Protein AF-H2Y505-F1 (afdb_monomer)

Foldseek 3Di:
DDDDDDDDDDDDDDDPDDPPPDAQQFPPQQRQWGDDPQLEIAAAPAQSDLAADQDQGAGPPRHARAEYAHANRQNCQEQELRRCLNRQNHQEYAHEHHQHAYYDPNSCVSHLNHQYYHHAQYAHQAQYQNCLSNQNHAYYAHANYAHADYDLCSCVSHLNHAYYHHDQYAHQAARPHDRLNHQEYAHANYAYQDHAAPQSNQNHAYYHHAHYAHAADELRRDHLNYQEDAHAQYQYALVRQYQQSVQNHAYDHHANHQRNDDQELVSCVHRQLNYAEAHHANRQHAHHDLCNCQSNQNHAEYEHEQYAYQADDLSNCVRNLNYQAYEHANYQYADDLVRLVSVVVVFCSNCVVPQADPVRHGDQTRYPQQRHAHNVARWGWDDPSDPDDPAAIWTDNDPPDTDGPPDPDDDPDD

Organism: Ciona savignyi (NCBI:txid51511)

Radius of gyration: 29.07 Å; Cα contacts (8 Å, |Δi|>4): 1034; chains: 1; bounding box: 89×59×88 Å

pLDDT: mean 82.42, std 20.09, range [23.16, 98.88]

Solvent-accessible surface area (backbone atoms only — not comparable to full-atom values): 20834 Å² total; per-residue (Å²): 136,88,79,93,78,84,88,83,90,81,82,92,74,92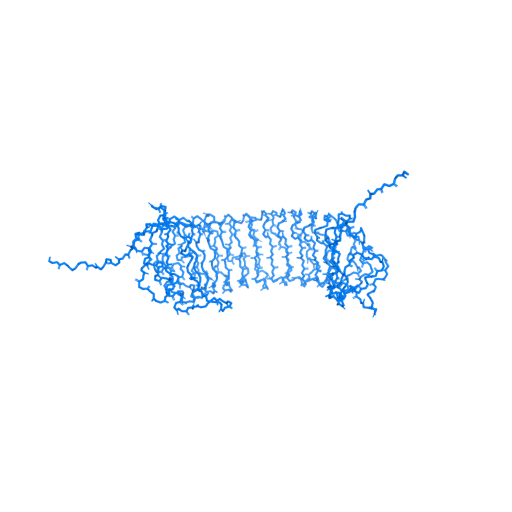,70,91,72,74,86,73,76,75,73,61,72,40,46,88,74,40,72,71,34,49,46,46,99,81,22,35,39,40,35,61,53,69,65,58,47,66,62,62,50,79,57,84,57,49,42,80,92,74,39,60,40,30,30,43,36,41,27,41,15,73,67,39,31,62,47,41,35,70,44,37,53,48,36,53,65,22,30,30,47,32,55,26,45,18,55,29,48,48,63,40,84,49,30,46,68,48,26,46,56,23,28,32,45,33,42,26,40,24,46,27,53,51,80,53,74,53,56,32,66,23,51,51,22,30,36,42,31,46,22,38,25,49,27,41,60,68,63,69,63,62,45,73,32,21,68,48,26,28,34,45,32,44,23,38,28,50,25,53,60,49,71,81,52,68,44,51,47,24,31,33,43,30,44,23,38,27,50,26,43,48,69,60,71,39,50,79,30,62,50,27,30,35,45,34,39,28,39,29,42,27,39,51,50,36,50,78,28,49,28,47,49,24,31,32,44,34,42,24,37,26,52,26,29,44,92,22,51,39,49,49,48,28,58,50,22,29,33,44,32,43,22,34,14,60,42,41,44,66,40,36,45,74,64,45,59,47,21,38,50,49,21,26,35,43,32,50,22,44,10,61,30,53,46,68,45,41,62,32,42,48,66,26,42,50,23,29,35,42,30,54,20,42,21,49,25,41,72,66,63,67,56,38,58,65,52,27,81,52,42,49,38,41,36,58,26,58,19,54,25,53,77,47,68,63,41,51,51,37,54,49,52,51,30,51,57,25,35,74,76,46,57,46,41,99,88,66,47,82,53,77,68,29,40,47,49,83,56,30,46,29,59,88,45,84,23,36,46,44,66,71,80,55,91,92,57,97,63,66,54,27,40,25,70,51,106,84,47,70,55,60,69,69,79,82,69,83,78,78,89,126

Mean predicted aligned error: 10.56 Å

Sequence (414 aa):
MKSTLLFCFCFVFISFGVLGKVGKNCPAGIPLCRCRRKGVVICKKTDCLQRLPTGNITLEEGRQITSIVVSRQRSFEIIRSRDLTVLPNLKSARFFDNGIYAVLRGAFSYTPNIERLDLHKNRLSAIPHEIKSLRHLRQLNLGGNEISSIRFDAFSGNPRLQKLILKRNKLETFPGSLPPSLVKISIGGNLIPSFGDLRYLSNLKILRAEFNRLTTIGSSSLPPSLAELSICSNALSSDGLDVSNLTRLKRLRLGGNVGIGPITRETFFKGANRLRELEIGHSNIDVIEPDSFACMRHLVVVDIGGNSLHTVDQELFAHNDNLRRVMVSGNPLQCDCLLVSTLESLNQRLLGRFPREIDGSPRSSAVDLDHVVCADVDMRLTFPQNPPTTTAASLSRDASSKSSCTTLLPVPDT

Nearest PDB structures (foldseek):
  4qxe-assembly1_A  TM=5.244E-01  e=1.304E-12  Homo sapiens
  4bss-assembly2_E  TM=6.843E-01  e=5.361E-10  Homo sapiens
  4p8s-assembly1_A  TM=4.103E-01  e=1.188E-09  Rattus norvegicus
  5ijc-assembly1_A  TM=4.330E-01  e=1.360E-08  Mus musculus
  7mlm-assembly1_A  TM=3.959E-01  e=1.429E-08  Mus musculus

InterPro domains:
  IPR001611 Leucine-rich repeat [PF13855] (97-147)
  IPR001611 Leucine-rich repeat [PF13855] (274-333)
  IPR001611 Leucine-rich repeat [PS51450] (136-157)
  IPR003591 Leucine-rich repeat, typical subtype [SM00369] (111-133)
  IPR003591 Leucine-rich repeat, typical subtype [SM00369] (134-157)
  IPR003591 Leucine-rich repeat, typical subtype [SM00369] (159-181)
  IPR003591 Leucine-rich repeat, typical subtype [SM00369] (201-224)
  IPR003591 Leucine-rich repeat, typical subtype [SM00369] (296-319)
  IPR032675 Leucine-rich repeat domain superfamily [G3DSA:3.80.10.10] (22-265)
  IPR032675 Leucine-rich repeat domain superfamily [G3DSA:3.80.10.10] (266-381)
  IPR050541 Leucine-rich repeat and transmembrane domain-containing protein [PTHR24369] (19-257)

Structure (mmCIF, N/CA/C/O backbone):
data_AF-H2Y505-F1
#
_entry.id   AF-H2Y505-F1
#
loop_
_atom_site.group_PDB
_atom_site.id
_atom_site.type_symbol
_atom_site.label_atom_id
_atom_site.label_alt_id
_atom_site.label_comp_id
_atom_site.label_asym_id
_atom_site.label_entity_id
_atom_site.label_seq_id
_atom_site.pdbx_PDB_ins_code
_atom_site.Cartn_x
_atom_site.Cartn_y
_atom_site.Cartn_z
_atom_site.occupancy
_atom_site.B_iso_or_equiv
_atom_site.auth_seq_id
_atom_site.auth_comp_id
_atom_site.auth_asym_id
_atom_site.auth_atom_id
_atom_site.pdbx_PDB_model_num
ATOM 1 N N . MET A 1 1 ? -69.281 39.384 -6.650 1.00 36.25 1 MET A N 1
ATOM 2 C CA . MET A 1 1 ? -67.851 39.753 -6.793 1.00 36.25 1 MET A CA 1
ATOM 3 C C . MET A 1 1 ? -66.995 38.592 -6.313 1.00 36.25 1 MET A C 1
ATOM 5 O O . MET A 1 1 ? -67.315 38.051 -5.262 1.00 36.25 1 MET A O 1
ATOM 9 N N . LYS A 1 2 ? -65.904 38.306 -7.044 1.00 25.31 2 LYS A N 1
ATOM 10 C CA . LYS A 1 2 ? -64.914 37.217 -6.869 1.00 25.31 2 LYS A CA 1
ATOM 11 C C . LYS A 1 2 ? -65.392 35.847 -7.361 1.00 25.31 2 LYS A C 1
ATOM 13 O O . LYS A 1 2 ? -66.509 35.459 -7.070 1.00 25.31 2 LYS A O 1
ATOM 18 N N . SER A 1 3 ? -64.600 35.022 -8.031 1.00 27.77 3 SER A N 1
ATOM 19 C CA . SER A 1 3 ? -63.367 35.156 -8.821 1.00 27.77 3 SER A CA 1
ATOM 20 C C . SER A 1 3 ? -63.188 33.754 -9.397 1.00 27.77 3 SER A C 1
ATOM 22 O O . SER A 1 3 ? -63.045 32.804 -8.632 1.00 27.77 3 SER A O 1
ATOM 24 N N . THR A 1 4 ? -63.257 33.611 -10.712 1.00 27.30 4 THR A N 1
ATOM 25 C CA . THR A 1 4 ? -63.106 32.334 -11.414 1.00 27.30 4 THR A CA 1
ATOM 26 C C . THR A 1 4 ? -61.642 31.897 -11.363 1.00 27.30 4 THR A C 1
ATOM 28 O O . THR A 1 4 ? -60.775 32.653 -11.795 1.00 27.30 4 THR A O 1
ATOM 31 N N . LEU A 1 5 ? -61.354 30.690 -10.866 1.00 29.95 5 LEU A N 1
ATOM 32 C CA . LEU A 1 5 ? -60.088 30.005 -11.137 1.00 29.95 5 LEU A CA 1
ATOM 33 C C . LEU A 1 5 ? -60.382 28.670 -11.824 1.00 29.95 5 LEU A C 1
ATOM 35 O O . LEU A 1 5 ? -61.207 27.879 -11.372 1.00 29.95 5 LEU A O 1
ATOM 39 N N . LEU A 1 6 ? -59.722 28.505 -12.962 1.00 27.92 6 LEU A N 1
ATOM 40 C CA . LEU A 1 6 ? -59.905 27.473 -13.965 1.00 27.92 6 LEU A CA 1
ATOM 41 C C . LEU A 1 6 ? -59.331 26.127 -13.488 1.00 27.92 6 LEU A C 1
ATOM 43 O O . LEU A 1 6 ? -58.218 26.061 -12.968 1.00 27.92 6 LEU A O 1
ATOM 47 N N . PHE A 1 7 ? -60.098 25.062 -13.709 1.00 27.47 7 PHE A N 1
ATOM 48 C CA . PHE A 1 7 ? -59.689 23.663 -13.589 1.00 27.47 7 PHE A CA 1
ATOM 49 C C . PHE A 1 7 ? -58.640 23.297 -14.651 1.00 27.47 7 PHE A C 1
ATOM 51 O O . PHE A 1 7 ? -5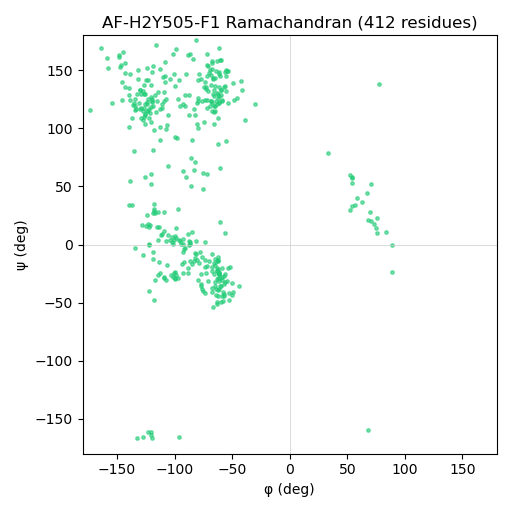8.791 23.669 -15.813 1.00 27.47 7 PHE A O 1
ATOM 58 N N . CYS A 1 8 ? -57.667 22.452 -14.296 1.00 23.16 8 CYS A N 1
ATOM 59 C CA . CYS A 1 8 ? -57.075 21.516 -15.252 1.00 23.16 8 CYS A CA 1
ATOM 60 C C . CYS A 1 8 ? -56.688 20.205 -14.546 1.00 23.16 8 CYS A C 1
ATOM 62 O O . CYS A 1 8 ? -55.998 20.204 -13.528 1.00 23.16 8 CYS A O 1
ATOM 64 N N . PHE A 1 9 ? -57.216 19.103 -15.078 1.00 29.28 9 PHE A N 1
ATOM 65 C CA . PHE A 1 9 ? -57.098 17.720 -14.611 1.00 29.28 9 PHE A CA 1
ATOM 66 C C . PHE A 1 9 ? -55.685 17.153 -14.807 1.00 29.28 9 PHE A C 1
ATOM 68 O O . PHE A 1 9 ? -55.068 17.396 -15.840 1.00 29.28 9 PHE A O 1
ATOM 75 N N . CYS A 1 10 ? -55.242 16.265 -13.909 1.00 23.75 10 CYS A N 1
ATOM 76 C CA . CYS A 1 10 ? -54.328 15.180 -14.277 1.00 23.75 10 CYS A CA 1
ATOM 77 C C . CYS A 1 10 ? -54.593 13.907 -13.460 1.00 23.75 10 CYS A C 1
ATOM 79 O O . CYS A 1 10 ? -54.917 13.946 -12.277 1.00 23.75 10 CYS A O 1
ATOM 81 N N . PHE A 1 11 ? -54.503 12.794 -14.181 1.00 24.81 11 PHE A N 1
ATOM 82 C CA . PHE A 1 11 ? -55.021 11.459 -13.912 1.00 24.81 11 PHE A CA 1
ATOM 83 C C . PHE A 1 11 ? -54.489 10.758 -12.655 1.00 24.81 11 PHE A C 1
ATOM 85 O O . PHE A 1 11 ? -53.310 10.817 -12.314 1.00 24.81 11 PHE A O 1
ATOM 92 N N . VAL A 1 12 ? -55.378 9.957 -12.063 1.00 27.55 12 VAL A N 1
ATOM 93 C CA . VAL A 1 12 ? -55.048 8.826 -11.195 1.00 27.55 12 VAL A CA 1
ATOM 94 C C . VAL A 1 12 ? -54.323 7.762 -12.027 1.00 27.55 12 VAL A C 1
ATOM 96 O O . VAL A 1 12 ? -54.906 7.198 -12.948 1.00 27.55 12 VAL A O 1
ATOM 99 N N . PHE A 1 13 ? -53.081 7.442 -11.663 1.00 24.62 13 PHE A N 1
ATOM 100 C CA . PHE A 1 13 ? -52.464 6.150 -11.965 1.00 24.62 13 PHE A CA 1
ATOM 101 C C . PHE A 1 13 ? -52.065 5.481 -10.652 1.00 24.62 13 PHE A C 1
ATOM 103 O O . PHE A 1 13 ? -51.192 5.944 -9.917 1.00 24.62 13 PHE A O 1
ATOM 110 N N . ILE A 1 14 ? -52.743 4.375 -10.361 1.00 31.66 14 ILE A N 1
ATOM 111 C CA . ILE A 1 14 ? -52.411 3.448 -9.286 1.00 31.66 14 ILE A CA 1
ATOM 112 C C . ILE A 1 14 ? -51.063 2.818 -9.641 1.00 31.66 14 ILE A C 1
ATOM 114 O O . ILE A 1 14 ? -50.960 2.066 -10.608 1.00 31.66 14 ILE A O 1
ATOM 118 N N . SER A 1 15 ? -50.029 3.106 -8.853 1.00 26.03 15 SER A N 1
ATOM 119 C CA . SER A 1 15 ? -48.807 2.305 -8.838 1.00 26.03 15 SER A CA 1
ATOM 120 C C . SER A 1 15 ? -48.725 1.569 -7.505 1.00 26.03 15 SER A C 1
ATOM 122 O O . SER A 1 15 ? -48.660 2.166 -6.431 1.00 26.03 15 SER A O 1
ATOM 124 N N . PHE A 1 16 ? -48.756 0.239 -7.584 1.00 32.66 16 PHE A N 1
ATOM 125 C CA . PHE A 1 16 ? -48.368 -0.660 -6.503 1.00 32.66 16 PHE A CA 1
ATOM 126 C C . PHE A 1 16 ? -46.879 -0.433 -6.195 1.00 32.66 16 PHE A C 1
ATOM 128 O O . PHE A 1 16 ? -45.991 -1.088 -6.739 1.00 32.66 16 PHE A O 1
ATOM 135 N N . GLY A 1 17 ? -46.596 0.544 -5.336 1.00 26.64 17 GLY A N 1
ATOM 136 C CA . GLY A 1 17 ? -45.273 0.781 -4.778 1.00 26.64 17 GLY A CA 1
ATOM 137 C C . GLY A 1 17 ? -44.968 -0.271 -3.718 1.00 26.64 17 GLY A C 1
ATOM 138 O O . GLY A 1 17 ? -45.514 -0.229 -2.619 1.00 26.64 17 GLY A O 1
ATOM 139 N N . VAL A 1 18 ? -44.107 -1.223 -4.074 1.00 30.98 18 VAL A N 1
ATOM 140 C CA . VAL A 1 18 ? -43.495 -2.246 -3.215 1.00 30.98 18 VAL A CA 1
ATOM 141 C C . VAL A 1 18 ? -43.327 -1.756 -1.770 1.00 30.98 18 VAL A C 1
ATOM 143 O O . VAL A 1 18 ? -42.608 -0.787 -1.524 1.00 30.98 18 VAL A O 1
ATOM 146 N N . LEU A 1 19 ? -43.938 -2.466 -0.810 1.00 29.95 19 LEU A N 1
ATOM 147 C CA . LEU A 1 19 ? -43.668 -2.329 0.625 1.00 29.95 19 LEU A CA 1
ATOM 148 C C . LEU A 1 19 ? -42.168 -2.543 0.895 1.00 29.95 19 LEU A C 1
ATOM 150 O O . LEU A 1 19 ? -41.694 -3.647 1.177 1.00 29.95 19 LEU A O 1
ATOM 154 N N . GLY A 1 20 ? -41.396 -1.463 0.829 1.00 30.56 20 GLY A N 1
ATOM 155 C CA . GLY A 1 20 ? -40.049 -1.409 1.364 1.00 30.56 20 GLY A CA 1
ATOM 156 C C . GLY A 1 20 ? -40.144 -1.536 2.877 1.00 30.56 20 GLY A C 1
ATOM 157 O O . GLY A 1 20 ? -40.536 -0.588 3.547 1.00 30.56 20 GLY A O 1
ATOM 158 N N . LYS A 1 21 ? -39.814 -2.720 3.411 1.00 33.97 21 LYS A N 1
ATOM 159 C CA . LYS A 1 21 ? -39.753 -3.018 4.852 1.00 33.97 21 LYS A CA 1
ATOM 160 C C . LYS A 1 21 ? -39.174 -1.833 5.633 1.00 33.97 21 LYS A C 1
ATOM 162 O O . LYS A 1 21 ? -37.962 -1.596 5.588 1.00 33.97 21 LYS A O 1
ATOM 167 N N . VAL A 1 22 ? -40.048 -1.133 6.357 1.00 41.34 22 VAL A N 1
ATOM 168 C CA . VAL A 1 22 ? -39.707 -0.112 7.350 1.00 41.34 22 VAL A CA 1
ATOM 169 C C . VAL A 1 22 ? -38.633 -0.704 8.263 1.00 41.34 22 VAL A C 1
ATOM 171 O O . VAL A 1 22 ? -38.759 -1.828 8.757 1.00 41.34 22 VAL A O 1
ATOM 174 N N . GLY A 1 23 ? -37.500 -0.012 8.379 1.00 46.41 23 GLY A N 1
ATOM 175 C CA . GLY A 1 23 ? -36.385 -0.477 9.194 1.00 46.41 23 GLY A CA 1
ATOM 176 C C . GLY A 1 23 ? -36.840 -0.649 10.639 1.00 46.41 23 GLY A C 1
ATOM 177 O O . GLY A 1 23 ? -37.350 0.301 11.217 1.00 46.41 23 GLY A O 1
ATOM 178 N N . LYS A 1 24 ? -36.652 -1.855 11.192 1.00 53.84 24 LYS A N 1
ATOM 179 C CA . LYS A 1 24 ? -36.883 -2.177 12.610 1.00 53.84 24 LYS A CA 1
ATOM 180 C C . LYS A 1 24 ? -36.366 -1.052 13.509 1.00 53.84 24 LYS A C 1
ATOM 182 O O . LYS A 1 24 ? -35.241 -0.585 13.289 1.00 53.84 24 LYS A O 1
ATOM 187 N N . ASN A 1 25 ? -37.185 -0.635 14.472 1.00 61.84 25 ASN A N 1
ATOM 188 C CA . ASN A 1 25 ? -36.977 0.589 15.231 1.00 61.84 25 ASN A CA 1
ATOM 189 C C . ASN A 1 25 ? -35.621 0.536 15.941 1.00 61.84 25 ASN A C 1
ATOM 191 O O . ASN A 1 25 ? -35.309 -0.400 16.680 1.00 61.84 25 ASN A O 1
ATOM 195 N N . CYS A 1 26 ? -34.780 1.537 15.679 1.00 67.00 26 CYS A N 1
ATOM 196 C CA . CYS A 1 26 ? -33.621 1.757 16.524 1.00 67.00 26 CYS A CA 1
ATOM 197 C C . CYS A 1 26 ? -34.093 2.213 17.913 1.00 67.00 26 CYS A C 1
ATOM 199 O O . CYS A 1 26 ? -35.134 2.860 18.022 1.00 67.00 26 CYS A O 1
ATOM 201 N N . PRO A 1 27 ? -33.330 1.918 18.973 1.00 67.69 27 PRO A N 1
ATOM 202 C CA . PRO A 1 27 ? -33.655 2.379 20.319 1.00 67.69 27 PRO A CA 1
ATOM 203 C C . PRO A 1 27 ? -33.830 3.898 20.375 1.00 67.69 27 PRO A C 1
ATOM 205 O O . PRO A 1 27 ? -33.167 4.624 19.631 1.00 67.69 27 PRO A O 1
ATOM 208 N N . ALA A 1 28 ? -34.686 4.375 21.284 1.00 63.84 28 ALA A N 1
ATOM 209 C CA . ALA A 1 28 ? -35.160 5.764 21.341 1.00 63.84 28 ALA A CA 1
ATOM 210 C C . ALA A 1 28 ? -34.047 6.839 21.384 1.00 63.84 28 ALA A C 1
ATOM 212 O O . ALA A 1 28 ? -34.285 7.983 21.015 1.00 63.84 28 ALA A O 1
ATOM 213 N N . GLY A 1 29 ? -32.816 6.482 21.771 1.00 64.50 29 GLY A N 1
ATOM 214 C CA . GLY A 1 29 ? -31.655 7.381 21.772 1.00 64.50 29 GLY A CA 1
ATOM 215 C C . GLY A 1 29 ? -30.941 7.575 20.423 1.00 64.50 29 GLY A C 1
ATOM 216 O O . GLY A 1 29 ? -30.049 8.413 20.343 1.00 64.50 29 GLY A O 1
ATOM 217 N N . ILE A 1 30 ? -31.290 6.816 19.376 1.00 73.75 30 ILE A N 1
ATOM 218 C CA . ILE A 1 30 ? -30.682 6.890 18.028 1.00 73.75 30 ILE A CA 1
ATOM 219 C C . ILE A 1 30 ? -31.731 6.780 16.905 1.00 73.75 30 ILE A C 1
ATOM 221 O O . ILE A 1 30 ? -31.601 5.936 16.012 1.00 73.75 30 ILE A O 1
ATOM 225 N N . PRO A 1 31 ? -32.772 7.632 16.902 1.00 65.38 31 PRO A N 1
ATOM 226 C CA . PRO A 1 31 ? -33.913 7.479 15.997 1.00 65.38 31 PRO A CA 1
ATOM 227 C C . PRO A 1 31 ? -33.545 7.672 14.518 1.00 65.38 31 PRO A C 1
ATOM 229 O O . PRO A 1 31 ? -34.196 7.122 13.637 1.00 65.38 31 PRO A O 1
ATOM 232 N N . LEU A 1 32 ? -32.478 8.425 14.231 1.00 79.19 32 LEU A N 1
ATOM 233 C CA . LEU A 1 32 ? -32.007 8.699 12.869 1.00 79.19 32 LEU A CA 1
ATOM 234 C C . LEU A 1 32 ? -30.959 7.695 12.362 1.00 79.19 32 LEU A C 1
ATOM 236 O O . LEU A 1 32 ? -30.524 7.780 11.208 1.00 79.19 32 LEU A O 1
ATOM 240 N N . CYS A 1 33 ? -30.531 6.756 13.206 1.00 83.12 33 CYS A N 1
ATOM 241 C CA . CYS A 1 33 ? -29.621 5.692 12.804 1.00 83.12 33 CYS A CA 1
ATOM 242 C C . CYS A 1 33 ? -30.394 4.503 12.224 1.00 83.12 33 CYS A C 1
ATOM 244 O O . CYS A 1 33 ? -31.599 4.353 12.403 1.00 83.12 33 CYS A O 1
ATOM 246 N N . ARG A 1 34 ? -29.683 3.619 11.519 1.00 85.62 34 ARG A N 1
ATOM 247 C CA . ARG A 1 34 ? -30.233 2.368 10.988 1.00 85.62 34 ARG A CA 1
ATOM 248 C C . ARG A 1 34 ? -29.715 1.175 11.778 1.00 85.62 34 ARG A C 1
ATOM 250 O O . ARG A 1 34 ? -28.504 0.953 11.835 1.00 85.62 34 ARG A O 1
ATOM 257 N N . CYS A 1 35 ? -30.631 0.359 12.285 1.00 82.88 35 CYS A N 1
ATOM 258 C CA . CYS A 1 35 ? -30.327 -0.845 13.047 1.00 82.88 35 CYS A CA 1
ATOM 259 C C . CYS A 1 35 ? -30.551 -2.098 12.189 1.00 82.88 35 CYS A C 1
ATOM 261 O O . CYS A 1 35 ? -31.451 -2.157 11.348 1.00 82.88 35 CYS A O 1
ATOM 263 N N . ARG A 1 36 ? -29.688 -3.109 12.341 1.00 82.12 36 ARG A N 1
ATOM 264 C CA . ARG A 1 36 ? -29.784 -4.391 11.619 1.00 82.12 36 ARG A CA 1
ATOM 265 C C . ARG A 1 36 ? -29.825 -5.567 12.591 1.00 82.12 36 ARG A C 1
ATOM 267 O O . ARG A 1 36 ? -29.188 -5.529 13.638 1.00 82.12 36 ARG A O 1
ATOM 274 N N . ARG A 1 37 ? -30.472 -6.666 12.171 1.00 69.88 37 ARG A N 1
ATOM 275 C CA . ARG A 1 37 ? -30.708 -7.899 12.961 1.00 69.88 37 ARG A CA 1
ATOM 276 C C . ARG A 1 37 ? -29.463 -8.526 13.625 1.00 69.88 37 ARG A C 1
ATOM 278 O O . ARG A 1 37 ? -29.628 -9.309 14.552 1.00 69.88 37 ARG A O 1
ATOM 285 N N . LYS A 1 38 ? -28.242 -8.210 13.175 1.00 76.00 38 LYS A N 1
ATOM 286 C CA . LYS A 1 38 ? -26.969 -8.749 13.701 1.00 76.00 38 LYS A CA 1
ATOM 287 C C . LYS A 1 38 ? -26.272 -7.824 14.719 1.00 76.00 38 LYS A C 1
ATOM 289 O O . LYS A 1 38 ? -25.048 -7.779 14.730 1.00 76.00 38 LYS A O 1
ATOM 294 N N . GLY A 1 39 ? -27.009 -7.026 15.496 1.00 83.81 39 GLY A N 1
ATOM 295 C CA . GLY A 1 39 ? -26.377 -6.144 16.489 1.00 83.81 39 GLY A CA 1
ATOM 296 C C . GLY A 1 39 ? -25.594 -4.980 15.869 1.00 83.81 39 GLY A C 1
ATOM 297 O O . GLY A 1 39 ? -24.606 -4.536 16.448 1.00 83.81 39 GLY A O 1
ATOM 298 N N . VAL A 1 40 ? -25.977 -4.524 14.667 1.00 87.69 40 VAL A N 1
ATOM 299 C CA . VAL A 1 40 ? -25.247 -3.472 13.935 1.00 87.69 40 VAL A CA 1
ATOM 300 C C . VAL A 1 40 ? -26.049 -2.179 13.923 1.00 87.69 40 VAL A C 1
ATOM 302 O O . VAL A 1 40 ? -27.166 -2.160 13.402 1.00 87.69 40 VAL A O 1
ATOM 305 N N . VAL A 1 41 ? -25.438 -1.103 14.414 1.00 88.50 41 VAL A N 1
ATOM 306 C CA . VAL A 1 41 ? -25.968 0.265 14.386 1.00 88.50 41 VAL A 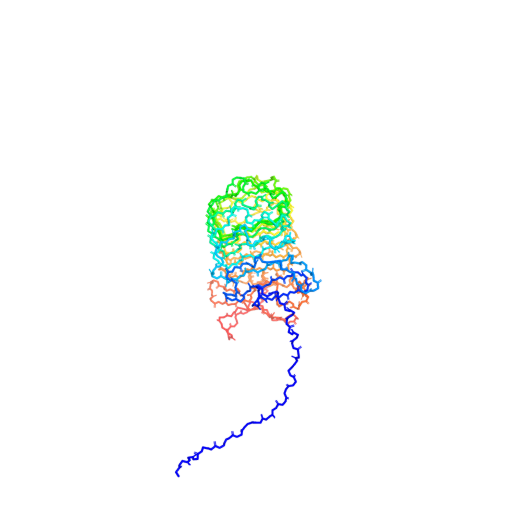CA 1
ATOM 307 C C . VAL A 1 41 ? -25.170 1.108 13.393 1.00 88.50 41 VAL A C 1
ATOM 309 O O . VAL A 1 41 ? -23.939 1.090 13.398 1.00 88.50 41 VAL A O 1
ATOM 312 N N . ILE A 1 42 ? -25.864 1.832 12.512 1.00 89.44 42 ILE A N 1
ATOM 313 C CA . ILE A 1 42 ? -25.258 2.640 11.448 1.00 89.44 42 ILE A CA 1
ATOM 314 C C . ILE A 1 42 ? -25.826 4.063 11.478 1.00 89.44 42 ILE A C 1
ATOM 316 O O . ILE A 1 42 ? -26.961 4.291 11.068 1.00 89.44 42 ILE A O 1
ATOM 320 N N . CYS A 1 43 ? -25.000 5.018 11.887 1.00 89.31 43 CYS A N 1
ATOM 321 C CA . CYS A 1 43 ? -25.274 6.449 11.955 1.00 89.31 43 CYS A CA 1
ATOM 322 C C . CYS A 1 43 ? -24.403 7.173 10.913 1.00 89.31 43 CYS A C 1
ATOM 324 O O . CYS A 1 43 ? -23.247 7.504 11.169 1.00 89.31 43 CYS A O 1
ATOM 326 N N . LYS A 1 44 ? -24.925 7.332 9.689 1.00 88.94 44 LYS A N 1
ATOM 327 C CA . LYS A 1 44 ? -24.204 7.970 8.563 1.00 88.94 44 LYS A CA 1
ATOM 328 C C . LYS A 1 44 ? -24.873 9.228 8.017 1.00 88.94 44 LYS A C 1
ATOM 330 O O . LYS A 1 44 ? -24.272 9.917 7.196 1.00 88.94 44 LYS A O 1
ATOM 335 N N . LYS A 1 45 ? -26.127 9.481 8.404 1.00 86.69 45 LYS A N 1
ATOM 336 C CA . LYS A 1 45 ? -26.820 10.715 8.037 1.00 86.69 45 LYS A CA 1
ATOM 337 C C . LYS A 1 45 ? -26.089 11.860 8.733 1.00 86.69 45 LYS A C 1
ATOM 339 O O . LYS A 1 45 ? -25.728 11.724 9.898 1.00 86.69 45 LYS A O 1
ATOM 344 N N . THR A 1 46 ? -25.799 12.929 8.008 1.00 85.94 46 THR A N 1
ATOM 345 C CA . THR A 1 46 ? -25.034 14.060 8.542 1.00 85.94 46 THR A CA 1
ATOM 346 C C . THR A 1 46 ? -25.693 14.615 9.797 1.00 85.94 46 THR A C 1
ATOM 348 O O . THR A 1 46 ? -26.909 14.804 9.801 1.00 85.94 46 THR A O 1
ATOM 351 N N . ASP A 1 47 ? -24.890 14.825 10.840 1.00 82.88 47 ASP A N 1
ATOM 352 C CA . ASP A 1 47 ? -25.295 15.436 12.116 1.00 82.88 47 ASP A CA 1
ATOM 353 C C . ASP A 1 47 ? -26.525 14.780 12.782 1.00 82.88 47 ASP A C 1
ATOM 355 O O . ASP A 1 47 ? -27.288 15.408 13.509 1.00 82.88 47 ASP A O 1
ATOM 359 N N . CYS A 1 48 ? -26.715 13.480 12.546 1.00 78.88 48 CYS A N 1
ATOM 360 C CA . CYS A 1 48 ? -27.787 12.679 13.133 1.00 78.88 48 CYS A CA 1
ATOM 361 C C . CYS A 1 48 ? -27.496 12.175 14.556 1.00 78.88 48 CYS A C 1
ATOM 363 O O . CYS A 1 48 ? -28.397 11.653 15.213 1.00 78.88 48 CYS A O 1
ATOM 365 N N . LEU A 1 49 ? -26.248 12.294 15.015 1.00 75.56 49 LEU A N 1
ATOM 366 C CA . LEU A 1 49 ? -25.767 11.810 16.301 1.00 75.56 49 LEU A CA 1
ATOM 367 C C . LEU A 1 49 ? -24.815 12.835 16.927 1.00 75.56 49 LEU A C 1
ATOM 369 O O . LEU A 1 49 ? -23.639 12.897 16.579 1.00 75.56 49 LEU A O 1
ATOM 373 N N . GLN A 1 50 ? -25.315 13.611 17.888 1.00 68.88 50 GLN A N 1
ATOM 374 C CA . GLN A 1 50 ? -24.481 14.548 18.651 1.00 68.88 50 GLN A CA 1
ATOM 375 C C . GLN A 1 50 ? -23.642 13.843 19.727 1.00 68.88 50 GLN A C 1
ATOM 377 O O . GLN A 1 50 ? -22.515 14.241 20.003 1.00 68.88 50 GLN A O 1
ATOM 382 N N . ARG A 1 51 ? -24.182 12.780 20.333 1.00 68.31 51 ARG A N 1
ATOM 383 C CA . ARG A 1 51 ? -23.510 11.952 21.342 1.00 68.31 51 ARG A CA 1
ATOM 384 C C . ARG A 1 51 ? -23.956 10.504 21.226 1.00 68.31 51 ARG A C 1
ATOM 386 O O . ARG A 1 51 ? -25.073 10.238 20.784 1.00 68.31 51 ARG A O 1
ATOM 393 N N . LEU A 1 52 ? -23.108 9.577 21.660 1.00 69.38 52 LEU A N 1
ATOM 394 C CA . LEU A 1 52 ? -23.536 8.195 21.850 1.00 69.38 52 LEU A CA 1
ATOM 395 C C . LEU A 1 52 ? -24.553 8.130 23.006 1.00 69.38 52 LEU A C 1
ATOM 397 O O . LEU A 1 52 ? -24.418 8.894 23.969 1.00 69.38 52 LEU A O 1
ATOM 401 N N . PRO A 1 53 ? -25.599 7.288 22.927 1.00 65.25 53 PRO A N 1
ATOM 402 C CA . PRO A 1 53 ? -26.604 7.248 23.983 1.00 65.25 53 PRO A CA 1
ATOM 403 C C . PRO A 1 53 ? -26.006 6.673 25.264 1.00 65.25 53 PRO A C 1
ATOM 405 O O . PRO A 1 53 ? -25.160 5.790 25.217 1.00 65.25 53 PRO A O 1
ATOM 408 N N . THR A 1 54 ? -26.457 7.179 26.409 1.00 59.66 54 THR A N 1
ATOM 409 C CA . THR A 1 54 ? -25.922 6.837 27.737 1.00 59.66 54 THR A CA 1
ATOM 410 C C . THR A 1 54 ? -26.804 5.858 28.521 1.00 59.66 54 THR A C 1
ATOM 412 O O . THR A 1 54 ? -26.473 5.530 29.655 1.00 59.66 54 THR A O 1
ATOM 415 N N . GLY A 1 55 ? -27.917 5.383 27.943 1.00 60.81 55 GLY A N 1
ATOM 416 C CA . GLY A 1 55 ? -28.798 4.356 28.527 1.00 60.81 55 GLY A CA 1
ATOM 417 C C . GLY A 1 55 ? -28.577 2.970 27.914 1.00 60.81 55 GLY A C 1
ATOM 418 O O . GLY A 1 55 ? -27.977 2.872 26.851 1.00 60.81 55 GLY A O 1
ATOM 419 N N . ASN A 1 56 ? -29.056 1.900 28.557 1.00 59.81 56 ASN A N 1
ATOM 420 C CA . ASN A 1 56 ? -28.864 0.526 28.080 1.00 59.81 56 ASN A CA 1
ATOM 421 C C . ASN A 1 56 ? -29.538 0.335 26.705 1.00 59.81 56 ASN A C 1
ATOM 423 O O . ASN A 1 56 ? -30.763 0.355 26.597 1.00 59.81 56 ASN A O 1
ATOM 427 N N . ILE A 1 57 ? -28.739 0.211 25.642 1.00 63.78 57 ILE A N 1
ATOM 428 C CA . ILE A 1 57 ? -29.235 0.145 24.264 1.00 63.78 57 ILE A CA 1
ATOM 429 C C . ILE A 1 57 ? -29.294 -1.320 23.830 1.00 63.78 57 ILE A C 1
ATOM 431 O O . ILE A 1 57 ? -28.327 -1.863 23.290 1.00 63.78 57 ILE A O 1
ATOM 435 N N . THR A 1 58 ? -30.432 -1.973 24.032 1.00 64.25 58 THR A N 1
ATOM 436 C CA . THR A 1 58 ? -30.714 -3.267 23.400 1.00 64.25 58 THR A CA 1
ATOM 437 C C . THR A 1 58 ? -31.536 -3.045 22.137 1.00 64.25 58 THR A C 1
ATOM 439 O O . THR A 1 58 ? -32.382 -2.156 22.066 1.00 64.25 58 THR A O 1
ATOM 442 N N . LEU A 1 59 ? -31.251 -3.819 21.089 1.00 67.25 59 LEU A N 1
ATOM 443 C CA . LEU A 1 59 ? -32.145 -3.876 19.934 1.00 67.25 59 LEU A CA 1
ATOM 444 C C . LEU A 1 59 ? -33.416 -4.649 20.322 1.00 67.25 59 LEU A C 1
ATOM 446 O O . LEU A 1 59 ? -33.415 -5.386 21.312 1.00 67.25 59 LEU A O 1
ATOM 450 N N . GLU A 1 60 ? -34.473 -4.525 19.512 1.00 64.94 60 GLU A N 1
ATOM 451 C CA . GLU A 1 60 ? -35.679 -5.360 19.625 1.00 64.94 60 GLU A CA 1
ATOM 452 C C . GLU A 1 60 ? -35.314 -6.839 19.874 1.00 64.94 60 GLU A C 1
ATOM 454 O O . GLU A 1 60 ? -34.357 -7.354 19.284 1.00 64.94 60 GLU A O 1
ATOM 459 N N . GLU A 1 61 ? -36.085 -7.513 20.736 1.00 67.25 61 GLU A N 1
ATOM 460 C CA . GLU A 1 61 ? -35.863 -8.907 21.174 1.00 67.25 61 GLU A CA 1
ATOM 461 C C . GLU A 1 61 ? -34.634 -9.102 22.098 1.00 67.25 61 GLU A C 1
ATOM 463 O O . GLU A 1 61 ? -34.111 -10.207 22.208 1.00 67.25 61 GLU A O 1
ATOM 468 N N . GLY A 1 62 ? -34.129 -8.045 22.751 1.00 69.44 62 GLY A N 1
ATOM 469 C CA . GLY A 1 62 ? -33.039 -8.154 23.736 1.00 69.44 62 GLY A CA 1
ATOM 470 C C . GLY A 1 62 ? -31.649 -8.382 23.129 1.00 69.44 62 GLY A C 1
ATOM 471 O O . GLY A 1 62 ? -30.702 -8.737 23.833 1.00 69.44 62 GLY A O 1
ATOM 472 N N . ARG A 1 63 ? -31.490 -8.176 21.815 1.00 76.25 63 ARG A N 1
ATOM 473 C CA . ARG A 1 63 ? -30.216 -8.416 21.123 1.00 76.25 63 ARG A CA 1
ATOM 474 C C . ARG A 1 63 ? -29.191 -7.338 21.473 1.00 76.25 63 ARG A C 1
ATOM 476 O O . ARG A 1 63 ? -29.473 -6.140 21.419 1.00 76.25 63 ARG A O 1
ATOM 483 N N . GLN A 1 64 ? -27.967 -7.771 21.749 1.00 81.50 64 GLN A N 1
ATOM 484 C CA . GLN A 1 64 ? -26.854 -6.884 22.076 1.00 81.50 64 GLN A CA 1
ATOM 485 C C . GLN A 1 64 ? -26.246 -6.240 20.822 1.00 81.50 64 GLN A C 1
ATOM 487 O O . GLN A 1 64 ? -26.181 -6.846 19.748 1.00 81.50 64 GLN A O 1
ATOM 492 N N . ILE A 1 65 ? -25.764 -5.006 20.966 1.00 86.88 65 ILE A N 1
ATOM 493 C CA . ILE A 1 65 ? -25.028 -4.305 19.912 1.00 86.88 65 ILE A CA 1
ATOM 494 C C . ILE A 1 65 ? -23.575 -4.782 19.915 1.00 86.88 65 ILE A C 1
ATOM 496 O O . ILE A 1 65 ? -22.858 -4.643 20.902 1.00 86.88 65 ILE A O 1
ATOM 500 N N . THR A 1 66 ? -23.129 -5.308 18.779 1.00 91.44 66 THR A N 1
ATOM 501 C CA . THR A 1 66 ? -21.768 -5.821 18.576 1.00 91.44 66 THR A CA 1
ATOM 502 C C . THR A 1 66 ? -20.976 -4.989 17.573 1.00 91.44 66 THR A C 1
ATOM 504 O O . THR A 1 66 ? -19.751 -5.112 17.500 1.00 91.44 66 THR A O 1
ATOM 507 N N . SER A 1 67 ? -21.639 -4.137 16.785 1.00 92.81 67 SER A N 1
ATOM 508 C CA . SER A 1 67 ? -20.970 -3.216 15.872 1.00 92.81 67 SER A CA 1
ATOM 509 C C . SER A 1 67 ? -21.671 -1.870 15.791 1.00 92.81 67 SER A C 1
ATOM 511 O O . SER A 1 67 ? -22.884 -1.796 15.604 1.00 92.81 67 SER A O 1
ATOM 513 N N . ILE A 1 68 ? -20.876 -0.807 15.837 1.00 91.19 68 ILE A N 1
ATOM 514 C CA . ILE A 1 68 ? -21.342 0.557 15.628 1.00 91.19 68 ILE A CA 1
ATOM 515 C C . ILE A 1 68 ? -20.549 1.228 14.512 1.00 91.19 68 ILE A C 1
ATOM 517 O O . ILE A 1 68 ? -19.343 1.017 14.351 1.00 91.19 68 ILE A O 1
ATOM 521 N N . VAL A 1 69 ? -21.258 2.012 13.707 1.00 93.00 69 VAL A N 1
ATOM 522 C CA . VAL A 1 69 ? -20.702 2.836 12.640 1.00 93.00 69 VAL A CA 1
ATOM 523 C C . VAL A 1 69 ? -21.229 4.242 12.805 1.00 93.00 69 VAL A C 1
ATOM 525 O O . VAL A 1 69 ? -22.429 4.453 12.675 1.00 93.00 69 VAL A O 1
ATOM 528 N N . VAL A 1 70 ? -20.335 5.187 13.032 1.00 92.38 70 VAL A N 1
ATOM 529 C CA . VAL A 1 70 ? -20.636 6.609 13.144 1.00 92.38 70 VAL A CA 1
ATOM 530 C C . VAL A 1 70 ? -19.742 7.333 12.153 1.00 92.38 70 VAL A C 1
ATOM 532 O O . VAL A 1 70 ? -18.518 7.205 12.213 1.00 92.38 70 VAL A O 1
ATOM 535 N N . SER A 1 71 ? -20.343 8.059 11.220 1.00 94.50 71 SER A N 1
ATOM 536 C CA . SER A 1 71 ? -19.596 8.886 10.274 1.00 94.50 71 SER A CA 1
ATOM 537 C C . SER A 1 71 ? -20.359 10.137 9.895 1.00 94.50 71 SER A C 1
ATOM 539 O O . SER A 1 71 ? -21.590 10.083 9.833 1.00 94.50 71 SER A O 1
ATOM 541 N N . ARG A 1 72 ? -19.644 11.200 9.522 1.00 92.88 72 ARG A N 1
ATOM 542 C CA . ARG A 1 72 ? -20.195 12.501 9.112 1.00 92.88 72 ARG A CA 1
ATOM 543 C C . ARG A 1 72 ? -20.976 13.200 10.224 1.00 92.88 72 ARG A C 1
ATOM 545 O O . ARG A 1 72 ? -22.014 13.803 9.966 1.00 92.88 72 ARG A O 1
ATOM 552 N N . GLN A 1 73 ? -20.505 13.070 11.459 1.00 90.81 73 GLN A N 1
ATOM 553 C CA . GLN A 1 73 ? -21.068 13.743 12.627 1.00 90.81 73 GLN A CA 1
ATOM 554 C C . GLN A 1 73 ? -20.127 14.867 13.051 1.00 90.81 73 GLN A C 1
ATOM 556 O O . GLN A 1 73 ? -19.098 14.594 13.663 1.00 90.81 73 GLN A O 1
ATOM 561 N N . ARG A 1 74 ? -20.458 16.122 12.730 1.00 86.06 74 ARG A N 1
ATOM 562 C CA . ARG A 1 74 ? -19.583 17.273 13.012 1.00 86.06 74 ARG A CA 1
ATOM 563 C C . ARG A 1 74 ? -19.386 17.499 14.506 1.00 86.06 74 ARG A C 1
ATOM 565 O O . ARG A 1 74 ? -18.318 17.913 14.912 1.00 86.06 74 ARG A O 1
ATOM 572 N N . SER A 1 75 ? -20.395 17.189 15.317 1.00 84.94 75 SER A N 1
ATOM 573 C CA . SER A 1 75 ? -20.332 17.347 16.776 1.00 84.94 75 SER A CA 1
ATOM 574 C C . SER A 1 75 ? -19.627 16.189 17.499 1.00 84.94 75 SER A C 1
ATOM 576 O O . SER A 1 75 ? -19.413 16.263 18.708 1.00 84.94 75 SER A O 1
ATOM 578 N N . PHE A 1 76 ? -19.276 15.102 16.800 1.00 86.06 76 PHE A N 1
ATOM 579 C CA . PHE A 1 76 ? -18.655 13.920 17.405 1.00 86.06 76 PHE A CA 1
ATOM 580 C C . PHE A 1 76 ? -17.122 14.017 17.345 1.00 86.06 76 PHE A C 1
ATOM 582 O O . PHE A 1 76 ? -16.457 13.226 16.685 1.00 86.06 76 PHE A O 1
ATOM 589 N N . GLU A 1 77 ? -16.566 15.019 18.026 1.00 91.19 77 GLU A N 1
ATOM 590 C CA . GLU A 1 77 ? -15.146 15.400 17.929 1.00 91.19 77 GLU A CA 1
ATOM 591 C C . GLU A 1 77 ? -14.233 14.712 18.964 1.00 91.19 77 GLU A C 1
ATOM 593 O O . GLU A 1 77 ? -13.006 14.725 18.845 1.00 91.19 77 GLU A O 1
ATOM 598 N N . ILE A 1 78 ? -14.814 14.106 20.002 1.00 92.69 78 ILE A N 1
ATOM 599 C CA . ILE A 1 78 ? -14.076 13.461 21.094 1.00 92.69 78 ILE A CA 1
ATOM 600 C C . ILE A 1 78 ? -14.767 12.158 21.479 1.00 92.69 78 ILE A C 1
ATOM 602 O O . ILE A 1 78 ? -15.977 12.158 21.703 1.00 92.69 78 ILE A O 1
ATOM 606 N N . ILE A 1 79 ? -13.994 11.082 21.652 1.00 92.50 79 ILE A N 1
ATOM 607 C CA . ILE A 1 79 ? -14.476 9.834 22.266 1.00 92.50 79 ILE A CA 1
ATOM 608 C C . ILE A 1 79 ? -14.134 9.847 23.756 1.00 92.50 79 ILE A C 1
ATOM 610 O O . ILE A 1 79 ? -12.964 9.897 24.135 1.00 92.50 79 ILE A O 1
ATOM 614 N N . ARG A 1 80 ? -15.147 9.787 24.617 1.00 91.44 80 ARG A N 1
ATOM 615 C CA . ARG A 1 80 ? -15.018 9.811 26.080 1.00 91.44 80 ARG A CA 1
ATOM 616 C C . ARG A 1 80 ? -15.322 8.439 26.680 1.00 91.44 80 ARG A C 1
ATOM 618 O O . ARG A 1 80 ? -16.074 7.660 26.108 1.00 91.44 80 ARG A O 1
ATOM 625 N N . SER A 1 81 ? -14.813 8.183 27.888 1.00 85.12 81 SER A N 1
ATOM 626 C CA . SER A 1 81 ? -15.081 6.948 28.657 1.00 85.12 81 SER A CA 1
ATOM 627 C C . SER A 1 81 ? -16.574 6.615 28.766 1.00 85.12 81 SER A C 1
ATOM 629 O O . SER A 1 81 ? -16.983 5.486 28.510 1.00 85.12 81 SER A O 1
ATOM 631 N N . ARG A 1 82 ? -17.407 7.625 29.043 1.00 83.00 82 ARG A N 1
ATOM 632 C CA . ARG A 1 82 ? -18.865 7.476 29.188 1.00 83.00 82 ARG A CA 1
ATOM 633 C C . ARG A 1 82 ? -19.621 7.170 27.894 1.00 83.00 82 ARG A C 1
ATOM 635 O O . ARG A 1 82 ? -20.787 6.807 27.969 1.00 83.00 82 ARG A O 1
ATOM 642 N N . ASP A 1 83 ? -19.002 7.346 26.730 1.00 83.25 83 ASP A N 1
ATOM 643 C CA . ASP A 1 83 ? -19.718 7.250 25.457 1.00 83.25 83 ASP A CA 1
ATOM 644 C C . ASP A 1 83 ? -19.978 5.786 25.056 1.00 83.25 83 ASP A C 1
ATOM 646 O O . ASP A 1 83 ? -20.926 5.497 24.330 1.00 83.25 83 ASP A O 1
ATOM 650 N N . LEU A 1 84 ? -19.144 4.852 25.531 1.00 85.75 84 LEU A N 1
ATOM 651 C CA . LEU A 1 84 ? -19.202 3.429 25.170 1.00 85.75 84 LEU A CA 1
ATOM 652 C C . LEU A 1 84 ? -19.575 2.501 26.334 1.00 85.75 84 LEU A C 1
ATOM 654 O O . LEU A 1 84 ? -19.633 1.287 26.143 1.00 85.75 84 LEU A O 1
ATOM 658 N N . THR A 1 85 ? -19.880 3.048 27.515 1.00 84.69 85 THR A N 1
ATOM 659 C CA . THR A 1 85 ? -20.273 2.274 28.712 1.00 84.69 85 THR A CA 1
ATOM 660 C C . THR A 1 85 ? -21.476 1.367 28.467 1.00 84.69 85 THR A C 1
ATOM 662 O O . THR A 1 85 ? -21.556 0.281 29.031 1.00 84.69 85 THR A O 1
ATOM 665 N N . VAL A 1 86 ? -22.394 1.782 27.593 1.00 81.00 86 VAL A N 1
ATOM 666 C CA . VAL A 1 86 ? -23.638 1.056 27.296 1.00 81.00 86 VAL A CA 1
ATOM 667 C C . VAL A 1 86 ? -23.502 0.006 26.194 1.00 81.00 86 VAL A C 1
ATOM 669 O O . VAL A 1 86 ? -24.489 -0.620 25.812 1.00 81.00 86 VAL A O 1
ATOM 672 N N . LEU A 1 87 ? -22.294 -0.191 25.657 1.00 86.75 87 LEU A N 1
ATOM 673 C CA . LEU A 1 87 ? -22.016 -1.125 24.563 1.00 86.75 87 LEU A CA 1
ATOM 674 C C . LEU A 1 87 ? -20.991 -2.207 24.966 1.00 86.75 87 LEU A C 1
ATOM 676 O O . LEU A 1 87 ? -20.032 -2.429 24.226 1.00 86.75 87 LEU A O 1
ATOM 680 N N . PRO A 1 88 ? -21.169 -2.941 26.083 1.00 87.69 88 PRO A N 1
ATOM 681 C CA . PRO A 1 88 ? -20.127 -3.823 26.627 1.00 87.69 88 PRO A CA 1
ATOM 682 C C . PRO A 1 88 ? -19.714 -4.982 25.700 1.00 87.69 88 PRO A C 1
ATOM 684 O O . PRO A 1 88 ? -18.616 -5.527 25.808 1.00 87.69 88 PRO A O 1
ATOM 687 N N . ASN A 1 89 ? -20.572 -5.340 24.741 1.00 90.12 89 ASN A N 1
ATOM 688 C CA . ASN A 1 89 ? -20.362 -6.446 23.801 1.00 90.12 89 ASN A CA 1
ATOM 689 C C . ASN A 1 89 ? -19.828 -5.992 22.434 1.00 90.12 89 ASN A C 1
ATOM 691 O O . ASN A 1 89 ? -19.868 -6.745 21.454 1.00 90.12 89 ASN A O 1
ATOM 695 N N . LEU A 1 90 ? -19.342 -4.752 22.342 1.00 92.56 90 LEU A N 1
ATOM 696 C CA . LEU A 1 90 ? -18.860 -4.182 21.095 1.00 92.56 90 LEU A CA 1
ATOM 697 C C . LEU A 1 90 ? -17.603 -4.915 20.605 1.00 92.56 90 LEU A C 1
ATOM 699 O O . LEU A 1 90 ? -16.560 -4.900 21.250 1.00 92.56 90 LEU A O 1
ATOM 703 N N . LYS A 1 91 ? -17.701 -5.514 19.416 1.00 96.00 91 LYS A N 1
ATOM 704 C CA . LYS A 1 91 ? -16.583 -6.149 18.701 1.00 96.00 91 LYS A CA 1
ATOM 705 C C . LYS A 1 91 ? -16.013 -5.255 17.607 1.00 96.00 91 LYS A C 1
ATOM 707 O O . LYS A 1 91 ? -14.838 -5.361 17.265 1.00 96.00 91 LYS A O 1
ATOM 712 N N . SER A 1 92 ? -16.830 -4.374 17.026 1.00 97.06 92 SER A N 1
ATOM 713 C CA . SER A 1 92 ? -16.388 -3.451 15.979 1.00 97.06 92 SER A CA 1
ATOM 714 C C . SER A 1 92 ? -16.892 -2.033 16.213 1.00 97.06 92 SER A C 1
ATOM 716 O O . SER A 1 92 ? -18.088 -1.763 16.109 1.00 97.06 92 SER A O 1
ATOM 718 N N . ALA A 1 93 ? -15.954 -1.121 16.438 1.00 96.19 93 ALA A N 1
ATOM 719 C CA . ALA A 1 93 ? -16.200 0.295 16.637 1.00 96.19 93 ALA A CA 1
ATOM 720 C C . ALA A 1 93 ? -15.628 1.085 15.453 1.00 96.19 93 ALA A C 1
ATOM 722 O O . ALA A 1 93 ? -14.428 1.028 15.179 1.00 96.19 93 ALA A O 1
ATOM 723 N N . ARG A 1 94 ? -16.485 1.773 14.693 1.00 96.94 94 ARG A N 1
ATOM 724 C CA . ARG A 1 94 ? -16.069 2.561 13.525 1.00 96.94 94 ARG A CA 1
ATOM 725 C C . ARG A 1 94 ? -16.564 3.994 13.663 1.00 96.94 94 ARG A C 1
ATOM 727 O O . ARG A 1 94 ? -17.741 4.237 13.426 1.00 96.94 94 ARG A O 1
ATOM 734 N N . PHE A 1 95 ? -15.669 4.913 14.006 1.00 95.44 95 PHE A N 1
ATOM 735 C CA . PHE A 1 95 ? -15.930 6.345 14.133 1.00 95.44 95 PHE A CA 1
ATOM 736 C C . PHE A 1 95 ? -15.040 7.088 13.133 1.00 95.44 95 PHE A C 1
ATOM 738 O O . PHE A 1 95 ? -13.961 7.546 13.485 1.00 95.44 95 PHE A O 1
ATOM 745 N N . PHE A 1 96 ? -15.448 7.160 11.870 1.00 96.94 96 PHE A N 1
ATOM 746 C CA . PHE A 1 96 ? -14.628 7.728 10.794 1.00 96.94 96 PHE A CA 1
ATOM 747 C C . PHE A 1 96 ? -15.308 8.935 10.164 1.00 96.94 96 PHE A C 1
ATOM 749 O O . PHE A 1 96 ? -16.532 8.973 10.145 1.00 96.94 96 PHE A O 1
ATOM 756 N N . ASP A 1 97 ? -14.553 9.869 9.586 1.00 96.31 97 ASP A N 1
ATOM 757 C CA . ASP A 1 97 ? -15.131 11.048 8.916 1.00 96.31 97 ASP A CA 1
ATOM 758 C C . ASP A 1 97 ? -15.999 11.893 9.875 1.00 96.31 97 ASP A C 1
ATOM 760 O O . ASP A 1 97 ? -17.089 12.321 9.511 1.00 96.31 97 ASP A O 1
ATOM 764 N N . ASN A 1 98 ? -15.567 12.065 11.134 1.00 93.94 98 ASN A N 1
ATOM 765 C CA . ASN A 1 98 ? -16.291 12.830 12.172 1.00 93.94 98 ASN A CA 1
ATOM 766 C C . ASN A 1 98 ? -15.503 14.039 12.701 1.00 93.94 98 ASN A C 1
ATOM 768 O O . ASN A 1 98 ? -16.022 14.814 13.492 1.00 93.94 98 ASN A O 1
ATOM 772 N N . GLY A 1 99 ? -14.241 14.206 12.296 1.00 95.06 99 GLY A N 1
ATOM 773 C CA . GLY A 1 99 ? -13.392 15.279 12.814 1.00 95.06 99 GLY A CA 1
ATOM 774 C C . GLY A 1 99 ? -12.866 15.029 14.230 1.00 95.06 99 GLY A C 1
ATOM 775 O O . GLY A 1 99 ? -12.499 15.989 14.900 1.00 95.06 99 GLY A O 1
ATOM 776 N N . ILE A 1 100 ? -12.806 13.766 14.675 1.00 95.62 100 ILE A N 1
ATOM 777 C CA . ILE A 1 100 ? -12.331 13.408 16.019 1.00 95.62 100 ILE A CA 1
ATOM 778 C C . ILE A 1 100 ? -10.878 13.843 16.200 1.00 95.62 100 ILE A C 1
ATOM 780 O O . ILE A 1 100 ? -10.010 13.371 15.470 1.00 95.62 100 ILE A O 1
ATOM 784 N N . TYR A 1 101 ? -10.597 14.682 17.189 1.00 96.62 101 TYR A N 1
ATOM 785 C CA . TYR A 1 101 ? -9.230 15.119 17.488 1.00 96.62 101 TYR A CA 1
ATOM 786 C C . TYR A 1 101 ? -8.664 14.485 18.763 1.00 96.62 101 TYR A C 1
ATOM 788 O O . TYR A 1 101 ? -7.449 14.451 18.939 1.00 96.62 101 TYR A O 1
ATOM 796 N N . ALA A 1 102 ? -9.518 13.930 19.632 1.00 96.00 102 ALA A N 1
ATOM 797 C CA . ALA A 1 102 ? -9.088 13.307 20.881 1.00 96.00 102 ALA A CA 1
ATOM 798 C C . ALA A 1 102 ? -9.894 12.052 21.250 1.00 96.00 102 ALA A C 1
ATOM 800 O O . ALA A 1 102 ? -11.099 11.940 21.018 1.00 96.00 102 ALA A O 1
ATOM 801 N N . VAL A 1 103 ? -9.214 11.116 21.907 1.00 95.94 103 VAL A N 1
ATOM 802 C CA . VAL A 1 103 ? -9.809 9.967 22.596 1.00 95.94 103 VAL A CA 1
ATOM 803 C C . VAL A 1 103 ? -9.344 10.066 24.043 1.00 95.94 103 VAL A C 1
ATOM 805 O O . VAL A 1 103 ? -8.147 10.076 24.304 1.00 95.94 103 VAL A O 1
ATOM 808 N N . LEU A 1 104 ? -10.278 10.244 24.976 1.00 95.00 104 LEU A N 1
ATOM 809 C CA . LEU A 1 104 ? -9.949 10.523 26.373 1.00 95.00 104 LEU A CA 1
ATOM 810 C C . LEU A 1 104 ? -9.672 9.244 27.158 1.00 95.00 104 LEU A C 1
ATOM 812 O O . LEU A 1 104 ? -10.174 8.169 26.825 1.00 95.00 104 LEU A O 1
ATOM 816 N N . ARG A 1 105 ? -8.963 9.397 28.280 1.00 94.69 105 ARG A N 1
ATOM 817 C CA . ARG A 1 105 ? -8.639 8.311 29.207 1.00 94.69 105 ARG A CA 1
ATOM 818 C C . ARG A 1 105 ? -9.852 7.431 29.506 1.00 94.69 105 ARG A C 1
ATOM 820 O O . ARG A 1 105 ? -10.908 7.903 29.924 1.00 94.69 105 ARG A O 1
ATOM 827 N N . GLY A 1 106 ? -9.670 6.130 29.300 1.00 92.19 106 GLY A N 1
ATOM 828 C CA . GLY A 1 106 ? -10.690 5.119 29.560 1.00 92.19 106 GLY A CA 1
ATOM 829 C C . GLY A 1 106 ? -11.815 5.040 28.526 1.00 92.19 106 GLY A C 1
ATOM 830 O O . GLY A 1 106 ? -12.768 4.306 28.762 1.00 92.19 106 GLY A O 1
ATOM 831 N N . ALA A 1 107 ? -11.707 5.730 27.379 1.00 93.50 107 ALA A N 1
ATOM 832 C CA . ALA A 1 107 ? -12.669 5.668 26.267 1.00 93.50 107 ALA A CA 1
ATOM 833 C C . ALA A 1 107 ? -13.131 4.245 25.917 1.00 93.50 107 ALA A C 1
ATOM 835 O O . ALA A 1 107 ? -14.292 4.044 25.578 1.00 93.50 107 ALA A O 1
ATOM 836 N N . PHE A 1 108 ? -12.233 3.262 26.022 1.00 94.44 108 PHE A N 1
ATOM 837 C CA . PHE A 1 108 ? -12.505 1.869 25.673 1.00 94.44 108 PHE A CA 1
ATOM 838 C C . PHE A 1 108 ? -12.537 0.902 26.869 1.00 94.44 108 PHE A C 1
ATOM 840 O O . PHE A 1 108 ? -12.629 -0.307 26.661 1.00 94.44 108 PHE A O 1
ATOM 847 N N . SER A 1 109 ? -12.494 1.397 28.114 1.00 92.06 109 SER A N 1
ATOM 848 C CA . SER A 1 109 ? -12.413 0.546 29.317 1.00 92.06 109 SER A CA 1
ATOM 849 C C . SER A 1 109 ? -13.609 -0.395 29.478 1.00 92.06 109 SER A C 1
ATOM 851 O O . SER A 1 109 ? -13.454 -1.503 29.980 1.00 92.06 109 SER A O 1
ATOM 853 N N . TYR A 1 110 ? -14.792 0.026 29.024 1.00 90.44 110 TYR A N 1
ATOM 854 C CA . TYR A 1 110 ? -16.029 -0.759 29.094 1.00 90.44 110 TYR A CA 1
ATOM 855 C C . TYR A 1 110 ? -16.291 -1.596 27.839 1.00 90.44 110 TYR A C 1
ATOM 857 O O . TYR A 1 110 ? -17.282 -2.314 27.770 1.00 90.44 110 TYR A O 1
ATOM 865 N N . THR A 1 111 ? -15.399 -1.537 26.850 1.00 93.19 111 THR A N 1
ATOM 866 C CA . THR A 1 111 ? -15.501 -2.289 25.594 1.00 93.19 111 THR A CA 1
ATOM 867 C C . THR A 1 111 ? -14.234 -3.113 25.341 1.00 93.19 111 THR A C 1
ATOM 869 O O . THR A 1 111 ? -13.579 -2.937 24.309 1.00 93.19 111 THR A O 1
ATOM 872 N N . PRO A 1 112 ? -13.851 -4.023 26.260 1.00 92.44 112 PRO A N 1
ATOM 873 C CA . PRO A 1 112 ? -12.578 -4.745 26.173 1.00 92.44 112 PRO A CA 1
ATOM 874 C C . PRO A 1 112 ? -12.516 -5.727 24.989 1.00 92.44 112 PRO A C 1
ATOM 876 O O . PRO A 1 112 ? -11.432 -6.104 24.544 1.00 92.44 112 PRO A O 1
ATOM 879 N N . ASN A 1 113 ? -13.675 -6.118 24.450 1.00 95.88 113 ASN A N 1
ATOM 880 C CA . ASN A 1 113 ? -13.819 -7.120 23.392 1.00 95.88 113 ASN A CA 1
ATOM 881 C C . ASN A 1 113 ? -13.721 -6.551 21.965 1.00 95.88 113 ASN A C 1
ATOM 883 O O . ASN A 1 113 ? -13.999 -7.271 21.004 1.00 95.88 113 ASN A O 1
ATOM 887 N N . ILE A 1 114 ? -13.343 -5.277 21.794 1.00 97.81 114 ILE A N 1
ATOM 888 C CA . ILE A 1 114 ? -13.189 -4.690 20.458 1.00 97.81 114 ILE A CA 1
ATOM 889 C C . ILE A 1 114 ? -12.074 -5.420 19.696 1.00 97.81 114 ILE A C 1
ATOM 891 O O . ILE A 1 114 ? -10.906 -5.413 20.076 1.00 97.81 114 ILE A O 1
ATOM 895 N N . GLU A 1 115 ? -12.444 -5.996 18.555 1.00 98.69 115 GLU A N 1
ATOM 896 C CA . GLU A 1 115 ? -11.545 -6.644 17.600 1.00 98.69 115 GLU A CA 1
ATOM 897 C C . GLU A 1 115 ? -11.214 -5.729 16.414 1.00 98.69 115 GLU A C 1
ATOM 899 O O . GLU A 1 115 ? -10.184 -5.892 15.754 1.00 98.69 115 GLU A O 1
ATOM 904 N N . ARG A 1 116 ? -12.078 -4.752 16.117 1.00 98.75 116 ARG A N 1
ATOM 905 C CA . ARG A 1 116 ? -11.881 -3.795 15.024 1.00 98.75 116 ARG A CA 1
ATOM 906 C C . ARG A 1 116 ? -12.178 -2.371 15.470 1.00 98.75 116 ARG A C 1
ATOM 908 O O . ARG A 1 116 ? -13.333 -2.057 15.755 1.00 98.75 116 ARG A O 1
ATOM 915 N N . LEU A 1 117 ? -11.164 -1.514 15.394 1.00 98.69 117 LEU A N 1
ATOM 916 C CA . LEU A 1 117 ? -11.266 -0.075 15.614 1.00 98.69 117 LEU A CA 1
ATOM 917 C C . LEU A 1 117 ? -10.937 0.674 14.316 1.00 98.69 117 LEU A C 1
ATOM 919 O O . LEU A 1 117 ? -9.880 0.477 13.715 1.00 98.69 117 LEU A O 1
ATOM 923 N N . ASP A 1 118 ? -11.862 1.512 13.861 1.00 98.69 118 ASP A N 1
ATOM 924 C CA . ASP A 1 118 ? -11.718 2.304 12.639 1.00 98.69 118 ASP A CA 1
ATOM 925 C C . ASP A 1 118 ? -11.961 3.783 12.947 1.00 98.69 118 ASP A C 1
ATOM 927 O O . ASP A 1 118 ? -13.086 4.178 13.243 1.00 98.69 118 ASP A O 1
ATOM 931 N N . LEU A 1 119 ? -10.894 4.573 12.897 1.00 98.38 119 LEU A N 1
ATOM 932 C CA . LEU A 1 119 ? -10.834 6.000 13.210 1.00 98.38 119 LEU A CA 1
ATOM 933 C C . LEU A 1 119 ? -10.278 6.801 12.019 1.00 98.38 119 LEU A C 1
ATOM 935 O O . LEU A 1 119 ? -9.682 7.862 12.206 1.00 98.38 119 LEU A O 1
ATOM 939 N N . HIS A 1 120 ? -10.414 6.289 10.792 1.00 98.62 120 HIS A N 1
ATOM 940 C CA . HIS A 1 120 ? -9.884 6.962 9.605 1.00 98.62 120 HIS A CA 1
ATOM 941 C C . HIS A 1 120 ? -10.610 8.283 9.300 1.00 98.62 120 HIS A C 1
ATOM 943 O O . HIS A 1 120 ? -11.767 8.452 9.680 1.00 98.62 120 HIS A O 1
ATOM 949 N N . LYS A 1 121 ? -9.966 9.193 8.557 1.00 98.19 121 LYS A N 1
ATOM 950 C CA . LYS A 1 121 ? -10.537 10.507 8.197 1.00 98.19 121 LYS A CA 1
ATOM 951 C C . LYS A 1 121 ? -11.012 11.285 9.431 1.00 98.19 121 LYS A C 1
ATOM 953 O O . LYS A 1 121 ? -12.166 11.686 9.522 1.00 98.19 121 LYS A O 1
ATOM 958 N N . ASN A 1 122 ? -10.136 11.447 10.408 1.00 98.31 122 ASN A N 1
ATOM 959 C CA . ASN A 1 122 ? -10.374 12.285 11.580 1.00 98.31 122 ASN A CA 1
ATOM 960 C C . ASN A 1 122 ? -9.193 13.266 11.722 1.00 98.31 122 ASN A C 1
ATOM 962 O O . ASN A 1 122 ? -8.440 13.455 10.770 1.00 98.31 122 ASN A O 1
ATOM 966 N N . ARG A 1 123 ? -9.052 13.926 12.872 1.00 97.94 123 ARG A N 1
ATOM 967 C CA . ARG A 1 123 ? -8.016 14.935 13.145 1.00 97.94 123 ARG A CA 1
ATOM 968 C C . ARG A 1 123 ? -7.088 14.508 14.285 1.00 97.94 123 ARG A C 1
ATOM 970 O O . ARG A 1 123 ? -6.623 15.338 15.059 1.00 97.94 123 ARG A O 1
ATOM 977 N N . LEU A 1 124 ? -6.863 13.204 14.449 1.00 98.38 124 LEU A N 1
ATOM 978 C CA . LEU A 1 124 ? -5.978 12.699 15.499 1.00 98.38 124 LEU A CA 1
ATOM 979 C C . LEU A 1 124 ? -4.533 13.101 15.186 1.00 98.38 124 LEU A C 1
ATOM 981 O O . LEU A 1 124 ? -4.013 12.741 14.132 1.00 98.38 124 LEU A O 1
ATOM 985 N N . SER A 1 125 ? -3.878 13.801 16.109 1.00 97.44 125 SER A N 1
ATOM 986 C CA . SER A 1 125 ? -2.464 14.193 15.998 1.00 97.44 125 SER A CA 1
ATOM 987 C C . SER A 1 125 ? -1.490 13.125 16.512 1.00 97.44 125 SER A C 1
ATOM 989 O O . SER A 1 125 ? -0.295 13.178 16.236 1.00 97.44 125 SER A O 1
ATOM 991 N N . ALA A 1 126 ? -1.993 12.128 17.242 1.00 96.69 126 ALA A N 1
ATOM 992 C CA . ALA A 1 126 ? -1.220 11.011 17.771 1.00 96.69 126 ALA A CA 1
ATOM 993 C C . ALA A 1 126 ? -2.076 9.740 17.849 1.00 96.69 126 ALA A C 1
ATOM 995 O O . ALA A 1 126 ? -3.309 9.793 17.824 1.00 96.69 126 ALA A O 1
ATOM 996 N N . ILE A 1 127 ? -1.422 8.584 17.981 1.00 96.69 127 ILE A N 1
ATOM 997 C CA . ILE A 1 127 ? -2.116 7.336 18.313 1.00 96.69 127 ILE A CA 1
ATOM 998 C C . ILE A 1 127 ? -2.643 7.431 19.755 1.00 96.69 127 ILE A C 1
ATOM 1000 O O . ILE A 1 127 ? -1.836 7.622 20.667 1.00 96.69 127 ILE A O 1
ATOM 1004 N N . PRO A 1 128 ? -3.958 7.261 19.994 1.00 95.56 128 PRO A N 1
ATOM 1005 C CA . PRO A 1 128 ? -4.506 7.303 21.344 1.00 95.56 128 PRO A CA 1
ATOM 1006 C C . PRO A 1 128 ? -3.905 6.239 22.256 1.00 95.56 128 PRO A C 1
ATOM 1008 O O . PRO A 1 128 ? -3.871 5.065 21.890 1.00 95.56 128 PRO A O 1
ATOM 1011 N N . HIS A 1 129 ? -3.505 6.610 23.471 1.00 95.25 129 HIS A N 1
ATOM 1012 C CA . HIS A 1 129 ? -2.944 5.667 24.445 1.00 95.25 129 HIS A CA 1
ATOM 1013 C C . HIS A 1 129 ? -3.944 4.555 24.818 1.00 95.25 129 HIS A C 1
ATOM 1015 O O . HIS A 1 129 ? -3.573 3.415 25.106 1.00 95.25 129 HIS A O 1
ATOM 1021 N N . GLU A 1 130 ? -5.234 4.867 24.755 1.00 95.31 130 GLU A N 1
ATOM 1022 C CA . GLU A 1 130 ? -6.353 4.009 25.129 1.00 95.31 130 GLU A CA 1
ATOM 1023 C C . GLU A 1 130 ? -6.430 2.735 24.285 1.00 95.31 130 GLU A C 1
ATOM 1025 O O . GLU A 1 130 ? -6.969 1.734 24.766 1.00 95.31 130 GLU A O 1
ATOM 1030 N N . ILE A 1 131 ? -5.862 2.715 23.070 1.00 96.38 131 ILE A N 1
ATOM 1031 C CA . ILE A 1 131 ? -5.857 1.501 22.238 1.00 96.38 131 ILE A CA 1
ATOM 1032 C C . ILE A 1 131 ? -5.114 0.348 22.915 1.00 96.38 131 ILE A C 1
ATOM 1034 O O . ILE A 1 131 ? -5.451 -0.806 22.658 1.00 96.38 131 ILE A O 1
ATOM 1038 N N . LYS A 1 132 ? -4.163 0.628 23.821 1.00 95.25 132 LYS A N 1
ATOM 1039 C CA . LYS A 1 132 ? -3.427 -0.404 24.569 1.00 95.25 132 LYS A CA 1
ATOM 1040 C C . LYS A 1 132 ? -4.337 -1.272 25.441 1.00 95.25 132 LYS A C 1
ATOM 1042 O O . LYS A 1 132 ? -3.987 -2.404 25.756 1.00 95.25 132 LYS A O 1
ATOM 1047 N N . SER A 1 133 ? -5.508 -0.768 25.835 1.00 94.88 133 SER A N 1
ATOM 1048 C CA . SER A 1 133 ? -6.487 -1.556 26.597 1.00 94.88 133 SER A CA 1
ATOM 1049 C C . SER A 1 133 ? -7.173 -2.641 25.752 1.00 94.88 133 SER A C 1
ATOM 1051 O O . SER A 1 133 ? -7.697 -3.614 26.295 1.00 94.88 133 SER A O 1
ATOM 1053 N N . LEU A 1 134 ? -7.132 -2.526 24.419 1.00 97.44 134 LEU A N 1
ATOM 1054 C CA . LEU A 1 134 ? -7.829 -3.407 23.483 1.00 97.44 134 LEU A CA 1
ATOM 1055 C C . LEU A 1 134 ? -7.011 -4.668 23.162 1.00 97.44 134 LEU A C 1
ATOM 1057 O O . LEU A 1 134 ? -6.472 -4.835 22.064 1.00 97.44 134 LEU A O 1
ATOM 1061 N N . ARG A 1 135 ? -6.948 -5.599 24.118 1.00 97.50 135 ARG A N 1
ATOM 1062 C CA . ARG A 1 135 ? -6.161 -6.848 24.012 1.00 97.50 135 ARG A CA 1
ATOM 1063 C C . ARG A 1 135 ? -6.622 -7.788 22.889 1.00 97.50 135 ARG A C 1
ATOM 1065 O O . ARG A 1 135 ? -5.844 -8.611 22.404 1.00 97.50 135 ARG A O 1
ATOM 1072 N N . HIS A 1 136 ? -7.879 -7.662 22.460 1.00 98.25 136 HIS A N 1
ATOM 1073 C CA . HIS A 1 136 ? -8.475 -8.459 21.383 1.00 98.25 136 HIS A CA 1
ATOM 1074 C C . HIS A 1 136 ? -8.405 -7.788 20.004 1.00 98.25 136 HIS A C 1
ATOM 1076 O O . HIS A 1 136 ? -8.855 -8.384 19.023 1.00 98.25 136 HIS A O 1
ATOM 1082 N N . LEU A 1 137 ? -7.819 -6.588 19.903 1.00 98.75 137 LEU A N 1
ATOM 1083 C CA . LEU A 1 137 ? -7.765 -5.819 18.665 1.00 98.75 137 LEU A CA 1
ATOM 1084 C C . LEU A 1 137 ? -7.000 -6.577 17.572 1.00 98.75 137 LEU A C 1
ATOM 1086 O O . LEU A 1 137 ? -5.835 -6.926 17.735 1.00 98.75 137 LEU A O 1
ATOM 1090 N N . ARG A 1 138 ? -7.663 -6.801 16.436 1.00 98.81 138 ARG A N 1
ATOM 1091 C CA . ARG A 1 138 ? -7.116 -7.444 15.231 1.00 98.81 138 ARG A CA 1
ATOM 1092 C C . ARG A 1 138 ? -6.933 -6.466 14.081 1.00 98.81 138 ARG A C 1
ATOM 1094 O O . ARG A 1 138 ? -6.073 -6.679 13.229 1.00 98.81 138 ARG A O 1
ATOM 1101 N N . GLN A 1 139 ? -7.752 -5.417 14.018 1.00 98.88 139 GLN A N 1
ATOM 1102 C CA . GLN A 1 139 ? -7.727 -4.447 12.926 1.00 98.88 139 GLN A CA 1
ATOM 1103 C C . GLN A 1 139 ? -7.814 -3.024 13.468 1.00 98.88 139 GLN A C 1
ATOM 1105 O O . GLN A 1 139 ? -8.804 -2.666 14.106 1.00 98.88 139 GLN A O 1
ATOM 1110 N N . LEU A 1 140 ? -6.808 -2.216 13.144 1.00 98.81 140 LEU A N 1
ATOM 1111 C CA . LEU A 1 140 ? -6.740 -0.802 13.483 1.00 98.81 140 LEU A CA 1
ATOM 1112 C C . LEU A 1 140 ? -6.570 0.023 12.209 1.00 98.81 140 LEU A C 1
ATOM 1114 O O . LEU A 1 140 ? -5.652 -0.208 11.419 1.00 98.81 140 LEU A O 1
ATOM 1118 N N . ASN A 1 141 ? -7.466 0.983 12.004 1.00 98.88 141 ASN A N 1
ATOM 1119 C CA . ASN A 1 141 ? -7.387 1.924 10.896 1.00 98.88 141 ASN A CA 1
ATOM 1120 C C . ASN A 1 141 ? -7.388 3.360 11.417 1.00 98.88 141 ASN A C 1
ATOM 1122 O O . ASN A 1 141 ? -8.379 3.817 11.975 1.00 98.88 141 ASN A O 1
ATOM 1126 N N . LEU A 1 142 ? -6.276 4.049 11.202 1.00 98.69 142 LEU A N 1
ATOM 1127 C CA . LEU A 1 142 ? -6.004 5.432 11.582 1.00 98.69 142 LEU A CA 1
ATOM 1128 C C . LEU A 1 142 ? -5.629 6.273 10.349 1.00 98.69 142 LEU A C 1
ATOM 1130 O O . LEU A 1 142 ? -5.036 7.338 10.482 1.00 98.69 142 LEU A O 1
ATOM 1134 N N . GLY A 1 143 ? -5.928 5.806 9.133 1.00 98.69 143 GLY A N 1
ATOM 1135 C CA . GLY A 1 143 ? -5.525 6.523 7.924 1.00 98.69 143 GLY A CA 1
ATOM 1136 C C . GLY A 1 143 ? -6.277 7.843 7.712 1.00 98.69 143 GLY A C 1
ATOM 1137 O O . GLY A 1 143 ? -7.446 7.946 8.069 1.00 98.69 143 GLY A O 1
ATOM 1138 N N . GLY A 1 144 ? -5.664 8.841 7.080 1.00 98.56 144 GLY A N 1
ATOM 1139 C CA . GLY A 1 144 ? -6.286 10.157 6.899 1.00 98.56 144 GLY A CA 1
ATOM 1140 C C . GLY A 1 144 ? -6.472 10.892 8.225 1.00 98.56 144 GLY A C 1
ATOM 1141 O O . GLY A 1 144 ? -7.568 11.372 8.487 1.00 98.56 144 GLY A O 1
ATOM 1142 N N . ASN A 1 145 ? -5.454 10.879 9.080 1.00 98.75 145 ASN A N 1
ATOM 1143 C CA . ASN A 1 145 ? -5.378 11.681 10.300 1.00 98.75 145 ASN A CA 1
ATOM 1144 C C . ASN A 1 145 ? -4.148 12.602 10.197 1.00 98.75 145 ASN A C 1
ATOM 1146 O O . ASN A 1 145 ? -3.572 12.767 9.121 1.00 98.75 145 ASN A O 1
ATOM 1150 N N . GLU A 1 146 ? -3.742 13.212 11.305 1.00 98.25 146 GLU A N 1
ATOM 1151 C CA . GLU A 1 146 ? -2.629 14.158 11.372 1.00 98.25 146 GLU A CA 1
ATOM 1152 C C . GLU A 1 146 ? -1.463 13.622 12.212 1.00 98.25 146 GLU A C 1
ATOM 1154 O O . GLU A 1 146 ? -0.713 14.389 12.808 1.00 98.25 146 GLU A O 1
ATOM 1159 N N . ILE A 1 147 ? -1.314 12.296 12.274 1.00 98.25 147 ILE A N 1
ATOM 1160 C CA . ILE A 1 147 ? -0.320 11.635 13.122 1.00 98.25 147 ILE A CA 1
ATOM 1161 C C . ILE A 1 147 ? 1.075 11.861 12.538 1.00 98.25 147 ILE A C 1
ATOM 1163 O O . ILE A 1 147 ? 1.353 11.396 11.433 1.00 98.25 147 ILE A O 1
ATOM 1167 N N . SER A 1 148 ? 1.950 12.539 13.281 1.00 96.31 148 SER A N 1
ATOM 1168 C CA . SER A 1 148 ? 3.328 12.829 12.854 1.00 96.31 148 SER A CA 1
ATOM 1169 C C . SER A 1 148 ? 4.377 11.876 13.426 1.00 96.31 148 SER A C 1
ATOM 1171 O O . SER A 1 148 ? 5.408 11.635 12.806 1.00 96.31 148 SER A O 1
ATOM 1173 N N . SER A 1 149 ? 4.107 11.274 14.585 1.00 93.38 149 SER A N 1
ATOM 1174 C CA . SER A 1 149 ? 5.012 10.324 15.234 1.00 93.38 149 SER A CA 1
ATOM 1175 C C . SER A 1 149 ? 4.254 9.190 15.918 1.00 93.38 149 SER A C 1
ATOM 1177 O O . SER A 1 149 ? 3.074 9.303 16.265 1.00 93.38 149 SER A O 1
ATOM 1179 N N . ILE A 1 150 ? 4.940 8.062 16.103 1.00 94.75 150 ILE A N 1
ATOM 1180 C CA . ILE A 1 150 ? 4.417 6.891 16.805 1.00 94.75 150 ILE A CA 1
ATOM 1181 C C . ILE A 1 150 ? 5.374 6.564 17.941 1.00 94.75 150 ILE A C 1
ATOM 1183 O O . ILE A 1 150 ? 6.550 6.289 17.719 1.00 94.75 150 ILE A O 1
ATOM 1187 N N . ARG A 1 151 ? 4.858 6.574 19.170 1.00 92.38 151 ARG A N 1
ATOM 1188 C CA . ARG A 1 151 ? 5.623 6.148 20.344 1.00 92.38 151 ARG A CA 1
ATOM 1189 C C . ARG A 1 151 ? 6.052 4.687 20.208 1.00 92.38 151 ARG A C 1
ATOM 1191 O O . ARG A 1 151 ? 5.269 3.860 19.740 1.00 92.38 151 ARG A O 1
ATOM 1198 N N . PHE A 1 152 ? 7.237 4.354 20.720 1.00 89.94 152 PHE A N 1
ATOM 1199 C CA . PHE A 1 152 ? 7.779 2.989 20.681 1.00 89.94 152 PHE A CA 1
ATOM 1200 C C . PHE A 1 152 ? 6.858 1.947 21.340 1.00 89.94 152 PHE A C 1
ATOM 1202 O O . PHE A 1 152 ? 6.881 0.777 20.989 1.00 89.94 152 PHE A O 1
ATOM 1209 N N . ASP A 1 153 ? 6.032 2.353 22.301 1.00 92.31 153 ASP A N 1
ATOM 1210 C CA . ASP A 1 153 ? 5.145 1.468 23.045 1.00 92.31 153 ASP A CA 1
ATOM 1211 C C . ASP A 1 153 ? 3.692 1.508 22.551 1.00 92.31 153 ASP A C 1
ATOM 1213 O O . ASP A 1 153 ? 2.840 0.864 23.158 1.00 92.31 153 ASP A O 1
ATOM 1217 N N . ALA A 1 154 ? 3.375 2.241 21.476 1.00 95.06 154 ALA A N 1
ATOM 1218 C CA . ALA A 1 154 ? 1.995 2.539 21.072 1.00 95.06 154 ALA A CA 1
ATOM 1219 C C . ALA A 1 154 ? 1.109 1.292 20.888 1.00 95.06 154 ALA A C 1
ATOM 1221 O O . ALA A 1 154 ? -0.089 1.348 21.161 1.00 95.06 154 ALA A O 1
ATOM 1222 N N . PHE A 1 155 ? 1.696 0.165 20.473 1.00 96.38 155 PHE A N 1
ATOM 1223 C CA . PHE A 1 155 ? 0.985 -1.085 20.184 1.00 96.38 155 PHE A CA 1
ATOM 1224 C C . PHE A 1 155 ? 1.270 -2.221 21.181 1.00 96.38 155 PHE A C 1
ATOM 1226 O O . PHE A 1 155 ? 0.843 -3.353 20.948 1.00 96.38 155 PHE A O 1
ATOM 1233 N N . SER A 1 156 ? 1.961 -1.953 22.297 1.00 95.12 156 SER A N 1
ATOM 1234 C CA . SER A 1 156 ? 2.375 -2.994 23.259 1.00 95.12 156 SER A CA 1
ATOM 1235 C C . SER A 1 156 ? 1.202 -3.754 23.894 1.00 95.12 156 SER A C 1
ATOM 1237 O O . SER A 1 156 ? 1.340 -4.912 24.278 1.00 95.12 156 SER A O 1
ATOM 1239 N N . GLY A 1 157 ? 0.019 -3.136 23.954 1.00 96.25 157 GLY A N 1
ATOM 1240 C CA . GLY A 1 157 ? -1.212 -3.752 24.456 1.00 96.25 157 GLY A CA 1
ATOM 1241 C C . GLY A 1 157 ? -2.025 -4.540 23.419 1.00 96.25 157 GLY A C 1
ATOM 1242 O O . GLY A 1 157 ? -3.097 -5.050 23.749 1.00 96.25 157 GLY A O 1
ATOM 1243 N N . ASN A 1 158 ? -1.557 -4.653 22.169 1.00 97.81 158 ASN A N 1
ATOM 1244 C CA . ASN A 1 158 ? -2.321 -5.229 21.054 1.00 97.81 158 ASN A CA 1
ATOM 1245 C C . ASN A 1 158 ? -1.635 -6.464 20.427 1.00 97.81 158 ASN A C 1
ATOM 1247 O O . ASN A 1 158 ? -1.363 -6.476 19.224 1.00 97.81 158 ASN A O 1
ATOM 1251 N N . PRO A 1 159 ? -1.396 -7.551 21.187 1.00 97.50 159 PRO A N 1
ATOM 1252 C CA . PRO A 1 159 ? -0.627 -8.707 20.711 1.00 97.50 159 PRO A CA 1
ATOM 1253 C C . PRO A 1 159 ? -1.303 -9.479 19.569 1.00 97.50 159 PRO A C 1
ATOM 1255 O O . PRO A 1 159 ? -0.655 -10.273 18.892 1.00 97.50 159 PRO A O 1
ATOM 1258 N N . ARG A 1 160 ? -2.603 -9.263 19.329 1.00 98.44 160 ARG A N 1
ATOM 1259 C CA . ARG A 1 160 ? -3.394 -9.927 18.277 1.00 98.44 160 ARG A CA 1
ATOM 1260 C C . ARG A 1 160 ? -3.591 -9.069 17.021 1.00 98.44 160 ARG A C 1
ATOM 1262 O O . ARG A 1 160 ? -4.370 -9.460 16.149 1.00 98.44 160 ARG A O 1
ATOM 1269 N N . LEU A 1 161 ? -2.935 -7.911 16.927 1.00 98.75 161 LEU A N 1
ATOM 1270 C CA . LEU A 1 161 ? -3.129 -6.978 15.823 1.00 98.75 161 LEU A CA 1
ATOM 1271 C C . LEU A 1 161 ? -2.598 -7.565 14.509 1.00 98.75 161 LEU A C 1
ATOM 1273 O O . LEU A 1 161 ? -1.404 -7.737 14.324 1.00 98.75 161 LEU A O 1
ATOM 1277 N N . GLN A 1 162 ? -3.496 -7.820 13.560 1.00 98.81 162 GLN A N 1
ATOM 1278 C CA . GLN A 1 162 ? -3.171 -8.421 12.263 1.00 98.81 162 GLN A CA 1
ATOM 1279 C C . GLN A 1 162 ? -3.109 -7.395 11.131 1.00 98.81 162 GLN A C 1
ATOM 1281 O O . GLN A 1 162 ? -2.431 -7.614 10.126 1.00 98.81 162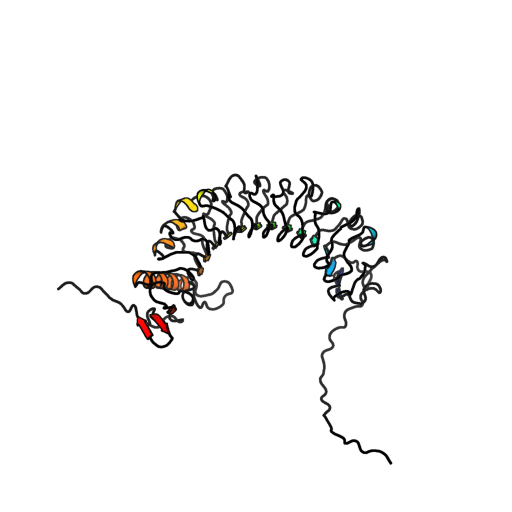 GLN A O 1
ATOM 1286 N N . LYS A 1 163 ? -3.850 -6.290 11.250 1.00 98.88 163 LYS A N 1
ATOM 1287 C CA . LYS A 1 163 ? -3.955 -5.276 10.201 1.00 98.88 163 LYS A CA 1
ATOM 1288 C C . LYS A 1 163 ? -3.845 -3.876 10.783 1.00 98.88 163 LYS A C 1
ATOM 1290 O O . LYS A 1 163 ? -4.714 -3.466 11.552 1.00 98.88 163 LYS A O 1
ATOM 1295 N N . LEU A 1 164 ? -2.839 -3.142 10.324 1.00 98.75 164 LEU A N 1
ATOM 1296 C CA . LEU A 1 164 ? -2.590 -1.753 10.689 1.00 98.75 164 LEU A CA 1
ATOM 1297 C C . LEU A 1 164 ? -2.642 -0.867 9.439 1.00 98.75 164 LEU A C 1
ATOM 1299 O O . LEU A 1 164 ? -1.930 -1.105 8.464 1.00 98.75 164 LEU A O 1
ATOM 1303 N N . ILE A 1 165 ? -3.510 0.145 9.454 1.00 98.81 165 ILE A N 1
ATOM 1304 C CA . ILE A 1 165 ? -3.600 1.159 8.398 1.00 98.81 165 ILE A CA 1
ATOM 1305 C C . ILE A 1 165 ? -3.305 2.531 9.003 1.00 98.81 165 ILE A C 1
ATOM 1307 O O . ILE A 1 165 ? -4.053 3.008 9.849 1.00 98.81 165 ILE A O 1
ATOM 1311 N N . LEU A 1 166 ? -2.255 3.170 8.503 1.00 98.50 166 LEU A N 1
ATOM 1312 C CA . LEU A 1 166 ? -1.763 4.503 8.859 1.00 98.50 166 LEU A CA 1
ATOM 1313 C C . LEU A 1 166 ? -1.577 5.386 7.612 1.00 98.50 166 LEU A C 1
ATOM 1315 O O . LEU A 1 166 ? -0.892 6.403 7.664 1.00 98.50 166 LEU A O 1
ATOM 1319 N N . LYS A 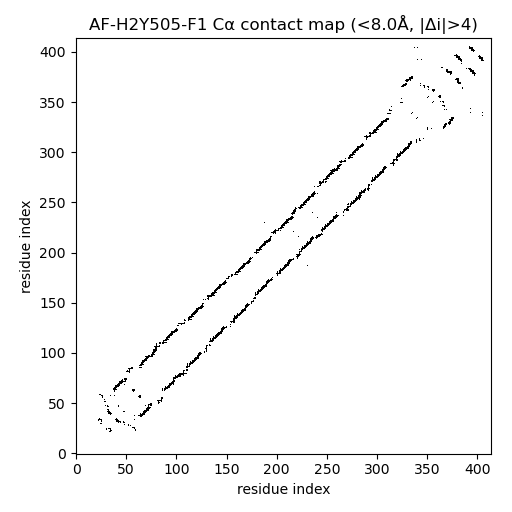1 167 ? -2.174 5.006 6.475 1.00 98.12 167 LYS A N 1
ATOM 1320 C CA . LYS A 1 167 ? -2.046 5.748 5.213 1.00 98.12 167 LYS A CA 1
ATOM 1321 C C . LYS A 1 167 ? -2.476 7.213 5.349 1.00 98.12 167 LYS A C 1
ATOM 1323 O O . LYS A 1 167 ? -3.445 7.467 6.060 1.00 98.12 167 LYS A O 1
ATOM 1328 N N . ARG A 1 168 ? -1.885 8.138 4.590 1.00 98.38 168 ARG A N 1
ATOM 1329 C CA . ARG A 1 168 ? -2.263 9.564 4.575 1.00 98.38 168 ARG A CA 1
ATOM 1330 C C . ARG A 1 168 ? -2.233 10.162 5.985 1.00 98.38 168 ARG A C 1
ATOM 1332 O O . ARG A 1 168 ? -3.264 10.588 6.493 1.00 98.38 168 ARG A O 1
ATOM 1339 N N . ASN A 1 169 ? -1.076 10.079 6.626 1.00 98.69 169 ASN A N 1
ATOM 1340 C CA . ASN A 1 169 ? -0.761 10.766 7.877 1.00 98.69 169 ASN A CA 1
ATOM 1341 C C . ASN A 1 169 ? 0.458 11.672 7.618 1.00 98.69 169 ASN A C 1
ATOM 1343 O O . ASN A 1 169 ? 0.741 12.008 6.469 1.00 98.69 169 ASN A O 1
ATOM 1347 N N . LYS A 1 170 ? 1.155 12.103 8.668 1.00 98.00 170 LYS A N 1
ATOM 1348 C CA . LYS A 1 170 ? 2.332 12.977 8.598 1.00 98.00 170 LYS A CA 1
ATOM 1349 C C . LYS A 1 170 ? 3.584 12.267 9.140 1.00 98.00 170 LYS A C 1
ATOM 1351 O O . LYS A 1 170 ? 4.460 12.923 9.683 1.00 98.00 170 LYS A O 1
ATOM 1356 N N . LEU A 1 171 ? 3.640 10.932 9.071 1.00 97.81 171 LEU A N 1
ATOM 1357 C CA . LEU A 1 171 ? 4.716 10.147 9.687 1.00 97.81 171 LEU A CA 1
ATOM 1358 C C . LEU A 1 171 ? 6.050 10.408 8.988 1.00 97.81 171 LEU A C 1
ATOM 1360 O O . LEU A 1 171 ? 6.173 10.140 7.797 1.00 97.81 171 LEU A O 1
ATOM 1364 N N . GLU A 1 172 ? 7.046 10.861 9.741 1.00 96.31 172 GLU A N 1
ATOM 1365 C CA . GLU A 1 172 ? 8.417 11.074 9.247 1.00 96.31 172 GLU A CA 1
ATOM 1366 C C . GLU A 1 172 ? 9.327 9.865 9.488 1.00 96.31 172 GLU A C 1
ATOM 1368 O O . GLU A 1 172 ? 10.371 9.725 8.861 1.00 96.31 172 GLU A O 1
ATOM 1373 N N . THR A 1 173 ? 8.923 8.949 10.368 1.00 94.81 173 THR A N 1
ATOM 1374 C CA . THR A 1 173 ? 9.669 7.727 10.679 1.00 94.81 173 THR A CA 1
ATOM 1375 C C . THR A 1 173 ? 8.757 6.509 10.643 1.00 94.81 173 THR A C 1
ATOM 1377 O O . THR A 1 173 ? 7.550 6.588 10.905 1.00 94.81 173 THR A O 1
ATOM 1380 N N . PHE A 1 174 ? 9.327 5.355 10.296 1.00 92.88 174 PHE A N 1
ATOM 1381 C CA . PHE A 1 174 ? 8.609 4.091 10.393 1.00 92.88 174 PHE A CA 1
ATOM 1382 C C . PHE A 1 174 ? 8.473 3.668 11.870 1.00 92.88 174 PHE A C 1
ATOM 1384 O O . PHE A 1 174 ? 9.422 3.822 12.641 1.00 92.88 174 PHE A O 1
ATOM 1391 N N . PRO A 1 175 ? 7.322 3.120 12.304 1.00 87.25 175 PRO A N 1
ATOM 1392 C CA . PRO A 1 175 ? 7.157 2.644 13.677 1.00 87.25 175 PRO A CA 1
ATOM 1393 C C . PRO A 1 175 ? 8.082 1.454 13.982 1.00 87.25 175 PRO A C 1
ATOM 1395 O O . PRO A 1 175 ? 7.902 0.371 13.431 1.00 87.25 175 PRO A O 1
ATOM 1398 N N . GLY A 1 176 ? 9.038 1.640 14.898 1.00 78.62 176 GLY A N 1
ATOM 1399 C CA . GLY A 1 176 ? 10.074 0.636 15.185 1.00 78.62 176 GLY A CA 1
ATOM 1400 C C . GLY A 1 176 ? 9.598 -0.623 15.924 1.00 78.62 176 GLY A C 1
ATOM 1401 O O . GLY A 1 176 ? 10.125 -1.703 15.679 1.00 78.62 176 GLY A O 1
ATOM 1402 N N . SER A 1 177 ? 8.584 -0.524 16.792 1.00 89.69 177 SER A N 1
ATOM 1403 C CA . SER A 1 177 ? 8.083 -1.656 17.591 1.00 89.69 177 SER A CA 1
ATOM 1404 C C . SER A 1 177 ? 6.632 -1.968 17.240 1.00 89.69 177 SER A C 1
ATOM 1406 O O . SER A 1 177 ? 5.685 -1.306 17.680 1.00 89.69 177 SER A O 1
ATOM 1408 N N . LEU A 1 178 ? 6.466 -2.976 16.391 1.00 95.75 178 LEU A N 1
ATOM 1409 C CA . LEU A 1 178 ? 5.177 -3.443 15.912 1.00 95.75 178 LEU A CA 1
ATOM 1410 C C . LEU A 1 178 ? 4.867 -4.856 16.439 1.00 95.75 178 LEU A C 1
ATOM 1412 O O . LEU A 1 178 ? 5.777 -5.654 16.647 1.00 95.75 178 LEU A O 1
ATOM 1416 N N . PRO A 1 179 ? 3.587 -5.227 16.623 1.00 96.25 179 PRO A N 1
ATOM 1417 C CA . PRO A 1 179 ? 3.235 -6.584 17.034 1.00 96.25 179 PRO A CA 1
ATOM 1418 C C . PRO A 1 179 ? 3.639 -7.635 15.974 1.00 96.25 179 PRO A C 1
ATOM 1420 O O . PRO A 1 179 ? 3.227 -7.504 14.817 1.00 96.25 179 PRO A O 1
ATOM 1423 N N . PRO A 1 180 ? 4.332 -8.735 16.343 1.00 96.69 180 PRO A N 1
ATOM 1424 C CA . PRO A 1 180 ? 4.704 -9.813 15.409 1.00 96.69 180 PRO A CA 1
ATOM 1425 C C . PRO A 1 180 ? 3.523 -10.559 14.762 1.00 96.69 180 PRO A C 1
ATOM 1427 O O . PRO A 1 180 ? 3.699 -11.343 13.828 1.00 96.69 180 PRO A O 1
ATOM 1430 N N . SER A 1 181 ? 2.301 -10.339 15.252 1.00 98.12 181 SER A N 1
ATOM 1431 C CA . SER A 1 181 ? 1.062 -10.887 14.692 1.00 98.12 181 SER A CA 1
ATOM 1432 C C . SER A 1 181 ? 0.572 -10.158 13.437 1.00 98.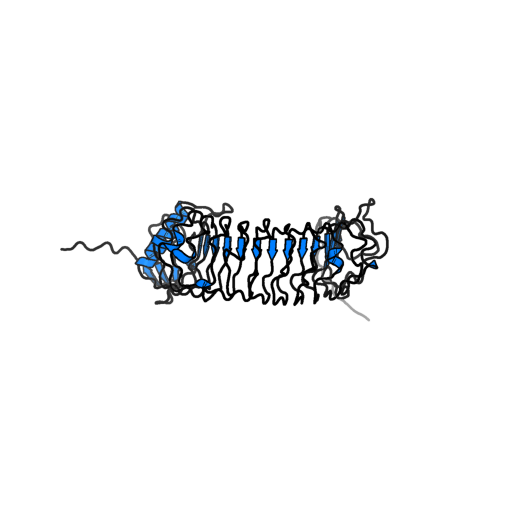12 181 SER A C 1
ATOM 1434 O O . SER A 1 181 ? -0.380 -10.624 12.799 1.00 98.12 181 SER A O 1
ATOM 1436 N N . LEU A 1 182 ? 1.207 -9.044 13.054 1.00 98.62 182 LEU A N 1
ATOM 1437 C CA . LEU A 1 182 ? 0.832 -8.283 11.869 1.00 98.62 182 LEU A CA 1
ATOM 1438 C C . LEU A 1 182 ? 0.993 -9.108 10.593 1.00 98.62 182 LEU A C 1
ATOM 1440 O O . LEU A 1 182 ? 2.041 -9.669 10.295 1.00 98.62 182 LEU A O 1
ATOM 1444 N N . VAL A 1 183 ? -0.071 -9.106 9.797 1.00 98.81 183 VAL A N 1
ATOM 1445 C CA . VAL A 1 183 ? -0.142 -9.724 8.470 1.00 98.81 183 VAL A CA 1
ATOM 1446 C C . VAL A 1 183 ? -0.146 -8.656 7.380 1.00 98.81 183 VAL A C 1
ATOM 1448 O O . VAL A 1 183 ? 0.338 -8.893 6.271 1.00 98.81 183 VAL A O 1
ATOM 1451 N N . LYS A 1 184 ? -0.702 -7.475 7.676 1.00 98.81 184 LYS A N 1
ATOM 1452 C CA . LYS A 1 184 ? -0.814 -6.368 6.729 1.00 98.81 184 LYS A CA 1
ATOM 1453 C C . LYS A 1 184 ? -0.517 -5.022 7.378 1.00 98.81 184 LYS A C 1
ATOM 1455 O O . LYS A 1 184 ? -1.184 -4.639 8.340 1.00 98.81 184 LYS A O 1
ATOM 1460 N N . ILE A 1 185 ? 0.378 -4.271 6.746 1.00 98.50 185 ILE A N 1
ATOM 1461 C CA . ILE A 1 185 ? 0.687 -2.880 7.077 1.00 98.50 185 ILE A CA 1
ATOM 1462 C C . ILE A 1 185 ? 0.394 -2.009 5.852 1.00 98.50 185 ILE A C 1
ATOM 1464 O O . ILE A 1 185 ? 0.662 -2.383 4.708 1.00 98.50 185 ILE A O 1
ATOM 1468 N N . SER A 1 186 ? -0.230 -0.854 6.067 1.00 98.56 186 SER A N 1
ATOM 1469 C CA . SER A 1 186 ? -0.452 0.142 5.016 1.00 98.56 186 SER A CA 1
ATOM 1470 C C . SER A 1 186 ? -0.158 1.538 5.550 1.00 98.56 186 SER A C 1
ATOM 1472 O O . SER A 1 186 ? -0.928 2.058 6.353 1.00 98.56 186 SER A O 1
ATOM 1474 N N . ILE A 1 187 ? 0.938 2.124 5.087 1.00 97.88 187 ILE A N 1
ATOM 1475 C CA . ILE A 1 187 ? 1.524 3.399 5.524 1.00 97.88 187 ILE A CA 1
ATOM 1476 C C . ILE A 1 187 ? 1.719 4.372 4.349 1.00 97.88 187 ILE A C 1
ATOM 1478 O O . ILE A 1 187 ? 2.462 5.338 4.469 1.00 97.88 187 ILE A O 1
ATOM 1482 N N . GLY A 1 188 ? 1.080 4.135 3.201 1.00 98.19 188 GLY A N 1
ATOM 1483 C CA . GLY A 1 188 ? 1.262 5.000 2.036 1.00 98.19 188 GLY A CA 1
ATOM 1484 C C . GLY A 1 188 ? 0.770 6.440 2.241 1.00 98.19 188 GLY A C 1
ATOM 1485 O O . GLY A 1 188 ? -0.181 6.659 2.992 1.00 98.19 188 GLY A O 1
ATOM 1486 N N . GLY A 1 189 ? 1.378 7.425 1.586 1.00 98.12 189 GLY A N 1
ATOM 1487 C CA . GLY A 1 189 ? 1.079 8.848 1.777 1.00 98.12 189 GLY A CA 1
ATOM 1488 C C . GLY A 1 189 ? 1.571 9.359 3.129 1.00 98.12 189 GLY A C 1
ATOM 1489 O O . GLY A 1 189 ? 0.777 9.880 3.907 1.00 98.12 189 GLY A O 1
ATOM 1490 N N . ASN A 1 190 ? 2.842 9.125 3.435 1.00 98.50 190 ASN A N 1
ATOM 1491 C CA . ASN A 1 190 ? 3.546 9.660 4.602 1.00 98.50 190 ASN A CA 1
ATOM 1492 C C . ASN A 1 190 ? 4.906 10.219 4.130 1.00 98.50 190 ASN A C 1
ATOM 1494 O O . ASN A 1 190 ? 5.108 10.431 2.936 1.00 98.50 190 ASN A O 1
ATOM 1498 N N . LEU A 1 191 ? 5.827 10.506 5.047 1.00 97.56 191 LEU A N 1
ATOM 1499 C CA . LEU A 1 191 ? 7.131 11.117 4.773 1.00 97.56 191 LEU A CA 1
ATOM 1500 C C . LEU A 1 191 ? 8.290 10.194 5.187 1.00 97.56 191 LEU A C 1
ATOM 1502 O O . LEU A 1 191 ? 9.368 10.672 5.520 1.00 97.56 191 LEU A O 1
ATOM 1506 N N . ILE A 1 192 ? 8.064 8.876 5.187 1.00 96.38 192 ILE A N 1
ATOM 1507 C CA . ILE A 1 192 ? 8.993 7.886 5.748 1.00 96.38 192 ILE A CA 1
ATOM 1508 C C . ILE A 1 192 ? 10.180 7.662 4.790 1.00 96.38 192 ILE A C 1
ATOM 1510 O O . ILE A 1 192 ? 9.938 7.277 3.643 1.00 96.38 192 ILE A O 1
ATOM 1514 N N . PRO A 1 193 ? 11.439 7.844 5.240 1.00 94.88 193 PRO A N 1
ATOM 1515 C CA . PRO A 1 193 ? 12.626 7.659 4.404 1.00 94.88 193 PRO A CA 1
ATOM 1516 C C . PRO A 1 193 ? 13.164 6.221 4.391 1.00 94.88 193 PRO A C 1
ATOM 1518 O O . PRO A 1 193 ? 13.830 5.817 3.444 1.00 94.88 193 PRO A O 1
ATOM 1521 N N . SER A 1 194 ? 12.888 5.428 5.430 1.00 94.06 194 SER A N 1
ATOM 1522 C CA . SER A 1 194 ? 13.307 4.026 5.523 1.00 94.06 194 SER A CA 1
ATOM 1523 C C . SER A 1 194 ? 12.444 3.249 6.522 1.00 94.06 194 SER A C 1
ATOM 1525 O O . SER A 1 194 ? 11.772 3.834 7.374 1.00 94.06 194 SER A O 1
ATOM 1527 N N . PHE A 1 195 ? 12.444 1.917 6.417 1.00 92.19 195 PHE A N 1
ATOM 1528 C CA . PHE A 1 195 ? 11.653 1.041 7.291 1.00 92.19 195 PHE A CA 1
ATOM 1529 C C . PHE A 1 195 ? 12.364 0.611 8.584 1.00 92.19 195 PHE A C 1
ATOM 1531 O O . PHE A 1 195 ? 11.693 0.194 9.527 1.00 92.19 195 PHE A O 1
ATOM 1538 N N . GLY A 1 196 ? 13.696 0.688 8.641 1.00 90.94 196 GLY A N 1
ATOM 1539 C CA . GLY A 1 196 ? 14.477 -0.040 9.648 1.00 90.94 196 GLY A CA 1
ATOM 1540 C C . GLY A 1 196 ? 14.434 -1.560 9.424 1.00 90.94 196 GLY A C 1
ATOM 1541 O O . GLY A 1 196 ? 14.143 -2.015 8.320 1.00 90.94 196 GLY A O 1
ATOM 1542 N N . ASP A 1 197 ? 14.732 -2.353 10.458 1.00 92.38 197 ASP A N 1
ATOM 1543 C CA . ASP A 1 197 ? 14.679 -3.822 10.385 1.00 92.38 197 ASP A CA 1
ATOM 1544 C C . ASP A 1 197 ? 13.273 -4.343 10.721 1.00 92.38 197 ASP A C 1
ATOM 1546 O O . ASP A 1 197 ? 12.829 -4.267 11.866 1.00 92.38 197 ASP A O 1
ATOM 1550 N N . LEU A 1 198 ? 12.575 -4.898 9.728 1.00 93.94 198 LEU A N 1
ATOM 1551 C CA . LEU A 1 198 ? 11.256 -5.523 9.863 1.00 93.94 198 LEU A CA 1
ATOM 1552 C C . LEU A 1 198 ? 11.303 -7.053 9.802 1.00 93.94 198 LEU A C 1
ATOM 1554 O O . LEU A 1 198 ? 10.246 -7.691 9.761 1.00 93.94 198 LEU A O 1
ATOM 1558 N N . ARG A 1 199 ? 12.487 -7.681 9.805 1.00 93.44 199 ARG A N 1
ATOM 1559 C CA . ARG A 1 199 ? 12.619 -9.147 9.681 1.00 93.44 199 ARG A CA 1
ATOM 1560 C C . ARG A 1 199 ? 11.950 -9.903 10.827 1.00 93.44 199 ARG A C 1
ATOM 1562 O O . ARG A 1 199 ? 11.506 -11.034 10.636 1.00 93.44 199 ARG A O 1
ATOM 1569 N N . TYR A 1 200 ? 11.804 -9.266 11.989 1.00 94.06 200 TYR A N 1
ATOM 1570 C CA . TYR A 1 200 ? 11.091 -9.825 13.139 1.00 94.06 200 TYR A CA 1
ATOM 1571 C C . TYR A 1 200 ? 9.581 -10.029 12.891 1.00 94.06 200 TYR A C 1
ATOM 1573 O O . TYR A 1 200 ? 8.934 -10.804 13.598 1.00 94.06 200 TYR A O 1
ATOM 1581 N N . LEU A 1 201 ? 8.995 -9.380 11.875 1.00 96.12 201 LEU A N 1
ATOM 1582 C CA . LEU A 1 201 ? 7.583 -9.519 11.503 1.00 96.12 201 LEU A CA 1
ATOM 1583 C C . LEU A 1 201 ? 7.347 -10.755 10.619 1.00 96.12 201 LEU A C 1
ATOM 1585 O O . LEU A 1 201 ? 6.906 -10.667 9.472 1.00 96.12 201 LEU A O 1
ATOM 1589 N N . SER A 1 202 ? 7.595 -11.940 11.173 1.00 95.25 202 SER A N 1
ATOM 1590 C CA . SER A 1 202 ? 7.542 -13.226 10.457 1.00 95.25 202 SER A CA 1
ATOM 1591 C C . SER A 1 202 ? 6.182 -13.562 9.824 1.00 95.25 202 SER A C 1
ATOM 1593 O O . SER A 1 202 ? 6.121 -14.335 8.868 1.00 95.25 202 SER A O 1
ATOM 1595 N N . ASN A 1 203 ? 5.086 -12.947 10.281 1.00 97.81 203 ASN A N 1
ATOM 1596 C CA . ASN A 1 203 ? 3.741 -13.138 9.724 1.00 97.81 203 ASN A CA 1
ATOM 1597 C C . ASN A 1 203 ? 3.352 -12.128 8.635 1.00 97.81 203 ASN A C 1
ATOM 1599 O O . ASN A 1 203 ? 2.282 -12.277 8.030 1.00 97.81 203 ASN A O 1
ATOM 1603 N N . LEU A 1 204 ? 4.180 -11.111 8.379 1.00 98.00 204 LEU A N 1
ATOM 1604 C CA . LEU A 1 204 ? 3.841 -10.017 7.477 1.00 98.00 204 LEU A CA 1
ATOM 1605 C C . LEU A 1 204 ? 3.791 -10.503 6.026 1.00 98.00 204 LEU A C 1
ATOM 1607 O O . LEU A 1 204 ? 4.775 -10.965 5.468 1.00 98.00 204 LEU A O 1
ATOM 1611 N N . LYS A 1 205 ? 2.625 -10.373 5.390 1.00 98.38 205 LYS A N 1
ATOM 1612 C CA . LYS A 1 205 ? 2.406 -10.799 3.998 1.00 98.38 205 LYS A CA 1
ATOM 1613 C C . LYS A 1 205 ? 2.244 -9.628 3.042 1.00 98.38 205 LYS A C 1
ATOM 1615 O O . LYS A 1 205 ? 2.492 -9.790 1.852 1.00 98.38 205 LYS A O 1
ATOM 1620 N N . ILE A 1 206 ? 1.756 -8.491 3.535 1.00 98.69 206 ILE A N 1
ATOM 1621 C CA . ILE A 1 206 ? 1.396 -7.337 2.709 1.00 98.69 206 ILE A CA 1
ATOM 1622 C C . ILE A 1 206 ? 1.965 -6.070 3.343 1.00 98.69 206 ILE A C 1
ATOM 1624 O O . ILE A 1 206 ? 1.517 -5.674 4.423 1.00 98.69 206 ILE A O 1
ATOM 1628 N N . LEU A 1 207 ? 2.873 -5.406 2.632 1.00 97.88 207 LEU A N 1
ATOM 1629 C CA . LEU A 1 207 ? 3.391 -4.087 2.984 1.00 97.88 207 LEU A CA 1
ATOM 1630 C C . LEU A 1 207 ? 3.079 -3.094 1.862 1.00 97.88 207 LEU A C 1
ATOM 1632 O O . LEU A 1 207 ? 3.429 -3.307 0.703 1.00 97.88 207 LEU A O 1
ATOM 1636 N N . ARG A 1 208 ? 2.374 -2.018 2.215 1.00 98.62 208 ARG A N 1
ATOM 1637 C CA . ARG A 1 208 ? 2.003 -0.934 1.299 1.00 98.62 208 ARG A CA 1
ATOM 1638 C C . ARG A 1 208 ? 2.516 0.393 1.835 1.00 98.62 208 ARG A C 1
ATOM 1640 O O . ARG A 1 208 ? 2.078 0.811 2.909 1.00 98.62 208 ARG A O 1
ATOM 1647 N N . ALA A 1 209 ? 3.439 1.011 1.118 1.00 97.69 209 ALA A N 1
ATOM 1648 C CA . ALA A 1 209 ? 4.117 2.249 1.473 1.00 97.69 209 ALA A CA 1
ATOM 1649 C C . ALA A 1 209 ? 4.282 3.173 0.255 1.00 97.69 209 ALA A C 1
ATOM 1651 O O . ALA A 1 209 ? 5.263 3.904 0.150 1.00 97.69 209 ALA A O 1
ATOM 1652 N N . GLU A 1 210 ? 3.306 3.157 -0.654 1.00 98.12 210 GLU A N 1
ATOM 1653 C CA . GLU A 1 210 ? 3.228 4.096 -1.774 1.00 98.12 210 GLU A CA 1
ATOM 1654 C C . GLU A 1 210 ? 3.287 5.564 -1.312 1.00 98.12 210 GLU A C 1
ATOM 1656 O O . GLU A 1 210 ? 2.790 5.866 -0.230 1.00 98.12 210 GLU A O 1
ATOM 1661 N N . PHE A 1 211 ? 3.827 6.489 -2.106 1.00 98.06 211 PHE A N 1
ATOM 1662 C CA . PHE A 1 211 ? 3.896 7.918 -1.753 1.00 98.06 211 PHE A CA 1
ATOM 1663 C C . PHE A 1 211 ? 4.570 8.156 -0.389 1.00 98.06 211 PHE A C 1
ATOM 1665 O O . PHE A 1 211 ? 3.954 8.680 0.543 1.00 98.06 211 PHE A O 1
ATOM 1672 N N . ASN A 1 212 ? 5.812 7.697 -0.254 1.00 98.06 212 ASN A N 1
ATOM 1673 C CA . ASN A 1 212 ? 6.699 8.000 0.871 1.00 98.06 212 ASN A CA 1
ATOM 1674 C C . ASN A 1 212 ? 7.995 8.632 0.330 1.00 98.06 212 ASN A C 1
ATOM 1676 O O . ASN A 1 212 ? 8.016 9.156 -0.782 1.00 98.06 212 ASN A O 1
ATOM 1680 N N . ARG A 1 213 ? 9.067 8.636 1.127 1.00 96.81 213 ARG A N 1
ATOM 1681 C CA . ARG A 1 213 ? 10.384 9.167 0.751 1.00 96.81 213 ARG A CA 1
ATOM 1682 C C . ARG A 1 213 ? 11.455 8.075 0.773 1.00 96.81 213 ARG A C 1
ATOM 1684 O O . ARG A 1 213 ? 12.610 8.364 1.065 1.00 96.81 213 ARG A O 1
ATOM 1691 N N . LEU A 1 214 ? 11.061 6.823 0.529 1.00 95.75 214 LEU A N 1
ATOM 1692 C CA . LEU A 1 214 ? 11.968 5.680 0.612 1.00 95.75 214 LEU A CA 1
ATOM 1693 C C . LEU A 1 214 ? 13.061 5.812 -0.442 1.00 95.75 214 LEU A C 1
ATOM 1695 O O . LEU A 1 214 ? 12.744 5.913 -1.625 1.00 95.75 214 LEU A O 1
ATOM 1699 N N . THR A 1 215 ? 14.317 5.787 -0.011 1.00 93.31 215 THR A N 1
ATOM 1700 C CA . THR A 1 215 ? 15.485 5.787 -0.907 1.00 93.31 215 THR A CA 1
ATOM 1701 C C . THR A 1 215 ? 16.080 4.398 -1.075 1.00 93.31 215 THR A C 1
ATOM 1703 O O . THR A 1 215 ? 16.675 4.107 -2.108 1.00 93.31 215 THR A O 1
ATOM 1706 N N . THR A 1 216 ? 15.868 3.515 -0.094 1.00 90.88 216 THR A N 1
ATOM 1707 C CA . THR A 1 216 ? 16.326 2.128 -0.144 1.00 90.88 216 THR A CA 1
ATOM 1708 C C . THR A 1 216 ? 15.285 1.151 0.405 1.00 90.88 216 THR A C 1
ATOM 1710 O O . THR A 1 216 ? 14.538 1.434 1.348 1.00 90.88 216 THR A O 1
ATOM 1713 N N . ILE A 1 217 ? 15.265 -0.040 -0.181 1.00 89.25 217 ILE A N 1
ATOM 1714 C CA . ILE A 1 217 ? 14.688 -1.270 0.347 1.00 89.25 217 ILE A CA 1
ATOM 1715 C C . ILE A 1 217 ? 15.721 -2.385 0.184 1.00 89.25 217 ILE A C 1
ATOM 1717 O O . ILE A 1 217 ? 16.447 -2.427 -0.803 1.00 89.25 217 ILE A O 1
ATOM 1721 N N . GLY A 1 218 ? 15.809 -3.291 1.153 1.00 76.38 218 GLY A N 1
ATOM 1722 C CA . GLY A 1 218 ? 16.849 -4.312 1.118 1.00 76.38 218 GLY A CA 1
ATOM 1723 C C . GLY A 1 218 ? 16.441 -5.627 1.751 1.00 76.38 218 GLY A C 1
ATOM 1724 O O . GLY A 1 218 ? 15.532 -5.698 2.585 1.00 76.38 218 GLY A O 1
ATOM 1725 N N . SER A 1 219 ? 17.181 -6.674 1.398 1.00 69.31 219 SER A N 1
ATOM 1726 C CA . SER A 1 219 ? 17.069 -8.014 1.981 1.00 69.31 219 SER A CA 1
ATOM 1727 C C . SER A 1 219 ? 17.236 -8.044 3.505 1.00 69.31 219 SER A C 1
ATOM 1729 O O . SER A 1 219 ? 16.717 -8.947 4.171 1.00 69.31 219 SER A O 1
ATOM 1731 N N . SER A 1 220 ? 17.944 -7.053 4.053 1.00 77.12 220 SER A N 1
ATOM 1732 C CA . SER A 1 220 ? 18.199 -6.873 5.481 1.00 77.12 220 SER A CA 1
ATOM 1733 C C . SER A 1 220 ? 17.086 -6.131 6.227 1.00 77.12 220 SER A C 1
ATOM 1735 O O . SER A 1 220 ? 17.030 -6.231 7.450 1.00 77.12 220 SER A O 1
ATOM 1737 N N . SER A 1 221 ? 16.187 -5.423 5.530 1.00 87.75 221 SER A N 1
ATOM 1738 C CA . SER A 1 221 ? 15.125 -4.624 6.158 1.00 87.75 221 SER A CA 1
ATOM 1739 C C . SER A 1 221 ? 13.750 -5.277 6.105 1.00 87.75 221 SER A C 1
ATOM 1741 O O . SER A 1 221 ? 12.916 -5.011 6.965 1.00 87.75 221 SER A O 1
ATOM 1743 N N . LEU A 1 222 ? 13.481 -6.146 5.132 1.00 93.50 222 LEU A N 1
ATOM 1744 C CA . LEU A 1 222 ? 12.149 -6.707 4.905 1.00 93.50 222 LEU A CA 1
ATOM 1745 C C . LEU A 1 222 ? 12.064 -8.205 5.259 1.00 93.50 222 LEU A C 1
ATOM 1747 O O . LEU A 1 222 ? 13.015 -8.951 5.028 1.00 93.50 222 LEU A O 1
ATOM 1751 N N . PRO A 1 223 ? 10.925 -8.691 5.797 1.00 93.69 223 PRO A N 1
ATOM 1752 C CA . PRO A 1 223 ? 10.788 -10.094 6.163 1.00 93.69 223 PRO A CA 1
ATOM 1753 C C . PRO A 1 223 ? 10.542 -10.990 4.929 1.00 93.69 223 PRO A C 1
ATOM 1755 O O . PRO A 1 223 ? 9.741 -10.638 4.055 1.00 93.69 223 PRO A O 1
ATOM 1758 N N . PRO A 1 224 ? 11.122 -12.208 4.885 1.00 92.69 224 PRO A N 1
ATOM 1759 C CA . PRO A 1 224 ? 10.981 -13.145 3.759 1.00 92.69 224 PRO A CA 1
ATOM 1760 C C . PRO A 1 224 ? 9.557 -13.713 3.602 1.00 92.69 224 PRO A C 1
ATOM 1762 O O . PRO A 1 224 ? 9.239 -14.403 2.633 1.00 92.69 224 PRO A O 1
ATOM 1765 N N . SER A 1 225 ? 8.671 -13.448 4.566 1.00 95.00 225 SER A N 1
ATOM 1766 C CA . SER A 1 225 ? 7.257 -13.824 4.541 1.00 95.00 225 SER A CA 1
ATOM 1767 C C . SER A 1 225 ? 6.402 -12.982 3.588 1.00 95.00 225 SER A C 1
ATOM 1769 O O . SER A 1 225 ? 5.274 -13.396 3.279 1.00 95.00 225 SER A O 1
ATOM 1771 N N . LEU A 1 226 ? 6.920 -11.846 3.099 1.00 95.81 226 LEU A N 1
ATOM 1772 C CA . LEU A 1 226 ? 6.191 -10.936 2.219 1.00 95.81 226 LEU A CA 1
ATOM 1773 C C . LEU A 1 226 ? 5.743 -11.617 0.925 1.00 95.81 226 LEU A C 1
ATOM 1775 O O . LEU A 1 226 ? 6.505 -12.283 0.232 1.00 95.81 226 LEU A O 1
ATOM 1779 N N . ALA A 1 227 ? 4.473 -11.401 0.589 1.00 96.94 227 ALA A N 1
ATOM 1780 C CA . ALA A 1 227 ? 3.850 -11.850 -0.650 1.00 96.94 227 ALA A CA 1
ATOM 1781 C C . ALA A 1 227 ? 3.467 -10.673 -1.563 1.00 96.94 227 ALA A C 1
ATOM 1783 O O . ALA A 1 227 ? 3.350 -10.854 -2.774 1.00 96.94 227 ALA A O 1
ATOM 1784 N N . GLU A 1 228 ? 3.265 -9.482 -0.997 1.00 97.69 228 GLU A N 1
ATOM 1785 C CA . GLU A 1 228 ? 2.958 -8.248 -1.718 1.00 97.69 228 GLU A CA 1
ATOM 1786 C C . GLU A 1 228 ? 3.739 -7.079 -1.117 1.00 97.69 228 GLU A C 1
ATOM 1788 O O . GLU A 1 228 ? 3.598 -6.788 0.077 1.00 97.69 228 GLU A O 1
ATOM 1793 N N . LEU A 1 229 ? 4.497 -6.395 -1.972 1.00 96.88 229 LEU A N 1
ATOM 1794 C CA . LEU A 1 229 ? 5.201 -5.158 -1.666 1.00 96.88 229 LEU A CA 1
ATOM 1795 C C . LEU A 1 229 ? 4.769 -4.079 -2.663 1.00 96.88 229 LEU A C 1
ATOM 1797 O O . LEU A 1 229 ? 4.879 -4.258 -3.873 1.00 96.88 229 LEU A O 1
ATOM 1801 N N . SER A 1 230 ? 4.245 -2.973 -2.143 1.00 97.75 230 SER A N 1
ATOM 1802 C CA . SER A 1 230 ? 3.828 -1.816 -2.937 1.00 97.75 230 SER A CA 1
ATOM 1803 C C . SER A 1 230 ? 4.517 -0.576 -2.403 1.00 97.75 230 SER A C 1
ATOM 1805 O O . SER A 1 230 ? 4.223 -0.151 -1.287 1.00 97.75 230 SER A O 1
ATOM 1807 N N . ILE A 1 231 ? 5.418 -0.008 -3.193 1.00 96.50 231 ILE A N 1
ATOM 1808 C CA . ILE A 1 231 ? 6.254 1.148 -2.845 1.00 96.50 231 ILE A CA 1
ATOM 1809 C C . ILE A 1 231 ? 6.327 2.134 -4.018 1.00 96.50 231 ILE A C 1
ATOM 1811 O O . ILE A 1 231 ? 7.337 2.799 -4.230 1.00 96.50 231 ILE A O 1
ATOM 1815 N N . CYS A 1 232 ? 5.230 2.247 -4.767 1.00 96.62 232 CYS A N 1
ATOM 1816 C CA . CYS A 1 232 ? 5.094 3.212 -5.851 1.00 96.62 232 CYS A CA 1
ATOM 1817 C C . CYS A 1 232 ? 5.346 4.649 -5.381 1.00 96.62 232 CYS A C 1
ATOM 1819 O O . CYS A 1 232 ? 5.015 4.982 -4.240 1.00 96.62 232 CYS A O 1
ATOM 1821 N N . SER A 1 233 ? 5.845 5.505 -6.272 1.00 97.50 233 SER A N 1
ATOM 1822 C CA . SER A 1 233 ? 6.061 6.933 -6.010 1.00 97.50 233 SER A CA 1
ATOM 1823 C C . SER A 1 233 ? 6.879 7.162 -4.735 1.00 97.50 233 SER A C 1
ATOM 1825 O O . SER A 1 233 ? 6.405 7.747 -3.761 1.00 97.50 233 SER A O 1
ATOM 1827 N N . ASN A 1 234 ? 8.090 6.616 -4.731 1.00 97.31 234 ASN A N 1
ATOM 1828 C CA . ASN A 1 234 ? 9.120 6.852 -3.724 1.00 97.31 234 ASN A CA 1
ATOM 1829 C C . ASN A 1 234 ? 10.360 7.448 -4.420 1.00 97.31 234 ASN A C 1
ATOM 1831 O O . ASN A 1 234 ? 10.258 7.959 -5.534 1.00 97.31 234 ASN A O 1
ATOM 1835 N N . ALA A 1 235 ? 11.514 7.432 -3.757 1.00 95.31 235 ALA A N 1
ATOM 1836 C CA . ALA A 1 235 ? 12.773 7.963 -4.268 1.00 95.31 235 ALA A CA 1
ATOM 1837 C C . ALA A 1 235 ? 13.837 6.857 -4.399 1.00 95.31 235 ALA A C 1
ATOM 1839 O O . ALA A 1 235 ? 15.013 7.099 -4.131 1.00 95.31 235 ALA A O 1
ATOM 1840 N N . LEU A 1 236 ? 13.423 5.631 -4.747 1.00 93.44 236 LEU A N 1
ATOM 1841 C CA . LEU A 1 236 ? 14.342 4.501 -4.884 1.00 93.44 236 LEU A CA 1
ATOM 1842 C C . LEU A 1 236 ? 15.268 4.698 -6.087 1.00 93.44 236 LEU A C 1
ATOM 1844 O O . LEU A 1 236 ? 14.814 5.080 -7.170 1.00 93.44 236 LEU A O 1
ATOM 1848 N N . SER A 1 237 ? 16.543 4.374 -5.887 1.00 90.25 237 SER A N 1
ATOM 1849 C CA . SER A 1 237 ? 17.517 4.161 -6.956 1.00 90.25 237 SER A CA 1
ATOM 1850 C C . SER A 1 237 ? 17.701 2.666 -7.249 1.00 90.25 237 SER A C 1
ATOM 1852 O O . SER A 1 237 ? 17.265 1.829 -6.455 1.00 90.25 237 SER A O 1
ATOM 1854 N N . SER A 1 238 ? 18.375 2.323 -8.353 1.00 86.50 238 SER A N 1
ATOM 1855 C CA . SER A 1 238 ? 18.754 0.934 -8.676 1.00 86.50 238 SER A CA 1
ATOM 1856 C C . SER A 1 238 ? 19.513 0.258 -7.521 1.00 86.50 238 SER A C 1
ATOM 1858 O O . SER A 1 238 ? 19.117 -0.810 -7.063 1.00 86.50 238 SER A O 1
ATOM 1860 N N . ASP A 1 239 ? 20.526 0.922 -6.951 1.00 86.75 239 ASP A N 1
ATOM 1861 C CA . ASP A 1 239 ? 21.297 0.394 -5.807 1.00 86.75 239 ASP A CA 1
ATOM 1862 C C . ASP A 1 239 ? 20.475 0.306 -4.512 1.00 86.75 239 ASP A C 1
ATOM 1864 O O . ASP A 1 239 ? 20.788 -0.449 -3.591 1.00 86.75 239 ASP A O 1
ATOM 1868 N N . GLY A 1 240 ? 19.406 1.100 -4.431 1.00 88.94 240 GLY A N 1
ATOM 1869 C CA . GLY A 1 240 ? 18.451 1.084 -3.336 1.00 88.94 240 GLY A CA 1
ATOM 1870 C C . GLY A 1 240 ? 17.407 -0.024 -3.453 1.00 88.94 240 GLY A C 1
ATOM 1871 O O . GLY A 1 240 ? 16.515 -0.073 -2.610 1.00 88.94 240 GLY A O 1
ATOM 1872 N N . LEU A 1 241 ? 17.468 -0.891 -4.464 1.00 90.31 241 LEU A N 1
ATOM 1873 C CA . LEU A 1 241 ? 16.523 -1.981 -4.670 1.00 90.31 241 LEU A CA 1
ATOM 1874 C C . LEU A 1 241 ? 17.205 -3.339 -4.481 1.00 90.31 241 LEU A C 1
ATOM 1876 O O . LEU A 1 241 ? 17.812 -3.879 -5.398 1.00 90.31 241 LEU A O 1
ATOM 1880 N N . ASP A 1 242 ? 17.009 -3.957 -3.317 1.00 89.81 242 ASP A N 1
ATOM 1881 C CA . ASP A 1 242 ? 17.401 -5.351 -3.098 1.00 89.81 242 ASP A CA 1
ATOM 1882 C C . ASP A 1 242 ? 16.221 -6.199 -2.599 1.00 89.81 242 ASP A C 1
ATOM 1884 O O . ASP A 1 242 ? 15.733 -6.070 -1.472 1.00 89.81 242 ASP A O 1
ATOM 1888 N N . VAL A 1 243 ? 15.770 -7.107 -3.469 1.00 90.06 243 VAL A N 1
ATOM 1889 C CA . VAL A 1 243 ? 14.664 -8.047 -3.226 1.00 90.06 243 VAL A CA 1
ATOM 1890 C C . VAL A 1 243 ? 15.130 -9.499 -3.075 1.00 90.06 243 VAL A C 1
ATOM 1892 O O . VAL A 1 243 ? 14.299 -10.410 -3.029 1.00 90.06 243 VAL A O 1
ATOM 1895 N N . SER A 1 244 ? 16.438 -9.736 -2.929 1.00 88.00 244 SER A N 1
ATOM 1896 C CA . SER A 1 244 ? 17.048 -11.075 -2.942 1.00 88.00 244 SER A CA 1
ATOM 1897 C C . SER A 1 244 ? 16.485 -12.047 -1.902 1.00 88.00 244 SER A C 1
ATOM 1899 O O . SER A 1 244 ? 16.329 -13.238 -2.179 1.00 88.00 244 SER A O 1
ATOM 1901 N N . ASN A 1 245 ? 16.099 -11.547 -0.727 1.00 87.19 245 ASN A N 1
ATOM 1902 C CA . ASN A 1 245 ? 15.550 -12.354 0.369 1.00 87.19 245 ASN A CA 1
ATOM 1903 C C . ASN A 1 245 ? 14.012 -12.485 0.333 1.00 87.19 245 ASN A C 1
ATOM 1905 O O . ASN A 1 245 ? 13.413 -13.203 1.137 1.00 87.19 245 ASN A O 1
ATOM 1909 N N . LEU A 1 246 ? 13.331 -11.831 -0.614 1.00 91.31 246 LEU A N 1
ATOM 1910 C CA . LEU A 1 246 ? 11.866 -11.825 -0.715 1.00 91.31 246 LEU A CA 1
ATOM 1911 C C . LEU A 1 246 ? 11.335 -13.029 -1.507 1.00 91.31 246 LEU A C 1
ATOM 1913 O O . LEU A 1 246 ? 10.493 -12.908 -2.390 1.00 91.31 246 LEU A O 1
ATOM 1917 N N . THR A 1 247 ? 11.780 -14.229 -1.142 1.00 88.94 247 THR A N 1
ATOM 1918 C CA . THR A 1 247 ? 11.546 -15.482 -1.890 1.00 88.94 247 THR A CA 1
ATOM 1919 C C . THR A 1 247 ? 10.076 -15.904 -2.022 1.00 88.94 247 THR A C 1
ATOM 1921 O O . THR A 1 247 ? 9.741 -16.781 -2.822 1.00 88.94 247 THR A O 1
ATOM 1924 N N . ARG A 1 248 ? 9.167 -15.309 -1.237 1.00 93.00 248 ARG A N 1
ATOM 1925 C CA . ARG A 1 248 ? 7.713 -15.556 -1.293 1.00 93.00 248 ARG A CA 1
ATOM 1926 C C . ARG A 1 248 ? 6.939 -14.465 -2.029 1.00 93.00 248 ARG A C 1
ATOM 1928 O O . ARG A 1 248 ? 5.711 -14.586 -2.131 1.00 93.00 248 ARG A O 1
ATOM 1935 N N . LEU A 1 249 ? 7.625 -13.441 -2.534 1.00 94.19 249 LEU A N 1
ATOM 1936 C CA . LEU A 1 249 ? 7.014 -12.285 -3.166 1.00 94.19 249 LEU A CA 1
ATOM 1937 C C . LEU A 1 249 ? 6.308 -12.696 -4.458 1.00 94.19 249 LEU A C 1
ATOM 1939 O O . LEU A 1 249 ? 6.869 -13.370 -5.316 1.00 94.19 249 LEU A O 1
ATOM 1943 N N . LYS A 1 250 ? 5.038 -12.306 -4.569 1.00 96.25 250 LYS A N 1
ATOM 1944 C CA . LYS A 1 250 ? 4.185 -12.578 -5.734 1.00 96.25 250 LYS A CA 1
ATOM 1945 C C . LYS A 1 250 ? 3.792 -11.307 -6.468 1.00 96.25 250 LYS A C 1
ATOM 1947 O O . LYS A 1 250 ? 3.470 -11.385 -7.647 1.00 96.25 250 LYS A O 1
ATOM 1952 N N . ARG A 1 251 ? 3.765 -10.172 -5.772 1.00 97.44 251 ARG A N 1
ATOM 1953 C CA . ARG A 1 251 ? 3.396 -8.872 -6.332 1.00 97.44 251 ARG A CA 1
ATOM 1954 C C . ARG A 1 251 ? 4.382 -7.812 -5.879 1.00 97.44 251 ARG A C 1
ATOM 1956 O O . ARG A 1 251 ? 4.552 -7.633 -4.669 1.00 97.44 251 ARG A O 1
ATOM 1963 N N . LEU A 1 252 ? 4.966 -7.115 -6.841 1.00 95.88 252 LEU A N 1
ATOM 1964 C CA . LEU A 1 252 ? 5.923 -6.043 -6.625 1.00 95.88 252 LEU A CA 1
ATOM 1965 C C . LEU A 1 252 ? 5.486 -4.831 -7.443 1.00 95.88 252 LEU A C 1
ATOM 1967 O O . LEU A 1 252 ? 5.424 -4.900 -8.667 1.00 95.88 252 LEU A O 1
ATOM 1971 N N . ARG A 1 253 ? 5.156 -3.738 -6.750 1.00 97.19 253 ARG A N 1
ATOM 1972 C CA . ARG A 1 253 ? 4.812 -2.458 -7.376 1.00 97.19 253 ARG A CA 1
ATOM 1973 C C . ARG A 1 253 ? 5.842 -1.403 -6.996 1.00 97.19 253 ARG A C 1
ATOM 1975 O O . ARG A 1 253 ? 5.938 -1.039 -5.820 1.00 97.19 253 ARG A O 1
ATOM 1982 N N . LEU A 1 254 ? 6.590 -0.942 -7.989 1.00 94.88 254 LEU A N 1
ATOM 1983 C CA . LEU A 1 254 ? 7.682 0.029 -7.897 1.00 94.88 254 LEU A CA 1
ATOM 1984 C C . LEU A 1 254 ? 7.437 1.258 -8.777 1.00 94.88 254 LEU A C 1
ATOM 1986 O O . LEU A 1 254 ? 8.280 2.144 -8.795 1.00 94.88 254 LEU A O 1
ATOM 1990 N N . GLY A 1 255 ? 6.318 1.329 -9.501 1.00 95.25 255 GLY A N 1
ATOM 1991 C C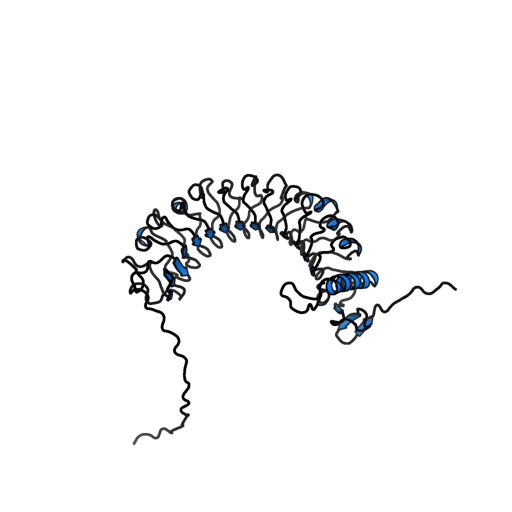A . GLY A 1 255 ? 6.088 2.424 -10.440 1.00 95.25 255 GLY A CA 1
ATOM 1992 C C . GLY A 1 255 ? 6.198 3.818 -9.811 1.00 95.25 255 GLY A C 1
ATOM 1993 O O . GLY A 1 255 ? 5.836 4.004 -8.649 1.00 95.25 255 GLY A O 1
ATOM 1994 N N . GLY A 1 256 ? 6.702 4.812 -10.538 1.00 95.31 256 GLY A N 1
ATOM 1995 C CA . GLY A 1 256 ? 6.933 6.153 -9.986 1.00 95.31 256 GLY A CA 1
ATOM 1996 C C . GLY A 1 256 ? 8.253 6.320 -9.228 1.00 95.31 256 GLY A C 1
ATOM 1997 O O . GLY A 1 256 ? 8.403 7.325 -8.538 1.00 95.31 256 GLY A O 1
ATOM 1998 N N . ASN A 1 257 ? 9.177 5.354 -9.291 1.00 95.44 257 ASN A N 1
ATOM 1999 C CA . ASN A 1 257 ? 10.527 5.492 -8.732 1.00 95.44 257 ASN A CA 1
ATOM 2000 C C . ASN A 1 257 ? 11.510 5.846 -9.850 1.00 95.44 257 ASN A C 1
ATOM 2002 O O . ASN A 1 257 ? 12.052 4.968 -10.509 1.00 95.44 257 ASN A O 1
ATOM 2006 N N . VAL A 1 258 ? 11.734 7.143 -10.055 1.00 92.62 258 VAL A N 1
ATOM 2007 C CA . VAL A 1 258 ? 12.458 7.676 -11.226 1.00 92.62 258 VAL A CA 1
ATOM 2008 C C . VAL A 1 258 ? 13.942 7.289 -11.318 1.00 92.62 258 VAL A C 1
ATOM 2010 O O . VAL A 1 258 ? 14.555 7.519 -12.352 1.00 92.62 258 VAL A O 1
ATOM 2013 N N . GLY A 1 259 ? 14.533 6.743 -10.248 1.00 91.06 259 GLY A N 1
ATOM 2014 C CA . GLY A 1 259 ? 15.950 6.364 -10.193 1.00 91.06 259 GLY A CA 1
ATOM 2015 C C . GLY A 1 259 ? 16.222 4.865 -10.347 1.00 91.06 259 GLY A C 1
ATOM 2016 O O . GLY A 1 259 ? 17.352 4.437 -10.125 1.00 91.06 259 GLY A O 1
ATOM 2017 N N . ILE A 1 260 ? 15.203 4.050 -10.639 1.00 89.56 260 ILE A N 1
ATOM 2018 C CA . ILE A 1 260 ? 15.311 2.583 -10.577 1.00 89.56 260 ILE A CA 1
ATOM 2019 C C . ILE A 1 260 ? 15.922 1.943 -11.834 1.00 89.56 260 ILE A C 1
ATOM 2021 O O . ILE A 1 260 ? 16.260 0.764 -11.800 1.00 89.56 260 ILE A O 1
ATOM 2025 N N . GLY A 1 261 ? 16.024 2.697 -12.931 1.00 85.25 261 GLY A N 1
ATOM 2026 C CA . GLY A 1 261 ? 16.623 2.251 -14.190 1.00 85.25 261 GLY A CA 1
ATOM 2027 C C . GLY A 1 261 ? 18.140 2.500 -14.264 1.00 85.25 261 GLY A C 1
ATOM 2028 O O . GLY A 1 261 ? 18.654 3.315 -13.493 1.00 85.25 261 GLY A O 1
ATOM 2029 N N . PRO A 1 262 ? 18.855 1.837 -15.195 1.00 91.38 262 PRO A N 1
ATOM 2030 C CA . PRO A 1 262 ? 18.354 0.845 -16.155 1.00 91.38 262 PRO A CA 1
ATOM 2031 C C . PRO A 1 262 ? 17.996 -0.492 -15.485 1.00 91.38 262 PRO A C 1
ATOM 2033 O O . PRO A 1 262 ? 18.531 -0.840 -14.433 1.00 91.38 262 PRO A O 1
ATOM 2036 N N . ILE A 1 263 ? 17.086 -1.258 -16.092 1.00 93.12 263 ILE A N 1
ATOM 2037 C CA . ILE A 1 263 ? 16.747 -2.604 -15.609 1.00 93.12 263 ILE A CA 1
ATOM 2038 C C . ILE A 1 263 ? 17.652 -3.613 -16.306 1.00 93.12 263 ILE A C 1
ATOM 2040 O O . ILE A 1 263 ? 17.618 -3.750 -17.527 1.00 93.12 263 ILE A O 1
ATOM 2044 N N . THR A 1 264 ? 18.440 -4.330 -15.514 1.00 91.38 264 THR A N 1
ATOM 2045 C CA . THR A 1 264 ? 19.382 -5.345 -15.991 1.00 91.38 264 THR A CA 1
ATOM 2046 C C . THR A 1 264 ? 18.987 -6.717 -15.469 1.00 91.38 264 THR A C 1
ATOM 2048 O O . THR A 1 264 ? 18.146 -6.842 -14.566 1.00 91.38 264 THR A O 1
ATOM 2051 N N . ARG A 1 265 ? 19.658 -7.763 -15.963 1.00 85.25 265 ARG A N 1
ATOM 2052 C CA . ARG A 1 265 ? 19.524 -9.118 -15.405 1.00 85.25 265 ARG A CA 1
ATOM 2053 C C . ARG A 1 265 ? 19.669 -9.146 -13.889 1.00 85.25 265 ARG A C 1
ATOM 2055 O O . ARG A 1 265 ? 18.866 -9.808 -13.243 1.00 85.25 265 ARG A O 1
ATOM 2062 N N . GLU A 1 266 ? 20.605 -8.388 -13.317 1.00 84.38 266 GLU A N 1
ATOM 2063 C CA . GLU A 1 266 ? 20.907 -8.405 -11.880 1.00 84.38 266 GLU A CA 1
ATOM 2064 C C . GLU A 1 266 ? 19.833 -7.723 -11.019 1.00 84.38 266 GLU A C 1
ATOM 2066 O O . GLU A 1 266 ? 19.670 -8.094 -9.856 1.00 84.38 266 GLU A O 1
ATOM 2071 N N . THR A 1 267 ? 19.052 -6.788 -11.579 1.00 84.12 267 THR A N 1
ATOM 2072 C CA . THR A 1 267 ? 18.073 -5.971 -10.834 1.00 84.12 267 THR A CA 1
ATOM 2073 C C . THR A 1 267 ? 17.033 -6.823 -10.098 1.00 84.12 267 THR A C 1
ATOM 2075 O O . THR A 1 267 ? 16.677 -6.539 -8.954 1.00 84.12 267 THR A O 1
ATOM 2078 N N . PHE A 1 268 ? 16.545 -7.894 -10.735 1.00 80.31 268 PHE A N 1
ATOM 2079 C CA . PHE A 1 268 ? 15.537 -8.795 -10.159 1.00 80.31 268 PHE A CA 1
ATOM 2080 C C . PHE A 1 268 ? 15.987 -10.259 -10.081 1.00 80.31 268 PHE A C 1
ATOM 2082 O O . PHE A 1 268 ? 15.217 -11.094 -9.597 1.00 80.31 268 PHE A O 1
ATOM 2089 N N . PHE A 1 269 ? 17.207 -10.591 -10.533 1.00 69.44 269 PHE A N 1
ATOM 2090 C CA . PHE A 1 269 ? 17.675 -11.979 -10.662 1.00 69.44 269 PHE A CA 1
ATOM 2091 C C . PHE A 1 269 ? 17.507 -12.788 -9.376 1.00 69.44 269 PHE A C 1
ATOM 2093 O O . PHE A 1 269 ? 17.135 -13.962 -9.383 1.00 69.44 269 PHE A O 1
ATOM 2100 N N . LYS A 1 270 ? 17.815 -12.152 -8.243 1.00 71.19 270 LYS A N 1
ATOM 2101 C CA . LYS A 1 270 ? 17.807 -12.787 -6.931 1.00 71.19 270 LYS A CA 1
ATOM 2102 C C . LYS A 1 270 ? 16.473 -12.489 -6.248 1.00 71.19 270 LYS A C 1
ATOM 2104 O O . LYS A 1 270 ? 16.085 -11.340 -6.078 1.00 71.19 270 LYS A O 1
ATOM 2109 N N . GLY A 1 271 ? 15.774 -13.538 -5.816 1.00 72.50 271 GLY A N 1
ATOM 2110 C CA . GLY A 1 271 ? 14.614 -13.447 -4.918 1.00 72.50 271 GLY A CA 1
ATOM 2111 C C . GLY A 1 271 ? 13.244 -13.266 -5.581 1.00 72.50 271 GLY A C 1
ATOM 2112 O O . GLY A 1 271 ? 12.247 -13.708 -5.007 1.00 72.50 271 GLY A O 1
ATOM 2113 N N . ALA A 1 272 ? 13.164 -12.728 -6.805 1.00 79.50 272 ALA A N 1
ATOM 2114 C CA . ALA A 1 272 ? 11.894 -12.473 -7.502 1.00 79.50 272 ALA A CA 1
ATOM 2115 C C . ALA A 1 272 ? 11.328 -13.685 -8.279 1.00 79.50 272 ALA A C 1
ATOM 2117 O O . ALA A 1 272 ? 10.353 -13.567 -9.016 1.00 79.50 272 ALA A O 1
ATOM 2118 N N . ASN A 1 273 ? 11.870 -14.890 -8.091 1.00 86.56 273 ASN A N 1
ATOM 2119 C CA . ASN A 1 273 ? 11.541 -16.070 -8.911 1.00 86.56 273 ASN A CA 1
ATOM 2120 C C . ASN A 1 273 ? 10.068 -16.513 -8.810 1.00 86.56 273 ASN A C 1
ATOM 2122 O O . ASN A 1 273 ? 9.574 -17.242 -9.666 1.00 86.56 273 ASN A O 1
ATOM 2126 N N . ARG A 1 274 ? 9.352 -16.104 -7.752 1.00 92.12 274 ARG A N 1
ATOM 2127 C CA . ARG A 1 274 ? 7.920 -16.400 -7.545 1.00 92.12 274 ARG A CA 1
ATOM 2128 C C . ARG A 1 274 ? 6.99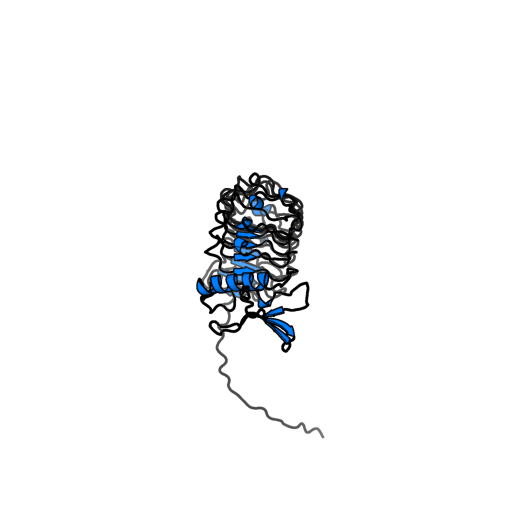1 -15.260 -7.957 1.00 92.12 274 ARG A C 1
ATOM 2130 O O . ARG A 1 274 ? 5.779 -15.351 -7.712 1.00 92.12 274 ARG A O 1
ATOM 2137 N N . LEU A 1 275 ? 7.541 -14.204 -8.550 1.00 94.44 275 LEU A N 1
ATOM 2138 C CA . LEU A 1 275 ? 6.783 -13.027 -8.918 1.00 94.44 275 LEU A CA 1
ATOM 2139 C C . LEU A 1 275 ? 5.746 -13.373 -9.989 1.00 94.44 275 LEU A C 1
ATOM 2141 O O . LEU A 1 275 ? 6.004 -14.125 -10.926 1.00 94.44 275 LEU A O 1
ATOM 2145 N N . ARG A 1 276 ? 4.537 -12.849 -9.795 1.00 96.25 276 ARG A N 1
ATOM 2146 C CA . ARG A 1 276 ? 3.392 -13.003 -10.697 1.00 96.25 276 ARG A CA 1
ATOM 2147 C C . ARG A 1 276 ? 2.946 -11.670 -11.275 1.00 96.25 276 ARG A C 1
ATOM 2149 O O . ARG A 1 276 ? 2.416 -11.645 -12.376 1.00 96.25 276 ARG A O 1
ATOM 2156 N N . GLU A 1 277 ? 3.121 -10.589 -10.528 1.00 97.06 277 GLU A N 1
ATOM 2157 C CA . GLU A 1 277 ? 2.786 -9.239 -10.972 1.00 97.06 277 GLU A CA 1
ATOM 2158 C C . GLU A 1 277 ? 3.981 -8.327 -10.690 1.00 97.06 277 GLU A C 1
ATOM 2160 O O . GLU A 1 277 ? 4.411 -8.223 -9.534 1.00 97.06 277 GLU A O 1
ATOM 2165 N N . LEU A 1 278 ? 4.494 -7.695 -11.745 1.00 96.25 278 LEU A N 1
ATOM 2166 C CA . LEU A 1 278 ? 5.543 -6.683 -11.696 1.00 96.25 278 LEU A CA 1
ATOM 2167 C C . LEU A 1 278 ? 4.997 -5.387 -12.297 1.00 96.25 278 LEU A C 1
ATOM 2169 O O . LEU A 1 278 ? 4.631 -5.365 -13.467 1.00 96.25 278 LEU A O 1
ATOM 2173 N N . GLU A 1 279 ? 4.944 -4.321 -11.506 1.00 97.00 279 GLU A N 1
ATOM 2174 C CA . GLU A 1 279 ? 4.515 -2.997 -11.966 1.00 97.00 279 GLU A CA 1
ATOM 2175 C C . GLU A 1 279 ? 5.651 -1.995 -11.734 1.00 97.00 279 GLU A C 1
ATOM 2177 O O . GLU A 1 279 ? 5.910 -1.599 -10.594 1.00 97.00 279 GLU A O 1
ATOM 2182 N N . ILE A 1 280 ? 6.335 -1.602 -12.809 1.00 95.31 280 ILE A N 1
ATOM 2183 C CA . ILE A 1 280 ? 7.469 -0.659 -12.815 1.00 95.31 280 ILE A CA 1
ATOM 2184 C C . ILE A 1 280 ? 7.207 0.557 -13.718 1.00 95.31 280 ILE A C 1
ATOM 2186 O O . ILE A 1 280 ? 8.129 1.304 -14.038 1.00 95.31 280 ILE A O 1
ATOM 2190 N N . GLY A 1 281 ? 5.953 0.781 -14.116 1.00 94.75 281 GLY A N 1
ATOM 2191 C CA . GLY A 1 281 ? 5.559 1.913 -14.951 1.00 94.75 281 GLY A CA 1
ATOM 2192 C C . GLY A 1 281 ? 5.849 3.290 -14.337 1.00 94.75 281 GLY A C 1
ATOM 2193 O O . GLY A 1 281 ? 5.991 3.421 -13.121 1.00 94.75 281 GLY A O 1
ATOM 2194 N N . HIS A 1 282 ? 5.924 4.338 -15.159 1.00 95.12 282 HIS A N 1
ATOM 2195 C CA . HIS A 1 282 ? 6.179 5.719 -14.712 1.00 95.12 282 HIS A CA 1
ATOM 2196 C C . HIS A 1 282 ? 7.470 5.912 -13.899 1.00 95.12 282 HIS A C 1
ATOM 2198 O O . HIS A 1 282 ? 7.512 6.732 -12.984 1.00 95.12 282 HIS A O 1
ATOM 2204 N N . SER A 1 283 ? 8.525 5.157 -14.200 1.00 95.19 283 SER A N 1
ATOM 2205 C CA . SER A 1 283 ? 9.785 5.142 -13.439 1.00 95.19 283 SER A CA 1
ATOM 2206 C C . SER A 1 283 ? 10.977 5.705 -14.220 1.00 95.19 283 SER A C 1
ATOM 2208 O O . SER A 1 283 ? 12.112 5.502 -13.804 1.00 95.19 283 SER A O 1
ATOM 2210 N N . ASN A 1 284 ? 10.732 6.418 -15.328 1.00 94.25 284 ASN A N 1
ATOM 2211 C CA . ASN A 1 284 ? 11.764 6.997 -16.201 1.00 94.25 284 ASN A CA 1
ATOM 2212 C C . ASN A 1 284 ? 12.805 5.969 -16.692 1.00 94.25 284 ASN A C 1
ATOM 2214 O O . ASN A 1 284 ? 13.981 6.283 -16.840 1.00 94.25 284 ASN A O 1
ATOM 2218 N N . ILE A 1 285 ? 12.375 4.723 -16.897 1.00 95.31 285 ILE A N 1
ATOM 2219 C CA . ILE A 1 285 ? 13.247 3.654 -17.390 1.00 95.31 285 ILE A CA 1
ATOM 2220 C C . ILE A 1 285 ? 13.390 3.815 -18.904 1.00 95.31 285 ILE A C 1
ATOM 2222 O O . ILE A 1 285 ? 12.390 3.810 -19.614 1.00 95.31 285 ILE A O 1
ATOM 2226 N N . ASP A 1 286 ? 14.612 3.940 -19.393 1.00 94.06 286 ASP A N 1
ATOM 2227 C CA . ASP A 1 286 ? 14.958 4.048 -20.814 1.00 94.06 286 ASP A CA 1
ATOM 2228 C C . ASP A 1 286 ? 15.441 2.716 -21.409 1.00 94.06 286 ASP A C 1
ATOM 2230 O O . ASP A 1 286 ? 15.195 2.433 -22.582 1.00 94.06 286 ASP A O 1
ATOM 2234 N N . VAL A 1 287 ? 16.055 1.862 -20.584 1.00 93.62 287 VAL A N 1
ATOM 2235 C CA . VAL A 1 287 ? 16.587 0.557 -20.989 1.00 93.62 287 VAL A CA 1
ATOM 2236 C C . VAL A 1 287 ? 16.120 -0.563 -20.057 1.00 93.62 287 VAL A C 1
ATOM 2238 O O . VAL A 1 287 ? 16.216 -0.470 -18.828 1.00 93.62 287 VAL A O 1
ATOM 2241 N N . ILE A 1 288 ? 15.657 -1.659 -20.665 1.00 95.56 288 ILE A N 1
ATOM 2242 C CA . ILE A 1 288 ? 15.438 -2.958 -20.018 1.00 95.56 288 ILE A CA 1
ATOM 2243 C C . ILE A 1 288 ? 16.196 -4.010 -20.831 1.00 95.56 288 ILE A C 1
ATOM 2245 O O . ILE A 1 288 ? 15.879 -4.217 -22.001 1.00 95.56 288 ILE A O 1
ATOM 2249 N N . GLU A 1 289 ? 17.186 -4.676 -20.233 1.00 94.56 289 GLU A N 1
ATOM 2250 C CA . GLU A 1 289 ? 17.938 -5.727 -20.932 1.00 94.56 289 GLU A CA 1
ATOM 2251 C C . GLU A 1 289 ? 17.021 -6.918 -21.279 1.00 94.56 289 GLU A C 1
ATOM 2253 O O . GLU A 1 289 ? 16.197 -7.296 -20.434 1.00 94.56 289 GLU A O 1
ATOM 2258 N N . PRO A 1 290 ? 17.191 -7.573 -22.445 1.00 91.12 290 PRO A N 1
ATOM 2259 C CA . PRO A 1 290 ? 16.284 -8.629 -22.908 1.00 91.12 290 PRO A CA 1
ATOM 2260 C C . PRO A 1 290 ? 16.158 -9.837 -21.963 1.00 91.12 290 PRO A C 1
ATOM 2262 O O . PRO A 1 290 ? 15.092 -10.419 -21.832 1.00 91.12 290 PRO A O 1
ATOM 2265 N N . ASP A 1 291 ? 17.189 -10.188 -21.196 1.00 89.25 291 ASP A N 1
ATOM 2266 C CA . ASP A 1 291 ? 17.106 -11.333 -20.274 1.00 89.25 291 ASP A CA 1
ATOM 2267 C C . ASP A 1 291 ? 16.664 -10.960 -18.849 1.00 89.25 291 ASP A C 1
ATOM 2269 O O . ASP A 1 291 ? 16.595 -11.819 -17.962 1.00 89.25 291 ASP A O 1
ATOM 2273 N N . SER A 1 292 ? 16.310 -9.692 -18.603 1.00 91.44 292 SER A N 1
ATOM 2274 C CA . SER A 1 292 ? 16.000 -9.183 -17.256 1.00 91.44 292 SER A CA 1
ATOM 2275 C C . SER A 1 292 ? 14.854 -9.919 -16.563 1.00 91.44 292 SER A C 1
ATOM 2277 O O . SER A 1 292 ? 14.800 -9.989 -15.332 1.00 91.44 292 SER A O 1
ATOM 2279 N N . PHE A 1 293 ? 13.919 -10.484 -17.332 1.00 93.00 293 PHE A N 1
ATOM 2280 C CA . PHE A 1 293 ? 12.747 -11.186 -16.803 1.00 93.00 293 PHE A CA 1
ATOM 2281 C C . PHE A 1 293 ? 12.836 -12.716 -16.896 1.00 93.00 293 PHE A C 1
ATOM 2283 O O . PHE A 1 293 ? 11.903 -13.408 -16.469 1.00 93.00 293 PHE A O 1
ATOM 2290 N N . ALA A 1 294 ? 13.962 -13.268 -17.366 1.00 89.94 294 ALA A N 1
ATOM 2291 C CA . ALA A 1 294 ? 14.103 -14.690 -17.685 1.00 89.94 294 ALA A CA 1
ATOM 2292 C C . ALA A 1 294 ? 13.866 -15.632 -16.483 1.00 89.94 294 ALA A C 1
ATOM 2294 O O . ALA A 1 294 ? 13.264 -16.704 -16.611 1.00 89.94 294 ALA A O 1
ATOM 2295 N N . CYS A 1 295 ? 14.280 -15.225 -15.277 1.00 86.81 295 CYS A N 1
ATOM 2296 C CA . CYS A 1 295 ? 14.101 -16.019 -14.053 1.00 86.81 295 CYS A CA 1
ATOM 2297 C C . CYS A 1 295 ? 12.682 -15.958 -13.463 1.00 86.81 295 CYS A C 1
ATOM 2299 O O . CYS A 1 295 ? 12.307 -16.815 -12.658 1.00 86.81 295 CYS A O 1
ATOM 2301 N N . MET A 1 296 ? 11.856 -14.992 -13.872 1.00 91.81 296 MET A N 1
ATOM 2302 C CA . MET A 1 296 ? 10.510 -14.783 -13.333 1.00 91.81 296 MET A CA 1
ATOM 2303 C C . MET A 1 296 ? 9.450 -15.572 -14.124 1.00 91.81 296 MET A C 1
ATOM 2305 O O . MET A 1 296 ? 8.477 -15.034 -14.654 1.00 91.81 296 MET A O 1
ATOM 2309 N N . ARG A 1 297 ? 9.607 -16.898 -14.189 1.00 91.81 297 ARG A N 1
ATOM 2310 C CA . ARG A 1 297 ? 8.776 -17.812 -15.013 1.00 91.81 297 ARG A CA 1
ATOM 2311 C C . ARG A 1 297 ? 7.287 -17.857 -14.634 1.00 91.81 297 ARG A C 1
ATOM 2313 O O . ARG A 1 297 ? 6.453 -18.381 -15.374 1.00 91.81 297 ARG A O 1
ATOM 2320 N N . HIS A 1 298 ? 6.934 -17.321 -13.467 1.00 94.38 298 HIS A N 1
ATOM 2321 C CA . HIS A 1 298 ? 5.561 -17.263 -12.965 1.00 94.38 298 HIS A CA 1
ATOM 2322 C C . HIS A 1 298 ? 4.849 -15.934 -13.245 1.00 94.38 298 HIS A C 1
ATOM 2324 O O . HIS A 1 298 ? 3.710 -15.775 -12.790 1.00 94.38 298 HIS A O 1
ATOM 2330 N N . LEU A 1 299 ? 5.480 -15.003 -13.972 1.00 94.56 299 LEU A N 1
ATOM 2331 C CA . LEU A 1 299 ? 4.865 -13.727 -14.327 1.00 94.56 299 LEU A CA 1
ATOM 2332 C C . LEU A 1 299 ? 3.552 -13.932 -15.081 1.00 94.56 299 LEU A C 1
ATOM 2334 O O . LEU A 1 299 ? 3.440 -14.764 -15.973 1.00 94.56 299 LEU A O 1
ATOM 2338 N N . VAL A 1 300 ? 2.556 -13.153 -14.677 1.00 94.62 300 VAL A N 1
ATOM 2339 C CA . VAL A 1 300 ? 1.192 -13.122 -15.213 1.00 94.62 300 VAL A CA 1
ATOM 2340 C C . VAL A 1 300 ? 0.867 -11.721 -15.711 1.00 94.62 300 VAL A C 1
ATOM 2342 O O . VAL A 1 300 ? 0.217 -11.574 -16.745 1.00 94.62 300 VAL A O 1
ATOM 2345 N N . VAL A 1 301 ? 1.300 -10.699 -14.976 1.00 94.88 301 VAL A N 1
ATOM 2346 C CA . VAL A 1 301 ? 1.104 -9.294 -15.328 1.00 94.88 301 VAL A CA 1
ATOM 2347 C C . VAL A 1 301 ? 2.441 -8.578 -15.254 1.00 94.88 301 VAL A C 1
ATOM 2349 O O . VAL A 1 301 ? 3.134 -8.679 -14.240 1.00 94.88 301 VAL A O 1
ATOM 2352 N N . VAL A 1 302 ? 2.774 -7.854 -16.315 1.00 96.12 302 VAL A N 1
ATOM 2353 C CA . VAL A 1 302 ? 3.895 -6.917 -16.346 1.00 96.12 302 VAL A CA 1
ATOM 2354 C C . VAL A 1 302 ? 3.373 -5.564 -16.801 1.00 96.12 302 VAL A C 1
ATOM 2356 O O . VAL A 1 302 ? 2.673 -5.476 -17.805 1.00 96.12 302 VAL A O 1
ATOM 2359 N N . ASP A 1 303 ? 3.705 -4.522 -16.055 1.00 96.56 303 ASP A N 1
ATOM 2360 C CA . ASP A 1 303 ? 3.425 -3.140 -16.421 1.00 96.56 303 ASP A CA 1
ATOM 2361 C C . ASP A 1 303 ? 4.737 -2.352 -16.463 1.00 96.56 303 ASP A C 1
ATOM 2363 O O . ASP A 1 303 ? 5.366 -2.111 -15.427 1.00 96.56 303 ASP A O 1
ATOM 2367 N N . ILE A 1 304 ? 5.142 -2.000 -17.683 1.00 96.19 304 ILE A N 1
ATOM 2368 C CA . ILE A 1 304 ? 6.281 -1.136 -18.013 1.00 96.19 304 ILE A CA 1
ATOM 2369 C C . ILE A 1 304 ? 5.813 0.160 -18.696 1.00 96.19 304 ILE A C 1
ATOM 2371 O O . ILE A 1 304 ? 6.626 0.867 -19.294 1.00 96.19 304 ILE A O 1
ATOM 2375 N N . GLY A 1 305 ? 4.517 0.474 -18.621 1.00 95.88 305 GLY A N 1
ATOM 2376 C CA . GLY A 1 305 ? 3.921 1.635 -19.271 1.00 95.88 305 GLY A CA 1
ATOM 2377 C C . GLY A 1 305 ? 4.398 2.961 -18.678 1.00 95.88 305 GLY A C 1
ATOM 2378 O O . GLY A 1 305 ? 4.837 3.040 -17.530 1.00 95.88 305 GLY A O 1
ATOM 2379 N N . GLY A 1 306 ? 4.321 4.036 -19.458 1.00 94.94 306 GLY A N 1
ATOM 2380 C CA . GLY A 1 306 ? 4.657 5.377 -18.980 1.00 94.94 306 GLY A CA 1
ATOM 2381 C C . GLY A 1 306 ? 6.139 5.590 -18.659 1.00 94.94 306 GLY A C 1
ATOM 2382 O O . GLY A 1 306 ? 6.447 6.448 -17.835 1.00 94.94 306 GLY A O 1
ATOM 2383 N N . ASN A 1 307 ? 7.036 4.774 -19.210 1.00 96.44 307 ASN A N 1
ATOM 2384 C CA . ASN A 1 307 ? 8.484 4.907 -19.063 1.00 96.44 307 ASN A CA 1
ATOM 2385 C C . ASN A 1 307 ? 9.080 5.675 -20.266 1.00 96.44 307 ASN A C 1
ATOM 2387 O O . ASN A 1 307 ? 8.354 6.322 -21.020 1.00 96.44 307 ASN A O 1
ATOM 2391 N N . SER A 1 308 ? 10.399 5.626 -20.428 1.00 94.94 308 SER A N 1
ATOM 2392 C CA . SER A 1 308 ? 11.154 6.313 -21.483 1.00 94.94 308 SER A CA 1
ATOM 2393 C C . SER A 1 308 ? 11.715 5.324 -22.513 1.00 94.94 308 SER A C 1
ATOM 2395 O O . SER A 1 308 ? 12.752 5.577 -23.117 1.00 94.94 308 SER A O 1
ATOM 2397 N N . LEU A 1 309 ? 11.054 4.175 -22.695 1.00 94.38 309 LEU A N 1
ATOM 2398 C CA . LEU A 1 309 ? 11.518 3.118 -23.593 1.00 94.38 309 LEU A CA 1
ATOM 2399 C C . LEU A 1 309 ? 11.321 3.519 -25.057 1.00 94.38 309 LEU A C 1
ATOM 2401 O O . LEU A 1 309 ? 10.228 3.928 -25.453 1.00 94.38 309 LEU A O 1
ATOM 2405 N N . HIS A 1 310 ? 12.354 3.311 -25.870 1.00 92.50 310 HIS A N 1
ATOM 2406 C CA . HIS A 1 310 ? 12.282 3.497 -27.323 1.00 92.50 310 HIS A CA 1
ATOM 2407 C C . HIS A 1 310 ? 11.921 2.216 -28.078 1.00 92.50 310 HIS A C 1
ATOM 2409 O O . HIS A 1 310 ? 11.360 2.279 -29.166 1.00 92.50 310 HIS A O 1
ATOM 2415 N N . THR A 1 311 ? 12.192 1.048 -27.500 1.00 91.00 311 THR A N 1
ATOM 2416 C CA . THR A 1 311 ? 11.875 -0.250 -28.098 1.00 91.00 311 THR A CA 1
ATOM 2417 C C . THR A 1 311 ? 11.487 -1.263 -27.024 1.00 91.00 311 THR A C 1
ATOM 2419 O O . THR A 1 311 ? 11.710 -1.046 -25.830 1.00 91.00 311 THR A O 1
ATOM 2422 N N . VAL A 1 312 ? 10.893 -2.372 -27.454 1.00 92.38 312 VAL A N 1
ATOM 2423 C CA . VAL A 1 312 ? 10.609 -3.549 -26.634 1.00 92.38 312 VAL A CA 1
ATOM 2424 C C . VAL A 1 312 ? 11.189 -4.752 -27.362 1.00 92.38 312 VAL A C 1
ATOM 2426 O O . VAL A 1 312 ? 10.730 -5.097 -28.449 1.00 92.38 312 VAL A O 1
ATOM 2429 N N . ASP A 1 313 ? 12.197 -5.379 -26.759 1.00 91.12 313 ASP A N 1
ATOM 2430 C CA . ASP A 1 313 ? 12.868 -6.544 -27.331 1.00 91.12 313 ASP A CA 1
ATOM 2431 C C . ASP A 1 313 ? 11.971 -7.796 -27.274 1.00 91.12 313 ASP A C 1
ATOM 2433 O O . ASP A 1 313 ? 11.205 -7.994 -26.324 1.00 91.12 313 ASP A O 1
ATOM 2437 N N . GLN A 1 314 ? 12.066 -8.654 -28.290 1.00 84.50 314 GLN A N 1
ATOM 2438 C CA . GLN A 1 314 ? 11.311 -9.903 -28.372 1.00 84.50 314 GLN A CA 1
ATOM 2439 C C . GLN A 1 314 ? 11.708 -10.900 -27.270 1.00 84.50 314 GLN A C 1
ATOM 2441 O O . GLN A 1 314 ? 10.841 -11.603 -26.734 1.00 84.50 314 GLN A O 1
ATOM 2446 N N . GLU A 1 315 ? 12.987 -10.941 -26.896 1.00 90.19 315 GLU A N 1
ATOM 2447 C CA . GLU A 1 315 ? 13.517 -11.866 -25.891 1.00 90.19 315 GLU A CA 1
ATOM 2448 C C . GLU A 1 315 ? 13.109 -11.477 -24.463 1.00 90.19 315 GLU A C 1
ATOM 2450 O O . GLU A 1 315 ? 13.017 -12.348 -23.591 1.00 90.19 315 GLU A O 1
ATOM 2455 N N . LEU A 1 316 ? 12.699 -10.214 -24.251 1.00 92.94 316 LEU A N 1
ATOM 2456 C CA . LEU A 1 316 ? 12.264 -9.686 -22.949 1.00 92.94 316 LEU A CA 1
ATOM 2457 C C . LEU A 1 316 ? 11.224 -10.559 -22.244 1.00 92.94 316 LEU A C 1
ATOM 2459 O O . LEU A 1 316 ? 11.197 -10.660 -21.017 1.00 92.94 316 LEU A O 1
ATOM 2463 N N . PHE A 1 317 ? 10.360 -11.206 -23.025 1.00 93.00 317 PHE A N 1
ATOM 2464 C CA . PHE A 1 317 ? 9.278 -12.046 -22.524 1.00 93.00 317 PHE A CA 1
ATOM 2465 C C . PHE A 1 317 ? 9.360 -13.496 -23.016 1.00 93.00 317 PHE A C 1
ATOM 2467 O O . PHE A 1 317 ? 8.354 -14.217 -22.956 1.00 93.00 317 PHE A O 1
ATOM 2474 N N . ALA A 1 318 ? 10.505 -13.948 -23.535 1.00 91.38 318 ALA A N 1
ATOM 2475 C CA . ALA A 1 318 ? 10.647 -15.285 -24.116 1.00 91.38 318 ALA A CA 1
ATOM 2476 C C . ALA A 1 318 ? 10.370 -16.400 -23.092 1.00 91.38 318 ALA A C 1
ATOM 2478 O O . ALA A 1 318 ? 9.670 -17.363 -23.395 1.00 91.38 318 ALA A O 1
ATOM 2479 N N . HIS A 1 319 ? 10.810 -16.212 -21.846 1.00 91.69 319 HIS A N 1
ATOM 2480 C CA . HIS A 1 319 ? 10.775 -17.225 -20.783 1.00 91.69 319 HIS A CA 1
ATOM 2481 C C . HIS A 1 319 ? 9.545 -17.147 -19.855 1.00 91.69 319 HIS A C 1
ATOM 2483 O O . HIS A 1 319 ? 9.445 -17.887 -18.869 1.00 91.69 319 HIS A O 1
ATOM 2489 N N . ASN A 1 320 ? 8.606 -16.234 -20.118 1.00 93.25 320 ASN A N 1
ATOM 2490 C CA . ASN A 1 320 ? 7.476 -15.956 -19.229 1.00 93.25 320 ASN A CA 1
ATOM 2491 C C . ASN A 1 320 ? 6.169 -16.541 -19.780 1.00 93.25 320 ASN A C 1
ATOM 2493 O O . ASN A 1 320 ? 5.231 -15.830 -20.136 1.00 93.25 320 ASN A O 1
ATOM 2497 N N . ASP A 1 321 ? 6.086 -17.870 -19.810 1.00 90.62 321 ASP A N 1
ATOM 2498 C CA . ASP A 1 321 ? 4.990 -18.588 -20.470 1.00 90.62 321 ASP A CA 1
ATOM 2499 C C . ASP A 1 321 ? 3.591 -18.357 -19.876 1.00 90.62 321 ASP A C 1
ATOM 2501 O O . ASP A 1 321 ? 2.578 -18.562 -20.551 1.00 90.62 321 ASP A O 1
ATOM 2505 N N . ASN A 1 322 ? 3.544 -17.942 -18.610 1.00 91.81 322 ASN A N 1
ATOM 2506 C CA . ASN A 1 322 ? 2.319 -17.684 -17.858 1.00 91.81 322 ASN A CA 1
ATOM 2507 C C . ASN A 1 322 ? 1.788 -16.258 -18.030 1.00 91.81 322 ASN A C 1
ATOM 2509 O O . ASN A 1 322 ? 0.759 -15.929 -17.420 1.00 91.81 322 ASN A O 1
ATOM 2513 N N . LEU A 1 323 ? 2.478 -15.420 -18.815 1.00 92.06 323 LEU A N 1
ATOM 2514 C CA . LEU A 1 323 ? 2.053 -14.051 -19.040 1.00 92.06 323 LEU A CA 1
ATOM 2515 C C . LEU A 1 323 ? 0.637 -14.045 -19.583 1.00 92.06 323 LEU A C 1
ATOM 2517 O O . LEU A 1 323 ? 0.241 -14.826 -20.446 1.00 92.06 323 LEU A O 1
ATOM 2521 N N . ARG A 1 324 ? -0.142 -13.131 -19.027 1.00 90.81 324 ARG A N 1
ATOM 2522 C CA . ARG A 1 324 ? -1.486 -12.843 -19.486 1.00 90.81 324 ARG A CA 1
ATOM 2523 C C . ARG A 1 324 ? -1.544 -11.421 -19.963 1.00 90.81 324 ARG A C 1
ATOM 2525 O O . ARG A 1 324 ? -2.120 -11.209 -21.017 1.00 90.81 324 ARG A O 1
ATOM 2532 N N . ARG A 1 325 ? -1.032 -10.457 -19.204 1.00 90.62 325 ARG A N 1
ATOM 2533 C CA . ARG A 1 325 ? -1.190 -9.032 -19.500 1.00 90.62 325 ARG A CA 1
ATOM 2534 C C . ARG A 1 325 ? 0.162 -8.334 -19.511 1.00 90.62 325 ARG A C 1
ATOM 2536 O O . ARG A 1 325 ? 0.928 -8.510 -18.566 1.00 90.62 325 ARG A O 1
ATOM 2543 N N . VAL A 1 326 ? 0.408 -7.539 -20.546 1.00 93.75 326 VAL A N 1
ATOM 2544 C CA . VAL A 1 326 ? 1.579 -6.664 -20.650 1.00 93.75 326 VAL A CA 1
ATOM 2545 C C . VAL A 1 326 ? 1.089 -5.249 -20.943 1.00 93.75 326 VAL A C 1
ATOM 2547 O O . VAL A 1 326 ? 0.253 -5.071 -21.823 1.00 93.75 326 VAL A O 1
ATOM 2550 N N . MET A 1 327 ? 1.559 -4.268 -20.177 1.00 94.44 327 MET A N 1
ATOM 2551 C CA . MET A 1 327 ? 1.291 -2.851 -20.424 1.00 94.44 327 MET A CA 1
ATOM 2552 C C . MET A 1 327 ? 2.584 -2.162 -20.862 1.00 94.44 327 MET A C 1
ATOM 2554 O O . MET A 1 327 ? 3.574 -2.214 -20.132 1.00 94.44 327 MET A O 1
ATOM 2558 N N . VAL A 1 328 ? 2.577 -1.565 -22.053 1.00 94.12 328 VAL A N 1
ATOM 2559 C CA . VAL A 1 328 ? 3.713 -0.868 -22.683 1.00 94.12 328 VAL A CA 1
ATOM 2560 C C . VAL A 1 328 ? 3.355 0.549 -23.135 1.00 94.12 328 VAL A C 1
ATOM 2562 O O . VAL A 1 328 ? 4.246 1.305 -23.519 1.00 94.12 328 VAL A O 1
ATOM 2565 N N . SER A 1 329 ? 2.073 0.927 -23.098 1.00 91.31 329 SER A N 1
ATOM 2566 C CA . SER A 1 329 ? 1.618 2.247 -23.543 1.00 91.31 329 SER A CA 1
ATOM 2567 C C . SER A 1 329 ? 2.255 3.399 -22.759 1.00 91.31 329 SER A C 1
ATOM 2569 O O . SER A 1 329 ? 2.755 3.231 -21.647 1.00 91.31 329 SER A O 1
ATOM 2571 N N . GLY A 1 330 ? 2.261 4.596 -23.351 1.00 91.75 330 GLY A N 1
ATOM 2572 C CA . GLY A 1 330 ? 2.867 5.782 -22.733 1.00 91.75 330 GLY A CA 1
ATOM 2573 C C . GLY A 1 330 ? 4.400 5.790 -22.719 1.00 91.75 330 GLY A C 1
ATOM 2574 O O . GLY A 1 330 ? 4.977 6.545 -21.946 1.00 91.75 330 GLY A O 1
ATOM 2575 N N . ASN A 1 331 ? 5.047 4.964 -23.544 1.00 93.12 331 ASN A N 1
ATOM 2576 C CA . ASN A 1 331 ? 6.481 5.032 -23.824 1.00 93.12 331 ASN A CA 1
ATOM 2577 C C . ASN A 1 331 ? 6.727 5.737 -25.173 1.00 93.12 331 ASN A C 1
ATOM 2579 O O . ASN A 1 331 ? 5.912 5.555 -26.084 1.00 93.12 331 ASN A O 1
ATOM 2583 N N . PRO A 1 332 ? 7.827 6.498 -25.336 1.00 92.19 332 PRO A N 1
ATOM 2584 C CA . PRO A 1 332 ? 8.216 7.133 -26.597 1.00 92.19 332 PRO A CA 1
ATOM 2585 C C . PRO A 1 332 ? 8.812 6.110 -27.581 1.00 92.19 332 PRO A C 1
ATOM 2587 O O . PRO A 1 332 ? 9.975 6.193 -27.982 1.00 92.19 332 PRO A O 1
ATOM 2590 N N . LEU A 1 333 ? 7.997 5.129 -27.963 1.00 91.06 333 LEU A N 1
ATOM 2591 C CA . LEU A 1 333 ? 8.407 4.008 -28.795 1.00 91.06 333 LEU A CA 1
ATOM 2592 C C . LEU A 1 333 ? 8.672 4.448 -30.243 1.00 91.06 333 LEU A C 1
ATOM 2594 O O . LEU A 1 333 ? 7.841 5.109 -30.874 1.00 91.06 333 LEU A O 1
ATOM 2598 N N . GLN A 1 334 ? 9.810 4.020 -30.781 1.00 88.88 334 GLN A N 1
ATOM 2599 C CA . GLN A 1 334 ? 10.155 4.114 -32.193 1.00 88.88 334 GLN A CA 1
ATOM 2600 C C . GLN A 1 334 ? 9.452 2.977 -32.943 1.00 88.88 334 GLN A C 1
ATOM 2602 O O . GLN A 1 334 ? 9.861 1.820 -32.901 1.00 88.88 334 GLN A O 1
ATOM 2607 N N . CYS A 1 335 ? 8.340 3.299 -33.601 1.00 83.81 335 CYS A N 1
ATOM 2608 C CA . CYS A 1 335 ? 7.505 2.318 -34.295 1.00 83.81 335 CYS A CA 1
ATOM 2609 C C . CYS A 1 335 ? 8.040 1.981 -35.690 1.00 83.81 335 CYS A C 1
ATOM 2611 O O . CYS A 1 335 ? 7.440 2.348 -36.703 1.00 83.81 335 CYS A O 1
ATOM 2613 N N . ASP A 1 336 ? 9.158 1.266 -35.741 1.00 84.00 336 ASP A N 1
ATOM 2614 C CA . ASP A 1 336 ? 9.611 0.599 -36.956 1.00 84.00 336 ASP A CA 1
ATOM 2615 C C . ASP A 1 336 ? 8.888 -0.749 -37.170 1.00 84.00 336 ASP A C 1
ATOM 2617 O O . ASP A 1 336 ? 8.069 -1.199 -36.361 1.00 84.00 336 ASP A O 1
ATOM 2621 N N . CYS A 1 337 ? 9.169 -1.411 -38.296 1.00 82.19 337 CYS A N 1
ATOM 2622 C CA . CYS A 1 337 ? 8.552 -2.704 -38.604 1.00 82.19 337 CYS A CA 1
ATOM 2623 C C . CYS A 1 337 ? 8.937 -3.795 -37.591 1.00 82.19 337 CYS A C 1
ATOM 2625 O O . CYS A 1 337 ? 8.144 -4.708 -37.353 1.00 82.19 337 CYS A O 1
ATOM 2627 N N . LEU A 1 338 ? 10.129 -3.700 -36.991 1.00 86.00 338 LEU A N 1
ATOM 2628 C CA . LEU A 1 338 ? 10.604 -4.665 -36.009 1.00 86.00 338 LEU A CA 1
ATOM 2629 C C . LEU A 1 338 ? 9.740 -4.590 -34.749 1.00 86.00 338 LEU A C 1
ATOM 2631 O O . LEU A 1 338 ? 9.138 -5.596 -34.377 1.00 86.00 338 LEU A O 1
ATOM 2635 N N . LEU A 1 339 ? 9.585 -3.406 -34.154 1.00 87.25 339 LEU A N 1
ATOM 2636 C CA . LEU A 1 339 ? 8.766 -3.219 -32.958 1.00 87.25 339 LEU A CA 1
ATOM 2637 C C . LEU A 1 339 ? 7.313 -3.644 -33.191 1.00 87.25 339 LEU A C 1
ATOM 2639 O O . LEU A 1 339 ? 6.731 -4.332 -32.349 1.00 87.25 339 LEU A O 1
ATOM 2643 N N . VAL A 1 340 ? 6.729 -3.264 -34.332 1.00 84.56 340 VAL A N 1
ATOM 2644 C CA . VAL A 1 340 ? 5.354 -3.648 -34.687 1.00 84.56 340 VAL A CA 1
ATOM 2645 C C . VAL A 1 340 ? 5.210 -5.168 -34.713 1.00 84.56 340 VAL A C 1
ATOM 2647 O O . VAL A 1 340 ? 4.309 -5.703 -34.066 1.00 84.56 340 VAL A O 1
ATOM 2650 N N . SER A 1 341 ? 6.127 -5.867 -35.388 1.00 84.75 341 SER A N 1
ATOM 2651 C CA . SER A 1 341 ? 6.109 -7.331 -35.462 1.00 84.75 341 SER A CA 1
ATOM 2652 C C . SER A 1 341 ? 6.316 -7.996 -34.095 1.00 84.75 341 SER A C 1
ATOM 2654 O O . SER A 1 341 ? 5.624 -8.966 -33.771 1.00 84.75 341 SER A O 1
ATOM 2656 N N . THR A 1 342 ? 7.190 -7.439 -33.250 1.00 89.00 342 THR A N 1
ATOM 2657 C CA . THR A 1 342 ? 7.445 -7.926 -31.889 1.00 89.00 342 THR A CA 1
ATOM 2658 C C . THR A 1 342 ? 6.195 -7.825 -31.020 1.00 89.00 342 THR A C 1
ATOM 2660 O O . THR A 1 342 ? 5.796 -8.801 -30.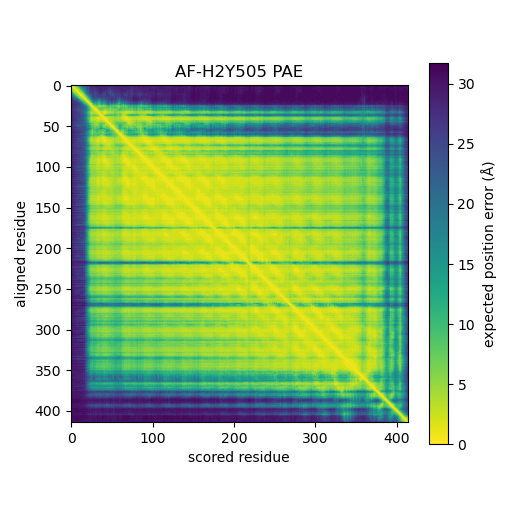377 1.00 89.00 342 THR A O 1
ATOM 2663 N N . LEU A 1 343 ? 5.539 -6.663 -31.016 1.00 88.94 343 LEU A N 1
ATOM 2664 C CA . LEU A 1 343 ? 4.327 -6.428 -30.233 1.00 88.94 343 LEU A CA 1
ATOM 2665 C C . LEU A 1 343 ? 3.140 -7.259 -30.741 1.00 88.94 343 LEU A C 1
ATOM 2667 O O . LEU A 1 343 ? 2.369 -7.785 -29.931 1.00 88.94 343 LEU A O 1
ATOM 2671 N N . GLU A 1 344 ? 3.013 -7.431 -32.060 1.00 84.94 344 GLU A N 1
ATOM 2672 C CA . GLU A 1 344 ? 1.989 -8.285 -32.667 1.00 84.94 344 GLU A CA 1
ATOM 2673 C C . GLU A 1 344 ? 2.174 -9.750 -32.268 1.00 84.94 344 GLU A C 1
ATOM 2675 O O . GLU A 1 344 ? 1.248 -10.380 -31.751 1.00 84.94 344 GLU A O 1
ATOM 2680 N N . SER A 1 345 ? 3.391 -10.271 -32.445 1.00 87.62 345 SER A N 1
ATOM 2681 C CA . SER A 1 345 ? 3.766 -11.637 -32.080 1.00 87.62 345 SER A CA 1
ATOM 2682 C C . SER A 1 345 ? 3.515 -11.900 -30.596 1.00 87.62 345 SER A C 1
ATOM 2684 O O . SER A 1 345 ? 2.901 -12.908 -30.224 1.00 87.62 345 SER A O 1
ATOM 2686 N N . LEU A 1 346 ? 3.893 -10.951 -29.732 1.00 89.62 346 LEU A N 1
ATOM 2687 C CA . LEU A 1 346 ? 3.617 -11.027 -28.303 1.00 89.62 346 LEU A CA 1
ATOM 2688 C C . LEU A 1 346 ? 2.111 -11.102 -28.027 1.00 89.62 346 LEU A C 1
ATOM 2690 O O . LEU A 1 346 ? 1.673 -11.987 -27.290 1.00 89.62 346 LEU A O 1
ATOM 2694 N N . ASN A 1 347 ? 1.305 -10.221 -28.618 1.00 88.62 347 ASN A N 1
ATOM 2695 C CA . ASN A 1 347 ? -0.138 -10.202 -28.389 1.00 88.62 347 ASN A CA 1
ATOM 2696 C C . ASN A 1 347 ? -0.825 -11.485 -28.883 1.00 88.62 347 ASN A C 1
ATOM 2698 O O . ASN A 1 347 ? -1.618 -12.071 -28.143 1.00 88.62 347 ASN A O 1
ATOM 2702 N N . GLN A 1 348 ? -0.466 -11.973 -30.074 1.00 86.50 348 GLN A N 1
ATOM 2703 C CA . GLN A 1 348 ? -0.990 -13.227 -30.626 1.00 86.50 348 GLN A CA 1
ATOM 2704 C C . GLN A 1 348 ? -0.618 -14.431 -29.758 1.00 86.50 348 GLN A C 1
ATOM 2706 O O . GLN A 1 348 ? -1.481 -15.247 -29.423 1.00 86.50 348 GLN A O 1
ATOM 2711 N N . ARG A 1 349 ? 0.641 -14.516 -29.306 1.00 88.44 349 ARG A N 1
ATOM 2712 C CA . ARG A 1 349 ? 1.103 -15.569 -28.388 1.00 88.44 349 ARG A CA 1
ATOM 2713 C C . ARG A 1 349 ? 0.274 -15.597 -27.101 1.00 88.44 349 ARG A C 1
ATOM 2715 O O . ARG A 1 349 ? -0.097 -16.672 -26.626 1.00 88.44 349 ARG A O 1
ATOM 2722 N N . LEU A 1 350 ? -0.026 -14.428 -26.536 1.00 87.12 350 LEU A N 1
ATOM 2723 C CA . LEU A 1 350 ? -0.782 -14.309 -25.289 1.00 87.12 350 LEU A CA 1
ATOM 2724 C C . LEU A 1 350 ? -2.279 -14.608 -25.470 1.00 87.12 350 LEU A C 1
ATOM 2726 O O . LEU A 1 350 ? -2.851 -15.303 -24.629 1.00 87.12 350 LEU A O 1
ATOM 2730 N N . LEU A 1 351 ? -2.911 -14.129 -26.547 1.00 86.31 351 LEU A N 1
ATOM 2731 C CA . LEU A 1 351 ? -4.319 -14.411 -26.859 1.00 86.31 351 LEU A CA 1
ATOM 2732 C C . LEU A 1 351 ? -4.542 -15.885 -27.220 1.00 86.31 351 LEU A C 1
ATOM 2734 O O . LEU A 1 351 ? -5.499 -16.488 -26.736 1.00 86.31 351 LEU A O 1
ATOM 2738 N N . GLY A 1 352 ? -3.633 -16.486 -27.996 1.00 83.38 352 GLY A N 1
ATOM 2739 C CA . GLY A 1 352 ? -3.694 -17.902 -28.364 1.00 83.38 352 GLY A CA 1
ATOM 2740 C C . GLY A 1 352 ? -3.602 -18.834 -27.154 1.00 83.38 352 GLY A C 1
ATOM 2741 O O . GLY A 1 352 ? -4.330 -19.821 -27.071 1.00 83.38 352 GLY A O 1
ATOM 2742 N N . ARG A 1 353 ? -2.758 -18.502 -26.168 1.00 84.00 353 ARG A N 1
ATOM 2743 C CA . ARG A 1 353 ? -2.670 -19.262 -24.909 1.00 84.00 353 ARG A CA 1
ATOM 2744 C C . ARG A 1 353 ? -3.811 -18.962 -23.938 1.00 84.00 353 ARG A C 1
ATOM 2746 O O . ARG A 1 353 ? -4.245 -19.855 -23.211 1.00 84.00 353 ARG A O 1
ATOM 2753 N N . PHE A 1 354 ? -4.282 -17.716 -23.891 1.00 81.25 354 PHE A N 1
ATOM 2754 C CA . PHE A 1 354 ? -5.277 -17.249 -22.924 1.00 81.25 354 PHE A CA 1
ATOM 2755 C C . PHE A 1 354 ? -6.364 -16.390 -23.599 1.00 81.25 354 PHE A C 1
ATOM 2757 O O . PHE A 1 354 ? -6.349 -15.161 -23.465 1.00 81.25 354 PHE A O 1
ATOM 2764 N N . PRO A 1 355 ? -7.360 -17.023 -24.249 1.00 77.25 355 PRO A N 1
ATOM 2765 C CA . PRO A 1 355 ? -8.384 -16.320 -25.032 1.00 77.25 355 PRO A CA 1
ATOM 2766 C C . PRO A 1 355 ? -9.455 -15.628 -24.174 1.00 77.25 355 PRO A C 1
ATOM 2768 O O . PRO A 1 355 ? -10.276 -14.864 -24.680 1.00 77.25 355 PRO A O 1
ATOM 2771 N N . ARG A 1 356 ? -9.479 -15.908 -22.866 1.00 80.38 356 ARG A N 1
ATOM 2772 C CA . ARG A 1 356 ? -10.424 -15.329 -21.908 1.00 80.38 356 ARG A CA 1
ATOM 2773 C C . ARG A 1 356 ? -9.693 -14.552 -20.825 1.00 80.38 356 ARG A C 1
ATOM 2775 O O . ARG A 1 356 ? -8.583 -14.906 -20.416 1.00 80.38 356 ARG A O 1
ATOM 2782 N N . GLU A 1 357 ? -10.344 -13.509 -20.339 1.00 75.44 357 GLU A N 1
ATOM 2783 C CA . GLU A 1 357 ? -9.947 -12.785 -19.143 1.00 75.44 357 GLU A CA 1
ATOM 2784 C C . GLU A 1 357 ? -9.957 -13.682 -17.897 1.00 75.44 357 GLU A C 1
ATOM 2786 O O . GLU A 1 357 ? -10.466 -14.805 -17.887 1.00 75.44 357 GLU A O 1
ATOM 2791 N N . ILE A 1 358 ? -9.391 -13.169 -16.800 1.00 68.06 358 ILE A N 1
ATOM 2792 C CA . ILE A 1 358 ? -9.380 -13.867 -15.506 1.00 68.06 358 ILE A CA 1
ATOM 2793 C C . ILE A 1 358 ? -10.811 -14.082 -14.980 1.00 68.06 358 ILE A C 1
ATOM 2795 O O . ILE A 1 358 ? -11.051 -15.061 -14.276 1.00 68.06 358 ILE A O 1
ATOM 2799 N N . ASP A 1 359 ? -11.754 -13.206 -15.335 1.00 72.06 359 ASP A N 1
ATOM 2800 C CA . ASP A 1 359 ? -13.175 -13.314 -14.982 1.00 72.06 359 ASP A CA 1
ATOM 2801 C C . ASP A 1 359 ? -14.003 -14.162 -15.969 1.00 72.06 359 ASP A C 1
ATOM 2803 O O . ASP A 1 359 ? -15.200 -14.359 -15.762 1.00 72.06 359 ASP A O 1
ATOM 2807 N N . GLY A 1 360 ? -13.365 -14.708 -17.011 1.00 77.19 360 GLY A N 1
ATOM 2808 C CA . GLY A 1 360 ? -13.994 -15.556 -18.020 1.00 77.19 360 GLY A CA 1
ATOM 2809 C C . GLY A 1 360 ? -14.591 -14.812 -19.216 1.00 77.19 360 GLY A C 1
ATOM 2810 O O . GLY A 1 360 ? -15.096 -15.482 -20.120 1.00 77.19 360 GLY A O 1
ATOM 2811 N N . SER A 1 361 ? -14.518 -13.477 -19.259 1.00 77.50 361 SER A N 1
ATOM 2812 C CA . SER A 1 361 ? -14.976 -12.691 -20.409 1.00 77.50 361 SER A CA 1
ATOM 2813 C C . SER A 1 361 ? -14.059 -12.855 -21.639 1.00 77.50 361 SER A C 1
ATOM 2815 O O . SER A 1 361 ? -12.882 -13.203 -21.489 1.00 77.50 361 SER A O 1
ATOM 2817 N N . PRO A 1 362 ? -14.573 -12.676 -22.875 1.00 70.88 362 PRO A N 1
ATOM 2818 C CA . PRO A 1 362 ? -13.753 -12.675 -24.086 1.00 70.88 362 PRO A CA 1
ATOM 2819 C C . PRO A 1 362 ? -12.728 -11.548 -24.035 1.00 70.88 362 PRO A C 1
ATOM 2821 O O . PRO A 1 362 ? -13.050 -10.424 -23.654 1.00 70.88 362 PRO A O 1
ATOM 2824 N N . ARG A 1 363 ? -11.491 -11.853 -24.416 1.00 76.06 363 ARG A N 1
ATOM 2825 C CA . ARG A 1 363 ? -10.383 -10.924 -24.250 1.00 76.06 363 ARG A CA 1
ATOM 2826 C C . ARG A 1 363 ? -10.176 -10.066 -25.496 1.00 76.06 363 ARG A C 1
ATOM 2828 O O . ARG A 1 363 ? -9.896 -10.614 -26.554 1.00 76.06 363 ARG A O 1
ATOM 2835 N N . SER A 1 364 ? -10.274 -8.743 -25.353 1.00 70.38 364 SER A N 1
ATOM 2836 C CA . SER A 1 364 ? -10.068 -7.796 -26.461 1.00 70.38 364 SER A CA 1
ATOM 2837 C C . SER A 1 364 ? -8.594 -7.627 -26.833 1.00 70.38 364 SER A C 1
ATOM 2839 O O . SER A 1 364 ? -8.264 -7.573 -28.010 1.00 70.38 364 SER A O 1
ATOM 2841 N N . SER A 1 365 ? -7.699 -7.581 -25.840 1.00 76.75 365 SER A N 1
ATOM 2842 C CA . SER A 1 365 ? -6.251 -7.594 -26.057 1.00 76.75 365 SER A CA 1
ATOM 2843 C C . SER A 1 365 ? -5.484 -8.079 -24.819 1.00 76.75 365 SER A C 1
ATOM 2845 O O . SER A 1 365 ? -5.945 -7.960 -23.674 1.00 76.75 365 SER A O 1
ATOM 2847 N N . ALA A 1 366 ? -4.307 -8.667 -25.031 1.00 81.06 366 ALA A N 1
ATOM 2848 C CA . ALA A 1 366 ? -3.393 -9.066 -23.963 1.00 81.06 366 ALA A CA 1
ATOM 2849 C C . ALA A 1 366 ? -2.294 -8.023 -23.712 1.00 81.06 366 ALA A C 1
ATOM 2851 O O . ALA A 1 366 ? -1.836 -7.891 -22.572 1.00 81.06 366 ALA A O 1
ATOM 2852 N N . VAL A 1 367 ? -1.936 -7.276 -24.756 1.00 84.00 367 VAL A N 1
ATOM 2853 C CA . VAL A 1 367 ? -1.057 -6.104 -24.718 1.00 84.00 367 VAL A CA 1
ATOM 2854 C C . VAL A 1 367 ? -1.903 -4.848 -24.950 1.00 84.00 367 VAL A C 1
ATOM 2856 O O . VAL A 1 367 ? -2.819 -4.863 -25.768 1.00 84.00 367 VAL A O 1
ATOM 2859 N N . ASP A 1 368 ? -1.653 -3.754 -24.244 1.00 85.44 368 ASP A N 1
ATOM 2860 C CA . ASP A 1 368 ? -2.413 -2.491 -24.335 1.00 85.44 368 ASP A CA 1
ATOM 2861 C C . ASP A 1 368 ? -2.095 -1.657 -25.598 1.00 85.44 368 ASP A C 1
ATOM 2863 O O . ASP A 1 368 ? -1.883 -0.446 -25.542 1.00 85.44 368 ASP A O 1
ATOM 2867 N N . LEU A 1 369 ? -2.090 -2.318 -26.757 1.00 79.44 369 LEU A N 1
ATOM 2868 C CA . LEU A 1 369 ? -1.643 -1.782 -28.044 1.00 79.44 369 LEU A CA 1
ATOM 2869 C C . LEU A 1 369 ? -2.445 -0.567 -28.520 1.00 79.44 369 LEU A C 1
ATOM 2871 O O . LEU A 1 369 ? -1.860 0.363 -29.064 1.00 79.44 369 LEU A O 1
ATOM 2875 N N . ASP A 1 370 ? -3.754 -0.533 -28.254 1.00 73.69 370 ASP A N 1
ATOM 2876 C CA . ASP A 1 370 ? -4.652 0.566 -28.651 1.00 73.69 370 ASP A CA 1
ATOM 2877 C C . ASP A 1 370 ? -4.287 1.919 -28.002 1.00 73.69 370 ASP A C 1
ATOM 2879 O O . ASP A 1 370 ? -4.802 2.975 -28.384 1.00 73.69 370 ASP A O 1
ATOM 2883 N N . HIS A 1 371 ? -3.416 1.896 -26.992 1.00 80.06 371 HIS A N 1
ATOM 2884 C CA . HIS A 1 371 ? -2.930 3.072 -26.277 1.00 80.06 371 HIS A CA 1
ATOM 2885 C C . HIS A 1 371 ? -1.470 3.414 -26.602 1.00 80.06 371 HIS A C 1
ATOM 2887 O O . HIS A 1 371 ? -0.923 4.357 -26.028 1.00 80.06 371 HIS A O 1
ATOM 2893 N N . VAL A 1 372 ? -0.830 2.683 -27.520 1.00 80.88 372 VAL A N 1
ATOM 2894 C CA . VAL A 1 372 ? 0.535 2.979 -27.963 1.00 80.88 372 VAL A CA 1
ATOM 2895 C C . VAL A 1 372 ? 0.522 4.125 -28.975 1.00 80.88 372 VAL A C 1
ATOM 2897 O O . VAL A 1 372 ? -0.171 4.075 -29.994 1.00 80.88 372 VAL A O 1
ATOM 2900 N N . VAL A 1 373 ? 1.316 5.155 -28.679 1.00 78.44 373 VAL A N 1
ATOM 2901 C CA . VAL A 1 373 ? 1.561 6.315 -29.540 1.00 78.44 373 VAL A CA 1
ATOM 2902 C C . VAL A 1 373 ? 3.040 6.315 -29.905 1.00 78.44 373 VAL A C 1
ATOM 2904 O O . VAL A 1 373 ? 3.887 6.189 -29.024 1.00 78.44 373 VAL A O 1
ATOM 2907 N N . CYS A 1 374 ? 3.336 6.420 -31.195 1.00 79.38 374 CYS A N 1
ATOM 2908 C CA . CYS A 1 374 ? 4.699 6.392 -31.710 1.00 79.38 374 CYS A CA 1
ATOM 2909 C C . CYS A 1 374 ? 5.380 7.757 -31.539 1.00 79.38 374 CYS A C 1
ATOM 2911 O O . CYS A 1 374 ? 4.742 8.791 -31.720 1.00 79.38 374 CYS A O 1
ATOM 2913 N N . ALA A 1 375 ? 6.669 7.769 -31.192 1.00 80.44 375 ALA A N 1
ATOM 2914 C CA . ALA A 1 375 ? 7.415 9.009 -30.955 1.00 80.44 375 ALA A CA 1
ATOM 2915 C C . ALA A 1 375 ? 7.802 9.741 -32.251 1.00 80.44 375 ALA A C 1
ATOM 2917 O O . ALA A 1 375 ? 7.735 10.965 -32.310 1.00 80.44 375 ALA A O 1
ATOM 2918 N N . ASP A 1 376 ? 8.177 8.999 -33.296 1.00 68.81 376 ASP A N 1
ATOM 2919 C CA . ASP A 1 376 ? 8.700 9.579 -34.547 1.00 68.81 376 ASP A CA 1
ATOM 2920 C C . ASP A 1 376 ? 7.605 10.104 -35.486 1.00 68.81 376 ASP A C 1
ATOM 2922 O O . ASP A 1 376 ? 7.860 10.784 -36.481 1.00 68.81 376 ASP A O 1
ATOM 2926 N N . VAL A 1 377 ? 6.360 9.736 -35.205 1.00 63.06 377 VAL A N 1
ATOM 2927 C CA . VAL A 1 377 ? 5.197 10.042 -36.024 1.00 63.06 377 VAL A CA 1
ATOM 2928 C C . VAL A 1 377 ? 4.023 10.013 -35.062 1.00 63.06 377 VAL A C 1
ATOM 2930 O O . VAL A 1 377 ? 3.836 8.961 -34.466 1.00 63.06 377 VAL A O 1
ATOM 2933 N N . ASP A 1 378 ? 3.251 11.098 -34.909 1.00 58.59 378 ASP A N 1
ATOM 2934 C CA . ASP A 1 378 ? 2.013 11.154 -34.099 1.00 58.59 378 ASP A CA 1
ATOM 2935 C C . ASP A 1 378 ? 0.955 10.161 -34.638 1.00 58.59 378 ASP A C 1
ATOM 2937 O O . ASP A 1 378 ? -0.081 10.518 -35.198 1.00 58.59 378 ASP A O 1
ATOM 2941 N N . MET A 1 379 ? 1.256 8.873 -34.548 1.00 62.41 379 MET A N 1
ATOM 2942 C CA . MET A 1 379 ? 0.528 7.746 -35.091 1.00 62.41 379 MET A CA 1
ATOM 2943 C C . MET A 1 379 ? 0.191 6.809 -33.952 1.00 62.41 379 MET A C 1
ATOM 2945 O O . MET A 1 379 ? 0.986 6.576 -33.038 1.00 62.41 379 MET A O 1
ATOM 2949 N N . ARG A 1 380 ? -1.009 6.247 -34.037 1.00 62.91 380 ARG A N 1
ATOM 2950 C CA . ARG A 1 380 ? -1.456 5.184 -33.147 1.00 62.91 380 ARG A CA 1
ATOM 2951 C C . ARG A 1 380 ? -1.298 3.850 -33.843 1.00 62.91 380 ARG A C 1
ATOM 2953 O O . ARG A 1 380 ? -1.662 3.713 -35.016 1.00 62.91 380 ARG A O 1
ATOM 2960 N N . LEU A 1 381 ? -0.789 2.873 -33.102 1.00 64.06 381 LEU A N 1
ATOM 2961 C CA . LEU A 1 381 ? -0.855 1.486 -33.529 1.00 64.06 381 LEU A CA 1
ATOM 2962 C C . LEU A 1 381 ? -2.291 1.001 -33.364 1.00 64.06 381 LEU A C 1
ATOM 2964 O O . LEU A 1 381 ? -2.872 1.086 -32.286 1.00 64.06 381 LEU A O 1
ATOM 2968 N N . THR A 1 382 ? -2.871 0.507 -34.452 1.00 60.09 382 THR A N 1
ATOM 2969 C CA . THR A 1 382 ? -4.194 -0.116 -34.433 1.00 60.09 382 THR A CA 1
ATOM 2970 C C . THR A 1 382 ? -4.063 -1.549 -34.912 1.00 60.09 382 THR A C 1
ATOM 2972 O O . THR A 1 382 ? -3.532 -1.817 -35.995 1.00 60.09 382 THR A O 1
ATOM 2975 N N . PHE A 1 383 ? -4.546 -2.475 -34.089 1.00 60.75 383 PHE A N 1
ATOM 2976 C CA . PHE A 1 383 ? -4.566 -3.895 -34.410 1.00 60.75 383 PHE A CA 1
ATOM 2977 C C . PHE A 1 383 ? -6.006 -4.341 -34.684 1.00 60.75 383 PHE A C 1
ATOM 2979 O O . PHE A 1 383 ? -6.944 -3.827 -34.067 1.00 60.75 383 PHE A O 1
ATOM 2986 N N . PRO A 1 384 ? -6.224 -5.284 -35.614 1.00 54.91 384 PRO A N 1
ATOM 2987 C CA . PRO A 1 384 ? -7.551 -5.834 -35.838 1.00 54.91 384 PRO A CA 1
ATOM 2988 C C . PRO A 1 384 ? -8.044 -6.520 -34.562 1.00 54.91 384 PRO A C 1
ATOM 2990 O O . PRO A 1 384 ? -7.368 -7.386 -34.014 1.00 54.91 384 PRO A O 1
ATOM 2993 N N . GLN A 1 385 ? -9.246 -6.168 -34.105 1.00 52.81 385 GLN A N 1
ATOM 2994 C CA . GLN A 1 385 ? -9.809 -6.700 -32.857 1.00 52.81 385 GLN A CA 1
ATOM 2995 C C . GLN A 1 385 ? -10.294 -8.166 -32.952 1.00 52.81 385 GLN A C 1
ATOM 2997 O O . GLN A 1 385 ? -10.796 -8.698 -31.967 1.00 52.81 385 GLN A O 1
ATOM 3002 N N . ASN A 1 386 ? -10.132 -8.837 -34.104 1.00 46.72 386 ASN A N 1
ATOM 3003 C CA . ASN A 1 386 ? -10.599 -10.208 -34.348 1.00 46.72 386 ASN A CA 1
ATOM 3004 C C . ASN A 1 386 ? -9.509 -11.087 -34.999 1.00 46.72 386 ASN A C 1
ATOM 3006 O O . ASN A 1 386 ? -9.003 -10.723 -36.062 1.00 46.72 386 ASN A O 1
ATOM 3010 N N . PRO A 1 387 ? -9.214 -12.289 -34.469 1.00 44.47 387 PRO A N 1
ATOM 3011 C CA . PRO A 1 387 ? -8.606 -13.366 -35.249 1.00 44.47 387 PRO A CA 1
ATOM 3012 C C . PRO A 1 387 ? -9.699 -14.252 -35.899 1.00 44.47 387 PRO A C 1
ATOM 3014 O O . PRO A 1 387 ? -10.733 -14.468 -35.263 1.00 44.47 387 PRO A O 1
ATOM 3017 N N . PRO A 1 388 ? -9.520 -14.834 -37.107 1.00 50.62 388 PRO A N 1
ATOM 3018 C CA . PRO A 1 388 ? -8.454 -14.673 -38.088 1.00 50.62 388 PRO A CA 1
ATOM 3019 C C . PRO A 1 388 ? -8.969 -13.875 -39.302 1.00 50.62 388 PRO A C 1
ATOM 3021 O O . PRO A 1 388 ? -9.603 -14.423 -40.201 1.00 50.62 388 PRO A O 1
ATOM 3024 N N . THR A 1 389 ? -8.680 -12.581 -39.367 1.00 41.50 389 THR A N 1
ATOM 3025 C CA . THR A 1 389 ? -8.675 -11.867 -40.650 1.00 41.50 389 THR A CA 1
ATOM 3026 C C . THR A 1 389 ? -7.249 -11.432 -40.929 1.00 41.50 389 THR A C 1
ATOM 3028 O O . THR A 1 389 ? -6.590 -10.879 -40.057 1.00 41.50 389 THR A O 1
ATOM 3031 N N . THR A 1 390 ? -6.779 -11.708 -42.143 1.00 44.50 390 THR A N 1
ATOM 3032 C CA . THR A 1 390 ? -5.437 -11.478 -42.716 1.00 44.50 390 THR A CA 1
ATOM 3033 C C . THR A 1 390 ? -4.984 -10.009 -42.762 1.00 44.50 390 THR A C 1
ATOM 3035 O O . THR A 1 390 ? -4.093 -9.641 -43.521 1.00 44.50 390 THR A O 1
ATOM 3038 N N . THR A 1 391 ? -5.600 -9.137 -41.974 1.00 51.00 391 THR A N 1
ATOM 3039 C CA . THR A 1 391 ? -5.254 -7.724 -41.863 1.00 51.00 391 THR A CA 1
ATOM 3040 C C . THR A 1 391 ? -4.080 -7.554 -40.906 1.00 51.00 391 THR A C 1
ATOM 3042 O O . THR A 1 391 ? -4.237 -7.775 -39.711 1.00 51.00 391 THR A O 1
ATOM 3045 N N . ALA A 1 392 ? -2.922 -7.160 -41.438 1.00 54.22 392 ALA A N 1
ATOM 3046 C CA . ALA A 1 392 ? -1.739 -6.803 -40.659 1.00 54.22 392 ALA A CA 1
ATOM 3047 C C . ALA A 1 392 ? -1.988 -5.572 -39.769 1.00 54.22 392 ALA A C 1
ATOM 3049 O O . ALA A 1 392 ? -2.870 -4.751 -40.058 1.00 54.22 392 ALA A O 1
ATOM 3050 N N . ALA A 1 393 ? -1.179 -5.425 -38.719 1.00 57.09 393 ALA A N 1
ATOM 3051 C CA . ALA A 1 393 ? -1.104 -4.204 -37.926 1.00 57.09 393 ALA A CA 1
ATOM 3052 C C . ALA A 1 393 ? -0.947 -2.959 -38.818 1.00 57.09 393 ALA A C 1
ATOM 3054 O O . ALA A 1 393 ? -0.206 -2.965 -39.809 1.00 57.09 393 ALA A O 1
ATOM 3055 N N . SER A 1 394 ? -1.649 -1.878 -38.472 1.00 57.34 394 SER A N 1
ATOM 3056 C CA . SER A 1 394 ? -1.577 -0.621 -39.219 1.00 57.34 394 SER A CA 1
ATOM 3057 C C . SER A 1 394 ? -1.253 0.560 -38.317 1.00 57.34 394 SER A C 1
ATOM 3059 O O . SER A 1 394 ? -1.826 0.709 -37.236 1.00 57.34 394 SER A O 1
ATOM 3061 N N . LEU A 1 395 ? -0.369 1.428 -38.802 1.00 54.91 395 LEU A N 1
ATOM 3062 C CA . LEU A 1 395 ? -0.092 2.735 -38.221 1.00 54.91 395 LEU A CA 1
ATOM 3063 C C . LEU A 1 395 ? -1.076 3.747 -38.811 1.00 54.91 395 LEU A C 1
ATOM 3065 O O . LEU A 1 395 ? -1.218 3.822 -40.033 1.00 54.91 395 LEU A O 1
ATOM 3069 N N . SER A 1 396 ? -1.763 4.517 -37.965 1.00 52.25 396 SER A N 1
ATOM 3070 C CA . SER A 1 396 ? -2.697 5.550 -38.428 1.00 52.25 396 SER A CA 1
ATOM 3071 C C . SER A 1 396 ? -2.469 6.903 -37.765 1.00 52.25 396 SER A C 1
ATOM 3073 O O . SER A 1 396 ? -2.390 6.959 -36.536 1.00 52.25 396 SER A O 1
ATOM 3075 N N . ARG A 1 397 ? -2.428 7.982 -38.565 1.00 45.22 397 ARG A N 1
ATOM 3076 C CA . ARG A 1 397 ? -2.434 9.386 -38.083 1.00 45.22 397 ARG A CA 1
ATOM 3077 C C . ARG A 1 397 ? -3.840 9.876 -37.715 1.00 45.22 397 ARG A C 1
ATOM 3079 O O . ARG A 1 397 ? -3.982 10.691 -36.821 1.00 45.22 397 ARG A O 1
ATOM 3086 N N . ASP A 1 398 ? -4.855 9.348 -38.398 1.00 35.97 398 ASP A N 1
ATOM 3087 C CA . ASP A 1 398 ? -6.297 9.529 -38.180 1.00 35.97 398 ASP A CA 1
ATOM 3088 C C . ASP A 1 398 ? -7.034 8.417 -38.952 1.00 35.97 398 ASP A C 1
ATOM 3090 O O . ASP A 1 398 ? -6.412 7.733 -39.772 1.00 35.97 398 ASP A O 1
ATOM 3094 N N . ALA A 1 399 ? -8.345 8.234 -38.736 1.00 36.78 399 ALA A N 1
ATOM 3095 C CA . ALA A 1 399 ? -9.192 7.141 -39.260 1.00 36.78 399 ALA A CA 1
ATOM 3096 C C . ALA A 1 399 ? -9.229 6.937 -40.804 1.00 36.78 399 ALA A C 1
ATOM 3098 O O . ALA A 1 399 ? -10.043 6.162 -41.302 1.00 36.78 399 ALA A O 1
ATOM 3099 N N . SER A 1 400 ? -8.363 7.602 -41.571 1.00 30.88 400 SER A N 1
ATOM 3100 C CA . SER A 1 400 ? -8.310 7.583 -43.037 1.00 30.88 400 SER A CA 1
ATOM 3101 C C . SER A 1 400 ? -6.911 7.419 -43.663 1.00 30.88 400 SER A C 1
ATOM 3103 O O . SER A 1 400 ? -6.839 7.277 -44.880 1.00 30.88 400 SER A O 1
ATOM 3105 N N . SER A 1 401 ? -5.805 7.358 -42.903 1.00 36.34 401 SER A N 1
ATOM 3106 C CA . SER A 1 401 ? -4.481 7.023 -43.468 1.00 36.34 401 SER A CA 1
ATOM 3107 C C . SER A 1 401 ? -3.822 5.883 -42.693 1.00 36.34 401 SER A C 1
ATOM 3109 O O . SER A 1 401 ? -3.408 6.058 -41.555 1.00 36.34 401 SER A O 1
ATOM 3111 N N . LYS A 1 402 ? -3.772 4.690 -43.300 1.00 42.56 402 LYS A N 1
ATOM 3112 C CA . LYS A 1 402 ? -3.086 3.506 -42.765 1.00 42.56 402 LYS A CA 1
ATOM 3113 C C . LYS A 1 402 ? -1.797 3.284 -43.555 1.00 42.56 402 LYS A C 1
ATOM 3115 O O . LYS A 1 402 ? -1.884 2.904 -44.720 1.00 42.56 402 LYS A O 1
ATOM 3120 N N . SER A 1 403 ? -0.624 3.477 -42.954 1.00 47.12 403 SER A N 1
ATOM 3121 C CA . SER A 1 403 ? 0.591 2.831 -43.464 1.00 47.12 403 SER A CA 1
ATOM 3122 C C . SER A 1 403 ? 0.625 1.420 -42.883 1.00 47.12 403 SER A C 1
ATOM 3124 O O . SER A 1 403 ? 0.605 1.213 -41.669 1.00 47.12 403 SER A O 1
ATOM 3126 N N . SER A 1 404 ? 0.552 0.422 -43.759 1.00 48.47 404 SER A N 1
ATOM 3127 C CA . SER A 1 404 ? 0.607 -0.977 -43.354 1.00 48.47 404 SER A CA 1
ATOM 3128 C C . SER A 1 404 ? 2.063 -1.425 -43.374 1.00 48.47 404 SER A C 1
ATOM 3130 O O . SER A 1 404 ? 2.741 -1.267 -44.387 1.00 48.47 404 SER A O 1
ATOM 3132 N N . CYS A 1 405 ? 2.531 -2.020 -42.277 1.00 55.12 405 CYS A N 1
ATOM 3133 C CA . CYS A 1 405 ? 3.708 -2.888 -42.289 1.00 55.12 405 CYS A CA 1
ATOM 3134 C C . CYS A 1 405 ? 3.325 -4.198 -42.998 1.00 55.12 405 CYS A C 1
ATOM 3136 O O . CYS A 1 405 ? 3.282 -5.264 -42.392 1.00 55.12 405 CYS A O 1
ATOM 3138 N N . THR A 1 406 ? 2.923 -4.126 -44.266 1.00 40.38 406 THR A N 1
ATOM 3139 C CA . THR A 1 406 ? 2.604 -5.312 -45.057 1.00 40.38 406 THR A CA 1
ATOM 3140 C C . THR A 1 406 ? 3.919 -5.893 -45.555 1.00 40.38 406 THR A C 1
ATOM 3142 O O . THR A 1 406 ? 4.549 -5.334 -46.443 1.00 40.38 406 THR A O 1
ATOM 3145 N N . THR A 1 407 ? 4.348 -6.985 -44.918 1.00 37.22 407 THR A N 1
ATOM 3146 C CA . THR A 1 407 ? 5.154 -8.068 -45.511 1.00 37.22 407 THR A CA 1
ATOM 3147 C C . THR A 1 407 ? 6.155 -7.645 -46.598 1.00 37.22 407 THR A C 1
ATOM 3149 O O . THR A 1 407 ? 5.948 -7.899 -47.782 1.00 37.22 407 THR A O 1
ATOM 3152 N N . LEU A 1 408 ? 7.300 -7.090 -46.194 1.00 28.31 408 LEU A N 1
ATOM 3153 C CA . LEU A 1 408 ? 8.520 -7.195 -46.996 1.00 28.31 408 LEU A CA 1
ATOM 3154 C C . LEU A 1 408 ? 9.190 -8.528 -46.642 1.00 28.31 408 LEU A C 1
ATOM 3156 O O . LEU A 1 408 ? 9.967 -8.625 -45.696 1.00 28.31 408 LEU A O 1
ATOM 3160 N N . LEU A 1 409 ? 8.827 -9.580 -47.381 1.00 27.39 409 LEU A N 1
ATOM 3161 C CA . LEU A 1 409 ? 9.704 -10.741 -47.539 1.00 27.39 409 LEU A CA 1
ATOM 3162 C C . LEU A 1 409 ? 11.008 -10.273 -48.217 1.00 27.39 409 LEU A C 1
ATOM 3164 O O . LEU A 1 409 ? 10.953 -9.341 -49.025 1.00 27.39 409 LEU A O 1
ATOM 3168 N N . PRO A 1 410 ? 12.165 -10.890 -47.920 1.00 27.83 410 PRO A N 1
ATOM 3169 C CA . PRO A 1 410 ? 13.409 -10.553 -48.599 1.00 27.83 410 PRO A CA 1
ATOM 3170 C C . PRO A 1 410 ? 13.249 -10.797 -50.104 1.00 27.83 410 PRO A C 1
ATOM 3172 O O . PRO A 1 410 ? 12.797 -11.863 -50.525 1.00 27.83 410 PRO A O 1
ATOM 3175 N N . VAL A 1 411 ? 13.591 -9.791 -50.910 1.00 27.69 411 VAL A N 1
ATOM 3176 C CA . VAL A 1 411 ? 13.744 -9.946 -52.361 1.00 27.69 411 VAL A CA 1
ATOM 3177 C C . VAL A 1 411 ? 14.886 -10.949 -52.575 1.00 27.69 411 VAL A C 1
ATOM 3179 O O . VAL A 1 411 ? 15.945 -10.745 -51.984 1.00 27.69 411 VAL A O 1
ATOM 3182 N N . PRO A 1 412 ? 14.703 -12.045 -53.334 1.00 29.86 412 PRO A N 1
ATOM 3183 C CA . PRO A 1 412 ? 15.807 -12.947 -53.626 1.00 29.86 412 PRO A CA 1
ATOM 3184 C C . PRO A 1 412 ? 16.826 -12.214 -54.500 1.00 29.86 412 PRO A C 1
ATOM 3186 O O . PRO A 1 412 ? 16.451 -11.609 -55.506 1.00 29.86 412 PRO A O 1
ATOM 3189 N N . ASP A 1 413 ? 18.093 -12.273 -54.091 1.00 34.00 413 ASP A N 1
ATOM 3190 C CA . ASP A 1 413 ? 19.223 -11.769 -54.867 1.00 34.00 413 ASP A CA 1
ATOM 3191 C C . ASP A 1 413 ? 19.202 -12.399 -56.270 1.00 34.00 413 ASP A C 1
ATOM 3193 O O . ASP A 1 413 ? 19.193 -13.627 -56.408 1.00 34.00 413 ASP A O 1
ATOM 3197 N N . THR A 1 414 ? 19.146 -11.553 -57.301 1.00 42.12 414 THR A N 1
ATOM 3198 C CA . THR A 1 414 ? 19.356 -11.937 -58.706 1.00 42.12 414 THR A CA 1
ATOM 3199 C C . THR A 1 414 ? 20.805 -11.777 -59.103 1.00 42.12 414 THR A C 1
ATOM 3201 O O . THR A 1 414 ? 21.340 -10.677 -58.822 1.00 42.12 414 THR A O 1
#

Secondary structure (DSSP, 8-state):
------------------------PPPTT-TTSEEETTTEEEE-STT--SS---S---BGGGBPP-EEEE-S-TT--EE-GGGSTT-TT-SEEEE-SS---EE-TTTTTT-TT--EEE--SS--SS--GGGGG-TT--EEE--SS------TTTTTT-TT--EEE--SS--SS--S---TT--EEE--SS--------TT-TT--EEE--SS----B-TTTS-TT-SEEE--SS--BSTTB--TT-TT--EEE-TT-TB-PSB-HHHHHTT-TT-SEEE-TTS----B-TTTTTT-TT--EEE-TTS--S---SGGGTT-TT--EEE-TTS-B---HHHHHHHHHHHHHHHHH--B-TTSPBPS-SB-GGG-BBSSSS-EEE--SSTT-----EEESSTT-EEE----PPPPP-